Protein AF-A0A9E7R6H4-F1 (afdb_monomer_lite)

Organism: NCBI:txid1364945

Radius of gyration: 55.26 Å; chains: 1; bounding box: 114×68×180 Å

Secondary structure (DSSP, 8-state):
-----------------PPPPPPPP-EEEEEEE--SEEETT-EEEEEEEEEE-SSSEEEEEEEEE-SSSSS---GGGEEEEEEEEE-TT-EEEEEEEEE-TTPPSEEEEEEEE-SS-EEEEEEEEEPP-PPP-EEEEEEE--SEEETT-EEEEEEEEEE-SSS-EEEEEEEEE--SSSS---GGGEEEEEEEEE-TTEEEEEEEEEEPPS--SEEEEEEEE-SS-EEEEEEEEEPPPP-EEEEEEEE--EETT-EEEEEEEEEE-SSS-EEEEEEEEE-SSSSS---GGGEEEEEEEEE-TT-EEEEEEEEEPPTT--SEEEEEEEE-SS-EEEEEEEEE----------------PPP---HHHHHHHHTSS-GGGS-HHHHHHHHHHHHH--TTS-GGGPPPHHHHHHHHHSS-SS--S---TT----SS-HHHHHHHHHHHHGGGSPPPSS-SS-HHHHHHHHHSS-GGG--HHHHHHHHHHHTTPSBPTT--TTTT--S---TTSHHHHHHHHHHHHH--SS--SS-TTHHHHT---HHHHHHHHHHHHTTB---

Structure (mmCIF, N/CA/C/O backbone):
data_AF-A0A9E7R6H4-F1
#
_entry.id   AF-A0A9E7R6H4-F1
#
loop_
_atom_site.group_PDB
_atom_site.id
_atom_site.type_symbol
_atom_site.label_atom_id
_atom_site.label_alt_id
_atom_site.label_comp_id
_atom_site.label_asym_id
_atom_site.label_entity_id
_atom_site.label_seq_id
_atom_site.pdbx_PDB_ins_code
_atom_site.Cartn_x
_atom_site.Cartn_y
_atom_site.Cartn_z
_atom_site.occupancy
_atom_site.B_iso_or_equiv
_atom_site.auth_seq_id
_atom_site.auth_comp_id
_atom_site.auth_asym_id
_atom_site.auth_atom_id
_atom_site.pdbx_PDB_model_num
ATOM 1 N N . MET A 1 1 ? 37.047 -23.884 -113.563 1.00 38.62 1 MET A N 1
ATOM 2 C CA . MET A 1 1 ? 37.424 -23.371 -114.897 1.00 38.62 1 MET A CA 1
ATOM 3 C C . MET A 1 1 ? 38.304 -22.151 -114.680 1.00 38.62 1 MET A C 1
ATOM 5 O O . MET A 1 1 ? 38.124 -21.456 -113.692 1.00 38.62 1 MET A O 1
ATOM 9 N N . VAL A 1 2 ? 39.329 -22.040 -115.510 1.00 32.06 2 VAL A N 1
ATOM 10 C CA . VAL A 1 2 ? 40.604 -21.339 -115.311 1.00 32.06 2 VAL A CA 1
ATOM 11 C C . VAL A 1 2 ? 40.473 -19.812 -115.165 1.00 32.06 2 VAL A C 1
ATOM 13 O O . VAL A 1 2 ? 39.627 -19.198 -115.807 1.00 32.06 2 VAL A O 1
ATOM 16 N N . LEU A 1 3 ? 41.345 -19.247 -114.315 1.00 24.23 3 LEU A N 1
ATOM 17 C CA . LEU A 1 3 ? 41.727 -17.832 -114.182 1.00 24.23 3 LEU A CA 1
ATOM 18 C C . LEU A 1 3 ? 41.915 -17.123 -115.535 1.00 24.23 3 LEU A C 1
ATOM 20 O O . LEU A 1 3 ? 42.465 -17.723 -116.445 1.00 24.23 3 LEU A O 1
ATOM 24 N N . PHE A 1 4 ? 41.712 -15.803 -115.579 1.00 28.97 4 PHE A N 1
ATOM 25 C CA . PHE A 1 4 ? 42.791 -14.909 -116.023 1.00 28.97 4 PHE A CA 1
ATOM 26 C C . PHE A 1 4 ? 42.715 -13.563 -115.298 1.00 28.97 4 PHE A C 1
ATOM 28 O O . PHE A 1 4 ? 41.705 -12.866 -115.323 1.00 28.97 4 PHE A O 1
ATOM 35 N N . ALA A 1 5 ? 43.819 -13.249 -114.626 1.00 25.69 5 ALA A N 1
ATOM 36 C CA . ALA A 1 5 ? 44.117 -11.981 -113.991 1.00 25.69 5 ALA A CA 1
ATOM 37 C C . ALA A 1 5 ? 44.625 -10.969 -115.029 1.00 25.69 5 ALA A C 1
ATOM 39 O O . ALA A 1 5 ? 45.315 -11.348 -115.976 1.00 25.69 5 ALA A O 1
ATOM 40 N N . VAL A 1 6 ? 44.384 -9.681 -114.780 1.00 28.45 6 VAL A N 1
ATOM 41 C CA . VAL A 1 6 ? 45.287 -8.619 -115.231 1.00 28.45 6 VAL A CA 1
ATOM 42 C C . VAL A 1 6 ? 45.784 -7.882 -113.997 1.00 28.45 6 VAL A C 1
ATOM 44 O O . VAL A 1 6 ? 45.016 -7.343 -113.204 1.00 28.45 6 VAL A O 1
ATOM 47 N N . VAL A 1 7 ? 47.101 -7.947 -113.854 1.00 28.06 7 VAL A N 1
ATOM 48 C CA . VAL A 1 7 ? 47.945 -7.324 -112.844 1.00 28.06 7 VAL A CA 1
ATOM 49 C C . VAL A 1 7 ? 48.200 -5.875 -113.252 1.00 28.06 7 VAL A C 1
ATOM 51 O O . VAL A 1 7 ? 48.584 -5.622 -114.392 1.00 28.06 7 VAL A O 1
ATOM 54 N N . VAL A 1 8 ? 48.076 -4.942 -112.309 1.00 28.67 8 VAL A N 1
ATOM 55 C CA . VAL A 1 8 ? 48.803 -3.669 -112.357 1.00 28.67 8 VAL A CA 1
ATOM 56 C C . VAL A 1 8 ? 49.584 -3.548 -111.055 1.00 28.67 8 VAL A C 1
ATOM 58 O O . VAL A 1 8 ? 49.019 -3.445 -109.971 1.00 28.67 8 VAL A O 1
ATOM 61 N N . THR A 1 9 ? 50.903 -3.628 -111.178 1.00 32.38 9 THR A N 1
ATOM 62 C CA . THR A 1 9 ? 51.891 -3.409 -110.121 1.00 32.38 9 THR A CA 1
ATOM 63 C C . THR A 1 9 ? 52.174 -1.924 -109.947 1.00 32.38 9 THR A C 1
ATOM 65 O O . THR A 1 9 ? 52.564 -1.285 -110.922 1.00 32.38 9 THR A O 1
ATOM 68 N N . VAL A 1 10 ? 52.155 -1.428 -108.707 1.00 28.23 10 VAL A N 1
ATOM 69 C CA . VAL A 1 10 ? 53.080 -0.373 -108.264 1.00 28.23 10 VAL A CA 1
ATOM 70 C C . VAL A 1 10 ? 53.575 -0.685 -106.844 1.00 28.23 10 VAL A C 1
ATOM 72 O O . VAL A 1 10 ? 52.804 -0.706 -105.896 1.00 28.23 10 VAL A O 1
ATOM 75 N N . ALA A 1 11 ? 54.881 -0.962 -106.786 1.00 30.95 11 ALA A N 1
ATOM 76 C CA . ALA A 1 11 ? 55.864 -0.757 -105.718 1.00 30.95 11 ALA A CA 1
ATOM 77 C C . ALA A 1 11 ? 55.540 -1.093 -104.241 1.00 30.95 11 ALA A C 1
ATOM 79 O O . ALA A 1 11 ? 54.853 -0.355 -103.549 1.00 30.95 11 ALA A O 1
ATOM 80 N N . GLY A 1 12 ? 56.266 -2.100 -103.731 1.00 28.48 12 GLY A N 1
ATOM 81 C CA . GLY A 1 12 ? 57.141 -1.926 -102.560 1.00 28.48 12 GLY A CA 1
ATOM 82 C C . GLY A 1 12 ? 56.504 -1.986 -101.172 1.00 28.48 12 GLY A C 1
ATOM 83 O O . GLY A 1 12 ? 56.185 -0.962 -100.583 1.00 28.48 12 GLY A O 1
ATOM 84 N N . VAL A 1 13 ? 56.438 -3.197 -100.618 1.00 36.25 13 VAL A N 1
ATOM 85 C CA . VAL A 1 13 ? 56.103 -3.499 -99.219 1.00 36.25 13 VAL A CA 1
ATOM 86 C C . VAL A 1 13 ? 57.297 -3.205 -98.299 1.00 36.25 13 VAL A C 1
ATOM 88 O O . VAL A 1 13 ? 58.409 -3.654 -98.571 1.00 36.25 13 VAL A O 1
ATOM 91 N N . ALA A 1 14 ? 57.037 -2.548 -97.167 1.00 32.34 14 ALA A N 1
ATOM 92 C CA . ALA A 1 14 ? 57.778 -2.718 -95.915 1.00 32.34 14 ALA A CA 1
ATOM 93 C C . ALA A 1 14 ? 56.750 -3.001 -94.795 1.00 32.34 14 ALA A C 1
ATOM 95 O O . ALA A 1 14 ? 55.589 -2.614 -94.932 1.00 32.34 14 ALA A O 1
ATOM 96 N N . PRO A 1 15 ? 57.125 -3.780 -93.769 1.00 38.44 15 PRO A N 1
ATOM 97 C CA . PRO A 1 15 ? 56.242 -4.724 -93.094 1.00 38.44 15 PRO A CA 1
ATOM 98 C C . PRO A 1 15 ? 55.251 -4.047 -92.148 1.00 38.44 15 PRO A C 1
ATOM 100 O O . PRO A 1 15 ? 55.490 -2.949 -91.652 1.00 38.44 15 PRO A O 1
ATOM 103 N N . ALA A 1 16 ? 54.159 -4.759 -91.865 1.00 39.75 16 ALA A N 1
ATOM 104 C CA . ALA A 1 16 ? 53.272 -4.473 -90.752 1.00 39.75 16 ALA A CA 1
ATOM 105 C C . ALA A 1 16 ? 54.100 -4.261 -89.474 1.00 39.75 16 ALA A C 1
ATOM 107 O O . ALA A 1 16 ? 54.697 -5.198 -88.943 1.00 39.75 16 ALA A O 1
ATOM 108 N N . VAL A 1 17 ? 54.145 -3.018 -88.998 1.00 38.34 17 VAL A N 1
ATOM 109 C CA . VAL A 1 17 ? 54.510 -2.730 -87.616 1.00 38.34 17 VAL A CA 1
ATOM 110 C C . VAL A 1 17 ? 53.355 -3.280 -86.794 1.00 38.34 17 VAL A C 1
ATOM 112 O O . VAL A 1 17 ? 52.225 -2.807 -86.915 1.00 38.34 17 VAL A O 1
ATOM 115 N N . ALA A 1 18 ? 53.626 -4.339 -86.032 1.00 38.47 18 ALA A N 1
ATOM 116 C CA . ALA A 1 18 ? 52.769 -4.747 -84.934 1.00 38.47 18 ALA A CA 1
ATOM 117 C C . ALA A 1 18 ? 52.439 -3.482 -84.138 1.00 38.47 18 ALA A C 1
ATOM 119 O O . ALA A 1 18 ? 53.359 -2.806 -83.678 1.00 38.47 18 ALA A O 1
ATOM 120 N N . GLY A 1 19 ? 51.157 -3.116 -84.060 1.00 32.88 19 GLY A N 1
ATOM 121 C CA . GLY A 1 19 ? 50.739 -2.024 -83.195 1.00 32.88 19 GLY A CA 1
ATOM 122 C C . GLY A 1 19 ? 51.321 -2.289 -81.815 1.00 32.88 19 GLY A C 1
ATOM 123 O O . GLY A 1 19 ? 51.082 -3.357 -81.248 1.00 32.88 19 GLY A O 1
ATOM 124 N N . SER A 1 20 ? 52.148 -1.365 -81.324 1.00 38.50 20 SER A N 1
ATOM 125 C CA . SER A 1 20 ? 52.546 -1.344 -79.922 1.00 38.50 20 SER A CA 1
ATOM 126 C C . SER A 1 20 ? 51.284 -1.527 -79.076 1.00 38.50 20 SER A C 1
ATOM 128 O O . SER A 1 20 ? 50.258 -0.941 -79.445 1.00 38.50 20 SER A O 1
ATOM 130 N N . PRO A 1 21 ? 51.309 -2.320 -77.987 1.00 41.41 21 PRO A N 1
ATOM 131 C CA . PRO A 1 21 ? 50.183 -2.332 -77.063 1.00 41.41 21 PRO A CA 1
ATOM 132 C C . PRO A 1 21 ? 49.880 -0.872 -76.720 1.00 41.41 21 PRO A C 1
ATOM 134 O O . PRO A 1 21 ? 50.806 -0.121 -76.401 1.00 41.41 21 PRO A O 1
ATOM 137 N N . SER A 1 22 ? 48.626 -0.440 -76.881 1.00 50.34 22 SER A N 1
ATOM 138 C CA . SER A 1 22 ? 48.208 0.844 -76.325 1.00 50.34 22 SER A CA 1
ATOM 139 C C . SER A 1 22 ? 48.645 0.824 -74.867 1.00 50.34 22 SER A C 1
ATOM 141 O O . SER A 1 22 ? 48.271 -0.101 -74.145 1.00 50.34 22 SER A O 1
ATOM 143 N N . ALA A 1 23 ? 49.513 1.753 -74.464 1.00 59.75 23 ALA A N 1
ATOM 144 C CA . ALA A 1 23 ? 49.873 1.878 -73.061 1.00 59.75 23 ALA A CA 1
ATOM 145 C C . ALA A 1 23 ? 48.555 2.037 -72.291 1.00 59.75 23 ALA A C 1
ATOM 147 O O . ALA A 1 23 ? 47.794 2.950 -72.602 1.00 59.75 23 ALA A O 1
ATOM 148 N N . GLY A 1 24 ? 48.233 1.092 -71.403 1.00 68.94 24 GLY A N 1
ATOM 149 C CA . GLY A 1 24 ? 47.005 1.148 -70.608 1.00 68.94 24 GLY A CA 1
ATOM 150 C C . GLY A 1 24 ? 46.975 2.397 -69.725 1.00 68.94 24 GLY A C 1
ATOM 151 O O . GLY A 1 24 ? 47.985 3.099 -69.594 1.00 68.94 24 GLY A O 1
ATOM 152 N N . SER A 1 25 ? 45.830 2.695 -69.115 1.00 80.44 25 SER A N 1
ATOM 153 C CA . SER A 1 25 ? 45.789 3.710 -68.061 1.00 80.44 25 SER A CA 1
ATOM 154 C C . SER A 1 25 ? 46.668 3.312 -66.878 1.00 80.44 25 SER A C 1
ATOM 156 O O . SER A 1 25 ? 46.769 2.132 -66.548 1.00 80.44 25 SER A O 1
ATOM 158 N N . VAL A 1 26 ? 47.259 4.300 -66.208 1.00 87.19 26 VAL A N 1
ATOM 159 C CA . VAL A 1 26 ? 48.112 4.093 -65.031 1.00 87.19 26 VAL A CA 1
ATOM 160 C C . VAL A 1 26 ? 47.608 5.015 -63.927 1.00 87.19 26 VAL A C 1
ATOM 162 O O . VAL A 1 26 ? 48.070 6.151 -63.825 1.00 87.19 26 VAL A O 1
ATOM 165 N N . TYR A 1 27 ? 46.633 4.567 -63.124 1.00 89.38 27 TYR A N 1
ATOM 166 C CA . TYR A 1 27 ? 46.117 5.395 -62.031 1.00 89.38 27 TYR A CA 1
ATOM 167 C C . TYR A 1 27 ? 46.977 5.225 -60.783 1.00 89.38 27 TYR A C 1
ATOM 169 O O . TYR A 1 27 ? 47.099 4.121 -60.247 1.00 89.38 27 TYR A O 1
ATOM 177 N N . GLN A 1 28 ? 47.523 6.336 -60.302 1.00 92.25 28 GLN A N 1
ATOM 178 C CA . GLN A 1 28 ? 48.265 6.434 -59.053 1.00 92.25 28 GLN A CA 1
ATOM 179 C C . GLN A 1 28 ? 47.377 6.999 -57.945 1.00 92.25 28 GLN A C 1
ATOM 181 O O . GLN A 1 28 ? 46.664 7.982 -58.157 1.00 92.25 28 GLN A O 1
ATOM 186 N N . ILE A 1 29 ? 47.440 6.386 -56.762 1.00 93.75 29 ILE A N 1
ATOM 187 C CA . ILE A 1 29 ? 46.813 6.897 -55.541 1.00 93.75 29 ILE A CA 1
ATOM 188 C C . ILE A 1 29 ? 47.877 7.687 -54.776 1.00 93.75 29 ILE A C 1
ATOM 190 O O . ILE A 1 29 ? 48.862 7.114 -54.312 1.00 93.75 29 ILE A O 1
ATOM 194 N N . SER A 1 30 ? 47.700 9.002 -54.634 1.00 91.25 30 SER A N 1
ATOM 195 C CA . SER A 1 30 ? 48.668 9.861 -53.928 1.00 91.25 30 SER A CA 1
ATOM 196 C C . SER A 1 30 ? 48.209 10.300 -52.537 1.00 91.25 30 SER A C 1
ATOM 198 O O . SER A 1 30 ? 48.985 10.897 -51.793 1.00 91.25 30 SER A O 1
ATOM 200 N N . GLY A 1 31 ? 46.954 10.032 -52.184 1.00 89.81 31 GLY A N 1
ATOM 201 C CA . GLY A 1 31 ? 46.393 10.321 -50.872 1.00 89.81 31 GLY A CA 1
ATOM 202 C C . GLY A 1 31 ? 45.009 9.711 -50.724 1.00 89.81 31 GLY A C 1
ATOM 203 O O . GLY A 1 31 ? 44.299 9.534 -51.717 1.00 89.81 31 GLY A O 1
ATOM 204 N N . MET A 1 32 ? 44.640 9.410 -49.486 1.00 93.50 32 MET A N 1
ATOM 205 C CA . MET A 1 32 ? 43.331 8.884 -49.141 1.00 93.50 32 MET A CA 1
ATOM 206 C C . MET A 1 32 ? 42.840 9.458 -47.819 1.00 93.50 32 MET A C 1
ATOM 208 O O . MET A 1 32 ? 43.640 9.787 -46.944 1.00 93.50 32 MET A O 1
ATOM 212 N N . ASP A 1 33 ? 41.525 9.561 -47.703 1.00 94.88 33 ASP A N 1
ATOM 213 C CA . ASP A 1 33 ? 40.820 9.952 -46.492 1.00 94.88 33 ASP A CA 1
ATOM 214 C C . ASP A 1 33 ? 39.717 8.924 -46.245 1.00 94.88 33 ASP A C 1
ATOM 216 O O . ASP A 1 33 ? 38.797 8.760 -47.056 1.00 94.88 33 ASP A O 1
ATOM 220 N N . VAL A 1 34 ? 39.884 8.184 -45.155 1.00 95.12 34 VAL A N 1
ATOM 221 C CA . VAL A 1 34 ? 38.987 7.133 -44.683 1.00 95.12 34 VAL A CA 1
ATOM 222 C C . VAL A 1 34 ? 38.809 7.366 -43.187 1.00 95.12 34 VAL A C 1
ATOM 224 O O . VAL A 1 34 ? 39.813 7.599 -42.505 1.00 95.12 34 VAL A O 1
ATOM 227 N N . PRO A 1 35 ? 37.573 7.325 -42.660 1.00 94.56 35 PRO A N 1
ATOM 228 C CA . PRO A 1 35 ? 37.342 7.418 -41.226 1.00 94.56 35 PRO A CA 1
ATOM 229 C C . PRO A 1 35 ? 38.179 6.390 -40.463 1.00 94.56 35 PRO A C 1
ATOM 231 O O . PRO A 1 35 ? 38.312 5.246 -40.890 1.00 94.56 35 PRO A O 1
ATOM 234 N N . SER A 1 36 ? 38.730 6.792 -39.320 1.00 92.94 36 SER A N 1
ATOM 235 C CA . SER A 1 36 ? 39.485 5.880 -38.455 1.00 92.94 36 SER A CA 1
ATOM 236 C C . SER A 1 36 ? 38.597 4.822 -37.796 1.00 92.94 36 SER A C 1
ATOM 238 O O . SER A 1 36 ? 39.091 3.754 -37.455 1.00 92.94 36 SER A O 1
ATOM 240 N N . SER A 1 37 ? 37.303 5.113 -37.627 1.00 94.25 37 SER A N 1
ATOM 241 C CA . SER A 1 37 ? 36.306 4.154 -37.161 1.00 94.25 37 SER A CA 1
ATOM 242 C C . SER A 1 37 ? 34.966 4.327 -37.873 1.00 94.25 37 SER A C 1
ATOM 244 O O . SER A 1 37 ? 34.637 5.417 -38.354 1.00 94.25 37 SER A O 1
ATOM 246 N N . VAL A 1 38 ? 34.214 3.230 -37.958 1.00 95.12 38 VAL A N 1
ATOM 247 C CA . VAL A 1 38 ? 32.856 3.152 -38.515 1.00 95.12 38 VAL A CA 1
ATOM 248 C C . VAL A 1 38 ? 32.028 2.174 -37.692 1.00 95.12 38 VAL A C 1
ATOM 250 O O . VAL A 1 38 ? 32.570 1.215 -37.153 1.00 95.12 38 VAL A O 1
ATOM 253 N N . THR A 1 39 ? 30.717 2.368 -37.606 1.00 93.44 39 THR A N 1
ATOM 254 C CA . THR A 1 39 ? 29.831 1.387 -36.973 1.00 93.44 39 THR A CA 1
ATOM 255 C C . THR A 1 39 ? 29.424 0.316 -37.989 1.00 93.44 39 THR A C 1
ATOM 257 O O . THR A 1 39 ? 29.164 0.616 -39.157 1.00 93.44 39 THR A O 1
ATOM 260 N N . THR A 1 40 ? 29.378 -0.950 -37.570 1.00 92.62 40 THR A N 1
ATOM 261 C CA . THR A 1 40 ? 28.887 -2.039 -38.432 1.00 92.62 40 THR A CA 1
ATOM 262 C C . THR A 1 40 ? 27.461 -1.757 -38.920 1.00 92.62 40 THR A C 1
ATOM 264 O O . THR A 1 40 ? 26.660 -1.129 -38.224 1.00 92.62 40 THR A O 1
ATOM 267 N N . ASN A 1 41 ? 27.132 -2.223 -40.126 1.00 87.81 41 ASN A N 1
ATOM 268 C CA . ASN A 1 41 ? 25.869 -1.952 -40.830 1.00 87.81 41 ASN A CA 1
ATOM 269 C C . ASN A 1 41 ? 25.626 -0.491 -41.240 1.00 87.81 41 ASN A C 1
ATOM 271 O O . ASN A 1 41 ? 24.550 -0.179 -41.753 1.00 87.81 41 ASN A O 1
ATOM 275 N N . GLU A 1 42 ? 26.612 0.394 -41.096 1.00 90.88 42 GLU A N 1
ATOM 276 C CA . GLU A 1 42 ? 26.559 1.742 -41.660 1.00 90.88 42 GLU A CA 1
ATOM 277 C C . GLU A 1 42 ? 27.338 1.849 -42.980 1.00 90.88 42 GLU A C 1
ATOM 279 O O . GLU A 1 42 ? 28.163 1.001 -43.340 1.00 90.88 42 GLU A O 1
ATOM 284 N N . SER A 1 43 ? 27.060 2.910 -43.738 1.00 93.00 43 SER A N 1
ATOM 285 C CA . SER A 1 43 ? 27.863 3.303 -44.896 1.00 93.00 43 SER A CA 1
ATOM 286 C C . SER A 1 43 ? 28.759 4.480 -44.539 1.00 93.00 43 SER A C 1
ATOM 288 O O . SER A 1 43 ? 28.326 5.421 -43.878 1.00 93.00 43 SER A O 1
ATOM 290 N N . PHE A 1 44 ? 29.990 4.462 -45.035 1.00 94.69 44 PHE A N 1
ATOM 291 C CA . PHE A 1 44 ? 30.967 5.522 -44.837 1.00 94.69 44 PHE A CA 1
ATOM 292 C C . PHE A 1 44 ? 31.535 5.994 -46.170 1.00 94.69 44 PHE A C 1
ATOM 294 O O . PHE A 1 44 ? 31.542 5.272 -47.166 1.00 94.69 44 PHE A O 1
ATOM 301 N N . ARG A 1 45 ? 32.018 7.236 -46.193 1.00 94.94 45 ARG A N 1
ATOM 302 C CA . ARG A 1 45 ? 32.582 7.838 -47.398 1.00 94.94 45 ARG A CA 1
ATOM 303 C C . ARG A 1 45 ? 34.089 7.651 -47.435 1.00 94.94 45 ARG A C 1
ATOM 305 O O . ARG A 1 45 ? 34.781 8.031 -46.496 1.00 94.94 45 ARG A O 1
ATOM 312 N N . VAL A 1 46 ? 34.581 7.157 -48.562 1.00 95.19 46 VAL A N 1
ATOM 313 C CA . VAL A 1 46 ? 36.006 7.092 -48.885 1.00 95.19 46 VAL A CA 1
ATOM 314 C C . VAL A 1 46 ? 36.321 8.188 -49.890 1.00 95.19 46 VAL A C 1
ATOM 316 O O . VAL A 1 46 ? 35.576 8.377 -50.856 1.00 95.19 46 VAL A O 1
ATOM 319 N N . SER A 1 47 ? 37.423 8.913 -49.692 1.00 93.56 47 SER A N 1
ATOM 320 C CA . SER A 1 47 ? 37.949 9.825 -50.709 1.00 93.56 47 SER A CA 1
ATOM 321 C C . SER A 1 47 ? 39.408 9.543 -51.036 1.00 93.56 47 SER A C 1
ATOM 323 O O . SER A 1 47 ? 40.180 9.113 -50.181 1.00 93.56 47 SER A O 1
ATOM 325 N N . ALA A 1 48 ? 39.785 9.754 -52.296 1.00 94.31 48 ALA A N 1
ATOM 326 C CA . ALA A 1 48 ? 41.142 9.513 -52.763 1.00 94.31 48 ALA A CA 1
ATOM 327 C C . ALA A 1 48 ? 41.559 10.506 -53.846 1.00 94.31 48 ALA A C 1
ATOM 329 O O . ALA A 1 48 ? 40.766 10.863 -54.722 1.00 94.31 48 ALA A O 1
ATOM 330 N N . GLN A 1 49 ? 42.827 10.912 -53.812 1.00 95.06 49 GLN A N 1
ATOM 331 C CA . GLN A 1 49 ? 43.451 11.696 -54.871 1.00 95.06 49 GLN A CA 1
ATOM 332 C C . GLN A 1 49 ? 44.043 10.737 -55.902 1.00 95.06 49 GLN A C 1
ATOM 334 O O . GLN A 1 49 ? 45.022 10.040 -55.626 1.00 95.06 49 GLN A O 1
ATOM 339 N N . LEU A 1 50 ? 43.444 10.722 -57.091 1.00 93.12 50 LEU A N 1
ATOM 340 C CA . LEU A 1 50 ? 43.893 9.907 -58.216 1.00 93.12 50 LEU A CA 1
ATOM 341 C C . LEU A 1 50 ? 44.587 10.775 -59.261 1.00 93.12 50 LEU A C 1
ATOM 343 O O . LEU A 1 50 ? 44.150 11.900 -59.517 1.00 93.12 50 LEU A O 1
ATOM 347 N N . SER A 1 51 ? 45.631 10.253 -59.897 1.00 92.38 51 SER A N 1
ATOM 348 C CA . SER A 1 51 ? 46.207 10.793 -61.135 1.00 92.38 51 SER A CA 1
ATOM 349 C C . SER A 1 51 ? 46.363 9.690 -62.173 1.00 92.38 51 SER A C 1
ATOM 351 O O . SER A 1 51 ? 46.738 8.581 -61.814 1.00 92.38 51 SER A O 1
ATOM 353 N N . ASN A 1 52 ? 46.076 9.974 -63.446 1.00 90.88 52 ASN A N 1
ATOM 354 C CA . ASN A 1 52 ? 46.310 9.029 -64.539 1.00 90.88 52 ASN A CA 1
ATOM 355 C C . ASN A 1 52 ? 47.554 9.437 -65.336 1.00 90.88 52 ASN A C 1
ATOM 357 O O . ASN A 1 52 ? 47.509 10.404 -66.093 1.00 90.88 52 ASN A O 1
ATOM 361 N N . ASP A 1 53 ? 48.638 8.679 -65.199 1.00 89.38 53 ASP A N 1
ATOM 362 C CA . ASP A 1 53 ? 49.898 8.907 -65.923 1.00 89.38 53 ASP A CA 1
ATOM 363 C C . ASP A 1 53 ? 49.983 8.096 -67.235 1.00 89.38 53 ASP A C 1
ATOM 365 O O . ASP A 1 53 ? 51.009 8.105 -67.916 1.00 89.38 53 ASP A O 1
ATOM 369 N N . GLY A 1 54 ? 48.915 7.367 -67.580 1.00 86.06 54 GLY A N 1
ATOM 370 C CA . GLY A 1 54 ? 48.789 6.558 -68.794 1.00 86.06 54 GLY A CA 1
ATOM 371 C C . GLY A 1 54 ? 47.747 7.103 -69.775 1.00 86.06 54 GLY A C 1
ATOM 372 O O . GLY A 1 54 ? 47.311 8.251 -69.682 1.00 86.06 54 GLY A O 1
ATOM 373 N N . ALA A 1 55 ? 47.322 6.272 -70.731 1.00 85.50 55 ALA A N 1
ATOM 374 C CA . ALA A 1 55 ? 46.286 6.665 -71.686 1.00 85.50 55 ALA A CA 1
ATOM 375 C C . ALA A 1 55 ? 44.928 6.888 -70.997 1.00 85.50 55 ALA A C 1
ATOM 377 O O . ALA A 1 55 ? 44.671 6.386 -69.901 1.00 85.50 55 ALA A O 1
ATOM 378 N N . ILE A 1 56 ? 44.035 7.631 -71.657 1.00 81.75 56 ILE A N 1
ATOM 379 C CA . ILE A 1 56 ? 42.641 7.751 -71.217 1.00 81.75 56 ILE A CA 1
ATOM 380 C C . ILE A 1 56 ? 41.975 6.369 -71.201 1.00 81.75 56 ILE A C 1
ATOM 382 O O . ILE A 1 56 ? 41.859 5.725 -72.241 1.00 81.75 56 ILE A O 1
ATOM 386 N N . ASP A 1 57 ? 41.511 5.945 -70.029 1.00 80.38 57 ASP A N 1
ATOM 387 C CA . ASP A 1 57 ? 40.737 4.714 -69.865 1.00 80.38 57 ASP A CA 1
ATOM 388 C C . ASP A 1 57 ? 39.857 4.786 -68.610 1.00 80.38 57 ASP A C 1
ATOM 390 O O . ASP A 1 57 ? 40.048 5.651 -67.745 1.00 80.38 57 ASP A O 1
ATOM 394 N N . MET A 1 58 ? 38.884 3.885 -68.529 1.00 85.50 58 MET A N 1
ATOM 395 C CA . MET A 1 58 ? 38.082 3.650 -67.336 1.00 85.50 58 MET A CA 1
ATOM 396 C C . MET A 1 58 ? 38.826 2.700 -66.400 1.00 85.50 58 MET A C 1
ATOM 398 O O . MET A 1 58 ? 39.163 1.591 -66.801 1.00 85.50 58 MET A O 1
ATOM 402 N N . GLN A 1 59 ? 39.016 3.094 -65.142 1.00 86.25 59 GLN A N 1
ATOM 403 C CA . GLN A 1 59 ? 39.609 2.220 -64.135 1.00 86.25 59 GLN A CA 1
ATOM 404 C C . GLN A 1 59 ? 38.703 2.077 -62.917 1.00 86.25 59 GLN A C 1
ATOM 406 O O . GLN A 1 59 ? 38.144 3.054 -62.416 1.00 86.25 59 GLN A O 1
ATOM 411 N N . VAL A 1 60 ? 38.572 0.836 -62.447 1.00 90.44 60 VAL A N 1
ATOM 412 C CA . VAL A 1 60 ? 37.883 0.510 -61.200 1.00 90.44 60 VAL A CA 1
ATOM 413 C C . VAL A 1 60 ? 38.819 0.776 -60.030 1.00 90.44 60 VAL A C 1
ATOM 415 O O . VAL A 1 60 ? 39.951 0.293 -60.000 1.00 90.44 60 VAL A O 1
ATOM 418 N N . VAL A 1 61 ? 38.319 1.529 -59.062 1.00 92.62 61 VAL A N 1
ATOM 419 C CA . VAL A 1 61 ? 38.941 1.754 -57.762 1.00 92.62 61 VAL A CA 1
ATOM 420 C C . VAL A 1 61 ? 38.134 0.953 -56.756 1.00 92.62 61 VAL A C 1
ATOM 422 O O . VAL A 1 61 ? 36.936 1.186 -56.608 1.00 92.62 61 VAL A O 1
ATOM 425 N N . ALA A 1 62 ? 38.773 -0.012 -56.103 1.00 94.31 62 ALA A N 1
ATOM 426 C CA . ALA A 1 62 ? 38.122 -0.904 -55.152 1.00 94.31 62 ALA A CA 1
ATOM 427 C C . ALA A 1 62 ? 38.633 -0.647 -53.734 1.00 94.31 62 ALA A C 1
ATOM 429 O O . ALA A 1 62 ? 39.839 -0.553 -53.516 1.00 94.31 62 ALA A O 1
ATOM 430 N N . PHE A 1 63 ? 37.717 -0.574 -52.775 1.00 95.69 63 PHE A N 1
ATOM 431 C CA . PHE A 1 63 ? 38.016 -0.630 -51.352 1.00 95.69 63 PHE A CA 1
ATOM 432 C C . PHE A 1 63 ? 37.879 -2.079 -50.878 1.00 95.69 63 PHE A C 1
ATOM 434 O O . PHE A 1 63 ? 36.835 -2.708 -51.090 1.00 95.69 63 PHE A O 1
ATOM 441 N N . ARG A 1 64 ? 38.943 -2.615 -50.281 1.00 95.38 64 ARG A N 1
ATOM 442 C CA . ARG A 1 64 ? 39.026 -3.987 -49.766 1.00 95.38 64 ARG A CA 1
ATOM 443 C C . ARG A 1 64 ? 39.434 -3.985 -48.300 1.00 95.38 64 ARG A C 1
ATOM 445 O O . ARG A 1 64 ? 40.196 -3.109 -47.903 1.00 95.38 64 ARG A O 1
ATOM 452 N N . ILE A 1 65 ? 38.963 -4.958 -47.529 1.00 95.12 65 ILE A N 1
ATOM 453 C CA . ILE A 1 65 ? 39.247 -5.095 -46.095 1.00 95.12 65 ILE A CA 1
ATOM 454 C C . ILE A 1 65 ? 39.705 -6.526 -45.778 1.00 95.12 65 ILE A C 1
ATOM 456 O O . ILE A 1 65 ? 39.074 -7.477 -46.225 1.00 95.12 65 ILE A O 1
ATOM 460 N N . ASP A 1 66 ? 40.793 -6.693 -45.032 1.00 95.38 66 ASP A N 1
ATOM 461 C CA . ASP A 1 66 ? 41.322 -8.015 -44.661 1.00 95.38 66 ASP A CA 1
ATOM 462 C C . ASP A 1 66 ? 40.488 -8.606 -43.514 1.00 95.38 66 ASP A C 1
ATOM 464 O O . ASP A 1 66 ? 40.786 -8.422 -42.335 1.00 95.38 66 ASP A O 1
ATOM 468 N N . THR A 1 67 ? 39.378 -9.262 -43.859 1.00 91.62 67 THR A N 1
ATOM 469 C CA . THR A 1 67 ? 38.441 -9.808 -42.859 1.00 91.62 67 THR A CA 1
ATOM 470 C C . THR A 1 67 ? 38.947 -11.066 -42.163 1.00 91.62 67 THR A C 1
ATOM 472 O O . THR A 1 67 ? 38.461 -11.396 -41.080 1.00 91.62 67 THR A O 1
ATOM 475 N N . ASN A 1 68 ? 39.874 -11.799 -42.784 1.00 91.38 68 ASN A N 1
ATOM 476 C CA . ASN A 1 68 ? 40.343 -13.089 -42.287 1.00 91.38 68 ASN A CA 1
ATOM 477 C C . ASN A 1 68 ? 41.695 -12.986 -41.543 1.00 91.38 68 ASN A C 1
ATOM 479 O O . ASN A 1 68 ? 42.096 -13.949 -40.880 1.00 91.38 68 ASN A O 1
ATOM 483 N N . GLY A 1 69 ? 42.353 -11.823 -41.608 1.00 90.56 69 GLY A N 1
ATOM 484 C CA . GLY A 1 69 ? 43.609 -11.506 -40.937 1.00 90.56 69 GLY A CA 1
ATOM 485 C C . GLY A 1 69 ? 44.824 -12.217 -41.533 1.00 90.56 69 GLY A C 1
ATOM 486 O O . GLY A 1 69 ? 45.794 -12.461 -40.807 1.00 90.56 69 GLY A O 1
ATOM 487 N N . ASP A 1 70 ? 44.767 -12.626 -42.803 1.00 92.19 70 ASP A N 1
ATOM 488 C CA . ASP A 1 70 ? 45.862 -13.325 -43.481 1.00 92.19 70 ASP A CA 1
ATOM 489 C C . ASP A 1 70 ? 46.862 -12.380 -44.176 1.00 92.19 70 ASP A C 1
ATOM 491 O O . ASP A 1 70 ? 47.943 -12.825 -44.585 1.00 92.19 70 ASP A O 1
ATOM 495 N N . GLY A 1 71 ? 46.562 -11.077 -44.222 1.00 89.12 71 GLY A N 1
ATOM 496 C CA . GLY A 1 71 ? 47.376 -10.037 -44.848 1.00 89.12 71 GLY A CA 1
ATOM 497 C C . GLY A 1 71 ? 47.261 -9.981 -46.375 1.00 89.12 71 GLY A C 1
ATOM 498 O O . GLY A 1 71 ? 48.008 -9.230 -47.016 1.00 89.12 71 GLY A O 1
ATOM 499 N N . GLU A 1 72 ? 46.373 -10.768 -46.986 1.00 92.44 72 GLU A N 1
ATOM 500 C CA . GLU A 1 72 ? 46.047 -10.713 -48.407 1.00 92.44 72 GLU A CA 1
ATOM 501 C C . GLU A 1 72 ? 44.744 -9.928 -48.645 1.00 92.44 72 GLU A C 1
ATOM 503 O O . GLU A 1 72 ? 43.812 -9.947 -47.858 1.00 92.44 72 GLU A O 1
ATOM 508 N N . PHE A 1 73 ? 44.668 -9.206 -49.771 1.00 92.81 73 PHE A N 1
ATOM 509 C CA . PHE A 1 73 ? 43.484 -8.417 -50.141 1.00 92.81 73 PHE A CA 1
ATOM 510 C C . PHE A 1 73 ? 42.859 -8.966 -51.420 1.00 92.81 73 PHE A C 1
ATOM 512 O O . PHE A 1 73 ? 43.172 -8.536 -52.543 1.00 92.81 73 PHE A O 1
ATOM 519 N N . THR A 1 74 ? 41.956 -9.928 -51.275 1.00 90.44 74 THR A N 1
ATOM 520 C CA . THR A 1 74 ? 41.328 -10.626 -52.400 1.00 90.44 74 THR A CA 1
ATOM 521 C C . THR A 1 74 ? 40.091 -9.883 -52.933 1.00 90.44 74 THR A C 1
ATOM 523 O O . THR A 1 74 ? 39.522 -9.022 -52.265 1.00 90.44 74 THR A O 1
ATOM 526 N N . PRO A 1 75 ? 39.613 -10.169 -54.160 1.00 88.69 75 PRO A N 1
ATOM 527 C CA . PRO A 1 75 ? 38.370 -9.573 -54.662 1.00 88.69 75 PRO A CA 1
ATOM 528 C C . PRO A 1 75 ? 37.117 -9.900 -53.832 1.00 88.69 75 PRO A C 1
ATOM 530 O O . PRO A 1 75 ? 36.148 -9.151 -53.907 1.00 88.69 75 PRO A O 1
ATOM 533 N N . ASN A 1 76 ? 37.128 -10.989 -53.053 1.00 88.00 76 ASN A N 1
ATOM 534 C CA . ASN A 1 76 ? 36.008 -11.376 -52.183 1.00 88.00 76 ASN A CA 1
ATOM 535 C C . ASN A 1 76 ? 35.899 -10.498 -50.929 1.00 88.00 76 ASN A C 1
ATOM 537 O O . ASN A 1 76 ? 34.870 -10.500 -50.268 1.00 88.00 76 ASN A O 1
ATOM 541 N N . GLU A 1 77 ? 36.944 -9.732 -50.640 1.00 91.31 77 GLU A N 1
ATOM 542 C CA . GLU A 1 77 ? 37.055 -8.804 -49.515 1.00 91.31 77 GLU A CA 1
ATOM 543 C C . GLU A 1 77 ? 36.733 -7.361 -49.917 1.00 91.31 77 GLU A C 1
ATOM 545 O O . GLU A 1 77 ? 37.007 -6.411 -49.186 1.00 91.31 77 GLU A O 1
ATOM 550 N N . SER A 1 78 ? 36.174 -7.166 -51.115 1.00 93.06 78 SER A N 1
ATOM 551 C CA . SER A 1 78 ? 35.793 -5.848 -51.607 1.00 93.06 78 SER A CA 1
ATOM 552 C C . SER A 1 78 ? 34.458 -5.404 -51.011 1.00 93.06 78 SER A C 1
ATOM 554 O O . SER A 1 78 ? 33.423 -6.000 -51.294 1.00 93.06 78 SER A O 1
ATOM 556 N N . LEU A 1 79 ? 34.480 -4.309 -50.247 1.00 92.62 79 LEU A N 1
ATOM 557 C CA . LEU A 1 79 ? 33.277 -3.696 -49.663 1.00 92.62 79 LEU A CA 1
ATOM 558 C C . LEU A 1 79 ? 32.634 -2.639 -50.567 1.00 92.62 79 LEU A C 1
ATOM 560 O O . LEU A 1 79 ? 31.486 -2.242 -50.374 1.00 92.62 79 LEU A O 1
ATOM 564 N N . GLY A 1 80 ? 33.379 -2.150 -51.556 1.00 91.12 80 GLY A N 1
ATOM 565 C CA . GLY A 1 80 ? 32.889 -1.182 -52.525 1.00 91.12 80 GLY A CA 1
ATOM 566 C C . GLY A 1 80 ? 33.864 -1.015 -53.678 1.00 91.12 80 GLY A C 1
ATOM 567 O O . GLY A 1 80 ? 35.076 -1.146 -53.505 1.00 91.12 80 GLY A O 1
ATOM 568 N N . ALA A 1 81 ? 33.340 -0.727 -54.865 1.00 92.19 81 ALA A N 1
ATOM 569 C CA . ALA A 1 81 ? 34.147 -0.425 -56.034 1.00 92.19 81 ALA A CA 1
ATOM 570 C C . ALA A 1 81 ? 33.416 0.560 -56.945 1.00 92.19 81 ALA A C 1
ATOM 572 O O . ALA A 1 81 ? 32.229 0.389 -57.223 1.00 92.19 81 ALA A O 1
ATOM 573 N N . GLU A 1 82 ? 34.133 1.561 -57.445 1.00 94.44 82 GLU A N 1
ATOM 574 C CA . GLU A 1 82 ? 33.590 2.533 -58.391 1.00 94.44 82 GLU A CA 1
ATOM 575 C C . GLU A 1 82 ? 34.552 2.743 -59.561 1.00 94.44 82 GLU A C 1
ATOM 577 O O . GLU A 1 82 ? 35.774 2.690 -59.413 1.00 94.44 82 GLU A O 1
ATOM 582 N N . ALA A 1 83 ? 33.994 2.939 -60.754 1.00 92.00 83 ALA A N 1
ATOM 583 C CA . ALA A 1 83 ? 34.763 3.146 -61.970 1.00 92.00 83 ALA A CA 1
ATOM 584 C C . ALA A 1 83 ? 34.872 4.637 -62.291 1.00 92.00 83 ALA A C 1
ATOM 586 O O . ALA A 1 83 ? 33.866 5.338 -62.416 1.00 92.00 83 ALA A O 1
ATOM 587 N N . PHE A 1 84 ? 36.096 5.109 -62.503 1.00 88.81 84 PHE A N 1
ATOM 588 C CA . PHE A 1 84 ? 36.376 6.491 -62.871 1.00 88.81 84 PHE A CA 1
ATOM 589 C C . PHE A 1 84 ? 37.032 6.556 -64.247 1.00 88.81 84 PHE A C 1
ATOM 591 O O . PHE A 1 84 ? 37.732 5.637 -64.659 1.00 88.81 84 PHE A O 1
ATOM 598 N N . VAL A 1 85 ? 36.804 7.661 -64.961 1.00 90.38 85 VAL A N 1
ATOM 599 C CA . VAL A 1 85 ? 37.487 7.977 -66.221 1.00 90.38 85 VAL A CA 1
ATOM 600 C C . VAL A 1 85 ? 38.269 9.270 -66.030 1.00 90.38 85 VAL A C 1
ATOM 602 O O . VAL A 1 85 ? 37.688 10.318 -65.735 1.00 90.38 85 VAL A O 1
ATOM 605 N N . LEU A 1 86 ? 39.584 9.196 -66.214 1.00 88.44 86 LEU A N 1
ATOM 606 C CA . LEU A 1 86 ? 40.520 10.310 -66.162 1.00 88.44 86 LEU A CA 1
ATOM 607 C C . LEU A 1 86 ? 41.306 10.377 -67.469 1.00 88.44 86 LEU A C 1
ATOM 609 O O . LEU A 1 86 ? 41.820 9.375 -67.967 1.00 88.44 86 LEU A O 1
ATOM 613 N N . HIS A 1 87 ? 41.410 11.584 -68.019 1.00 88.25 87 HIS A N 1
ATOM 614 C CA . HIS A 1 87 ? 42.288 11.853 -69.153 1.00 88.25 87 HIS A CA 1
ATOM 615 C C . HIS A 1 87 ? 43.761 11.669 -68.762 1.00 88.25 87 HIS A C 1
ATOM 617 O O . HIS A 1 87 ? 44.112 11.762 -67.588 1.00 88.25 87 HIS A O 1
ATOM 623 N N . GLU A 1 88 ? 44.615 11.450 -69.759 1.00 88.38 88 GLU A N 1
ATOM 624 C CA . GLU A 1 88 ? 46.071 11.435 -69.587 1.00 88.38 88 GLU A CA 1
ATOM 625 C C . GLU A 1 88 ? 46.553 12.717 -68.883 1.00 88.38 88 GLU A C 1
ATOM 627 O O . GLU A 1 88 ? 46.172 13.831 -69.257 1.00 88.38 88 GLU A O 1
ATOM 632 N N . GLY A 1 89 ? 47.357 12.555 -67.833 1.00 87.00 89 GLY A N 1
ATOM 633 C CA . GLY A 1 89 ? 47.893 13.629 -66.996 1.00 87.00 89 GLY A CA 1
ATOM 634 C C . GLY A 1 89 ? 46.874 14.305 -66.071 1.00 87.00 89 GLY A C 1
ATOM 635 O O . GLY A 1 89 ? 47.230 15.253 -65.368 1.00 87.00 89 GLY A O 1
ATOM 636 N N . ALA A 1 90 ? 45.609 13.871 -66.060 1.00 91.00 90 ALA A N 1
ATOM 637 C CA . ALA A 1 90 ? 44.592 14.449 -65.189 1.00 91.00 90 ALA A CA 1
ATOM 638 C C . ALA A 1 90 ? 44.727 13.927 -63.755 1.00 91.00 90 ALA A C 1
ATOM 640 O O . ALA A 1 90 ? 44.992 12.747 -63.527 1.00 91.00 90 ALA A O 1
ATOM 641 N N . SER A 1 91 ? 44.459 14.806 -62.789 1.00 91.62 91 SER A N 1
ATOM 642 C CA . SER A 1 91 ? 44.356 14.460 -61.375 1.00 91.62 91 SER A CA 1
ATOM 643 C C . SER A 1 91 ? 43.011 14.913 -60.815 1.00 91.62 91 SER A C 1
ATOM 645 O O . SER A 1 91 ? 42.537 16.008 -61.130 1.00 91.62 91 SER A O 1
ATOM 647 N N . ARG A 1 92 ? 42.365 14.058 -60.021 1.00 92.31 92 ARG A N 1
ATOM 648 C CA . ARG A 1 92 ? 41.029 14.298 -59.471 1.00 92.31 92 ARG A CA 1
ATOM 649 C C . ARG A 1 92 ? 40.868 13.651 -58.098 1.00 92.31 92 ARG A C 1
ATOM 651 O O . ARG A 1 92 ? 41.239 12.496 -57.913 1.00 92.31 92 ARG A O 1
ATOM 658 N N . ASN A 1 93 ? 40.235 14.385 -57.185 1.00 92.88 93 ASN A N 1
ATOM 659 C CA . ASN A 1 93 ? 39.678 13.801 -55.971 1.00 92.88 93 ASN A CA 1
ATOM 660 C C . ASN A 1 93 ? 38.384 13.069 -56.315 1.00 92.88 93 ASN A C 1
ATOM 662 O O . ASN A 1 93 ? 37.444 13.668 -56.852 1.00 92.88 93 ASN A O 1
ATOM 666 N N . VAL A 1 94 ? 38.360 11.775 -56.030 1.00 92.25 94 VAL A N 1
ATOM 667 C CA . VAL A 1 94 ? 37.179 10.929 -56.165 1.00 92.25 94 VAL A CA 1
ATOM 668 C C . VAL A 1 94 ? 36.624 10.600 -54.791 1.00 92.25 94 VAL A C 1
ATOM 670 O O . VAL A 1 94 ? 37.359 10.578 -53.806 1.00 92.25 94 VAL A O 1
ATOM 673 N N . THR A 1 95 ? 35.321 10.367 -54.736 1.00 93.31 95 THR A N 1
ATOM 674 C CA . THR A 1 95 ? 34.601 10.016 -53.515 1.00 93.31 95 THR A CA 1
ATOM 675 C C . THR A 1 95 ? 33.571 8.964 -53.853 1.00 93.31 95 THR A C 1
ATOM 677 O O . THR A 1 95 ? 32.841 9.159 -54.824 1.00 93.31 95 THR A O 1
ATOM 680 N N . PHE A 1 96 ? 33.480 7.922 -53.040 1.00 94.12 96 PHE A N 1
ATOM 681 C CA . PHE A 1 96 ? 32.450 6.900 -53.159 1.00 94.12 96 PHE A CA 1
ATOM 682 C C . PHE A 1 96 ? 32.074 6.376 -51.776 1.00 94.12 96 PHE A C 1
ATOM 684 O O . PHE A 1 96 ? 32.849 6.502 -50.823 1.00 94.12 96 PHE A O 1
ATOM 691 N N . ASP A 1 97 ? 30.861 5.848 -51.662 1.00 94.69 97 ASP A N 1
ATOM 692 C CA . ASP A 1 97 ? 30.347 5.318 -50.405 1.00 94.69 97 ASP A CA 1
ATOM 693 C C . ASP A 1 97 ? 30.623 3.805 -50.339 1.00 94.69 97 ASP A C 1
ATOM 695 O O . ASP A 1 97 ? 30.452 3.074 -51.318 1.00 94.69 97 ASP A O 1
ATOM 699 N N . VAL A 1 98 ? 31.078 3.346 -49.179 1.00 94.88 98 VAL A N 1
ATOM 700 C CA . VAL A 1 98 ? 31.399 1.951 -48.865 1.00 94.88 98 VAL A CA 1
ATOM 701 C C . VAL A 1 98 ? 30.485 1.504 -47.732 1.00 94.88 98 VAL A C 1
ATOM 703 O O . VAL A 1 98 ? 30.184 2.288 -46.835 1.00 94.88 98 VAL A O 1
ATOM 706 N N . SER A 1 99 ? 30.009 0.261 -47.767 1.00 93.38 99 SER A N 1
ATOM 707 C CA . SER A 1 99 ? 29.187 -0.297 -46.693 1.00 93.38 99 SER A CA 1
ATOM 708 C C . SER A 1 99 ? 30.032 -1.181 -45.784 1.00 93.38 99 SER A C 1
ATOM 710 O O . SER A 1 99 ? 30.717 -2.075 -46.268 1.00 93.38 99 SER A O 1
ATOM 712 N N . ALA A 1 100 ? 29.952 -0.946 -44.476 1.00 92.06 100 ALA A N 1
ATOM 713 C CA . ALA A 1 100 ? 30.453 -1.854 -43.446 1.00 92.06 100 ALA A CA 1
ATOM 714 C C . ALA A 1 100 ? 29.369 -2.861 -43.007 1.00 92.06 100 ALA A C 1
ATOM 716 O O . ALA A 1 100 ? 29.391 -3.354 -41.879 1.00 92.06 100 ALA A O 1
ATOM 717 N N . ALA A 1 101 ? 28.376 -3.127 -43.864 1.00 87.88 101 ALA A N 1
ATOM 718 C CA . ALA A 1 101 ? 27.402 -4.182 -43.623 1.00 87.88 101 ALA A CA 1
ATOM 719 C C . ALA A 1 101 ? 28.100 -5.542 -43.569 1.00 87.88 101 ALA A C 1
ATOM 721 O O . ALA A 1 101 ? 29.036 -5.794 -44.326 1.00 87.88 101 ALA A O 1
ATOM 722 N N . ASP A 1 102 ? 27.637 -6.393 -42.655 1.00 86.12 102 ASP A N 1
ATOM 723 C CA . ASP A 1 102 ? 28.125 -7.764 -42.464 1.00 86.12 102 ASP A CA 1
ATOM 724 C C . ASP A 1 102 ? 29.596 -7.889 -42.015 1.00 86.12 102 ASP A C 1
ATOM 726 O O . ASP A 1 102 ? 30.138 -8.994 -41.984 1.00 86.12 102 ASP A O 1
ATOM 730 N N . ILE A 1 103 ? 30.237 -6.783 -41.614 1.00 92.25 103 ILE A N 1
ATOM 731 C CA . ILE A 1 103 ? 31.561 -6.807 -40.984 1.00 92.25 103 ILE A CA 1
ATOM 732 C C . ILE A 1 103 ? 31.390 -6.886 -39.473 1.00 92.25 103 ILE A C 1
ATOM 734 O O . ILE A 1 103 ? 30.711 -6.050 -38.867 1.00 92.25 103 ILE A O 1
ATOM 738 N N . GLU A 1 104 ? 31.981 -7.913 -38.866 1.00 92.62 104 GLU A N 1
ATOM 739 C CA . GLU A 1 104 ? 31.989 -8.059 -37.413 1.00 92.62 104 GLU A CA 1
ATOM 740 C C . GLU A 1 104 ? 32.763 -6.897 -36.759 1.00 92.62 104 GLU A C 1
ATOM 742 O O . GLU A 1 104 ? 33.674 -6.333 -37.362 1.00 92.62 104 GLU A O 1
ATOM 747 N N . PRO A 1 105 ? 32.410 -6.491 -35.530 1.00 94.38 105 PRO A N 1
ATOM 748 C CA . PRO A 1 105 ? 33.183 -5.490 -34.806 1.00 94.38 105 PRO A CA 1
ATOM 749 C C . PRO A 1 105 ? 34.630 -5.947 -34.573 1.00 94.38 105 PRO A C 1
ATOM 751 O O . PRO A 1 105 ? 34.866 -7.056 -34.088 1.00 94.38 105 PRO A O 1
ATOM 754 N N . GLY A 1 106 ? 35.604 -5.088 -34.874 1.00 94.38 106 GLY A N 1
ATOM 755 C CA . GLY A 1 106 ? 37.022 -5.433 -34.807 1.00 94.38 106 GLY A CA 1
ATOM 756 C C . GLY A 1 106 ? 37.954 -4.386 -35.415 1.00 94.38 106 GLY A C 1
ATOM 757 O O . GLY A 1 106 ? 37.523 -3.354 -35.920 1.00 94.38 106 GLY A O 1
ATOM 758 N N . GLU A 1 107 ? 39.253 -4.667 -35.356 1.00 95.62 107 GLU A N 1
ATOM 759 C CA . GLU A 1 107 ? 40.302 -3.885 -36.018 1.00 95.62 107 GLU A CA 1
ATOM 760 C C . GLU A 1 107 ? 40.690 -4.577 -37.323 1.00 95.62 107 GLU A C 1
ATOM 762 O O . GLU A 1 107 ? 40.987 -5.773 -37.312 1.00 95.62 107 GLU A O 1
ATOM 767 N N . TYR A 1 108 ? 40.724 -3.829 -38.423 1.00 95.75 108 TYR A N 1
ATOM 768 C CA . TYR A 1 108 ? 40.993 -4.371 -39.751 1.00 95.75 108 TYR A CA 1
ATOM 769 C C . TYR A 1 108 ? 42.020 -3.529 -40.507 1.00 95.75 108 TYR A C 1
ATOM 771 O O . TYR A 1 108 ? 41.995 -2.295 -40.456 1.00 95.75 108 TYR A O 1
ATOM 779 N N . GLU A 1 109 ? 42.878 -4.192 -41.284 1.00 96.38 109 GLU A N 1
ATOM 780 C CA . GLU A 1 109 ? 43.620 -3.524 -42.349 1.00 96.38 109 GLU A CA 1
ATOM 781 C C . GLU A 1 109 ? 42.725 -3.398 -43.588 1.00 96.38 109 GLU A C 1
ATOM 783 O O . GLU A 1 109 ? 41.966 -4.304 -43.937 1.00 96.38 109 GLU A O 1
ATOM 788 N N . TYR A 1 110 ? 42.812 -2.268 -44.280 1.00 95.81 110 TYR A N 1
ATOM 789 C CA . TYR A 1 110 ? 42.156 -2.067 -45.567 1.00 95.81 110 TYR A CA 1
ATOM 790 C C . TYR A 1 110 ? 43.174 -1.757 -46.661 1.00 95.81 110 TYR A C 1
ATOM 792 O O . TYR A 1 110 ? 44.282 -1.273 -46.409 1.00 95.81 110 TYR A O 1
ATOM 800 N N . MET A 1 111 ? 42.745 -1.938 -47.907 1.00 95.44 111 MET A N 1
ATOM 801 C CA . MET A 1 111 ? 43.458 -1.517 -49.102 1.00 95.44 111 MET A CA 1
ATOM 802 C C . MET A 1 111 ? 42.515 -0.797 -50.064 1.00 95.44 111 MET A C 1
ATOM 804 O O . MET A 1 111 ? 41.505 -1.345 -50.509 1.00 95.44 111 MET A O 1
ATOM 808 N N . LEU A 1 112 ? 42.899 0.412 -50.460 1.00 96.00 112 LEU A N 1
ATOM 809 C CA . LEU A 1 112 ? 42.383 1.047 -51.660 1.00 96.00 112 LEU A CA 1
ATOM 810 C C . LEU A 1 112 ? 43.231 0.594 -52.851 1.00 96.00 112 LEU A C 1
ATOM 812 O O . LEU A 1 112 ? 44.442 0.812 -52.874 1.00 96.00 112 LEU A O 1
ATOM 816 N N . TRP A 1 113 ? 42.601 -0.048 -53.827 1.00 94.31 113 TRP A N 1
ATOM 817 C CA . TRP A 1 113 ? 43.274 -0.752 -54.914 1.00 94.31 113 TRP A CA 1
ATOM 818 C C . TRP A 1 113 ? 42.850 -0.228 -56.291 1.00 94.31 113 TRP A C 1
ATOM 820 O O . TRP A 1 113 ? 41.661 -0.052 -56.566 1.00 94.31 113 TRP A O 1
ATOM 830 N N . THR A 1 114 ? 43.832 -0.044 -57.174 1.00 91.62 114 THR A N 1
ATOM 831 C CA . THR A 1 114 ? 43.689 0.019 -58.637 1.00 91.62 114 THR A CA 1
ATOM 832 C C . THR A 1 114 ? 44.600 -1.039 -59.266 1.00 91.62 114 THR A C 1
ATOM 834 O O . THR A 1 114 ? 45.450 -1.623 -58.596 1.00 91.62 114 THR A O 1
ATOM 837 N N . GLU A 1 115 ? 44.503 -1.276 -60.576 1.00 89.38 115 GLU A N 1
ATOM 838 C CA . GLU A 1 115 ? 45.405 -2.234 -61.243 1.00 89.38 115 GLU A CA 1
ATOM 839 C C . GLU A 1 115 ? 46.880 -1.792 -61.225 1.00 89.38 115 GLU A C 1
ATOM 841 O O . GLU A 1 115 ? 47.769 -2.612 -61.447 1.00 89.38 115 GLU A O 1
ATOM 846 N N . SER A 1 116 ? 47.154 -0.499 -61.008 1.00 90.12 116 SER A N 1
ATOM 847 C CA . SER A 1 116 ? 48.499 0.095 -61.102 1.00 90.12 116 SER A CA 1
ATOM 848 C C . SER A 1 116 ? 49.047 0.642 -59.783 1.00 90.12 116 SER A C 1
ATOM 850 O O . SER A 1 116 ? 50.227 0.989 -59.721 1.00 90.12 116 SER A O 1
ATOM 852 N N . SER A 1 117 ? 48.216 0.766 -58.748 1.00 93.31 117 SER A N 1
ATOM 853 C CA . SER A 1 117 ? 48.572 1.407 -57.483 1.00 93.31 117 SER A CA 1
ATOM 854 C C . SER A 1 117 ? 47.696 0.885 -56.345 1.00 93.31 117 SER A C 1
ATOM 856 O O . SER A 1 117 ? 46.550 0.493 -56.555 1.00 93.31 117 SER A O 1
ATOM 858 N N . SER A 1 118 ? 48.223 0.895 -55.126 1.00 93.38 118 SER A N 1
ATOM 859 C CA . SER A 1 118 ? 47.480 0.523 -53.923 1.00 93.38 118 SER A CA 1
ATOM 860 C C . SER A 1 118 ? 47.940 1.351 -52.732 1.00 93.38 118 SER A C 1
ATOM 862 O O . SER A 1 118 ? 49.129 1.651 -52.615 1.00 93.38 118 SER A O 1
ATOM 864 N N . MET A 1 119 ? 47.024 1.667 -51.822 1.00 94.81 119 MET A N 1
ATOM 865 C CA . MET A 1 119 ? 47.318 2.335 -50.553 1.00 94.81 119 MET A CA 1
ATOM 866 C C . MET A 1 119 ? 46.580 1.619 -49.422 1.00 94.81 119 MET A C 1
ATOM 868 O O . MET A 1 119 ? 45.416 1.265 -49.588 1.00 94.81 119 MET A O 1
ATOM 872 N N . THR A 1 120 ? 47.255 1.379 -48.299 1.00 95.19 120 THR A N 1
ATOM 873 C CA . THR A 1 120 ? 46.702 0.648 -47.150 1.00 95.19 120 THR A CA 1
ATOM 874 C C . THR A 1 120 ? 46.560 1.537 -45.920 1.00 95.19 120 THR A C 1
ATOM 876 O O . THR A 1 120 ? 47.188 2.595 -45.825 1.00 95.19 120 THR A O 1
ATOM 879 N N . GLY A 1 121 ? 45.741 1.098 -44.969 1.00 94.62 121 GLY A N 1
ATOM 880 C CA . GLY A 1 121 ? 45.560 1.735 -43.668 1.00 94.62 121 GLY A CA 1
ATOM 881 C C . GLY A 1 121 ? 44.781 0.837 -42.710 1.00 94.62 121 GLY A C 1
ATOM 882 O O . GLY A 1 121 ? 44.490 -0.307 -43.042 1.00 94.62 121 GLY A O 1
ATOM 883 N N . ASN A 1 122 ? 44.458 1.362 -41.527 1.00 95.44 122 ASN A N 1
ATOM 884 C CA . ASN A 1 122 ? 43.702 0.650 -40.493 1.00 95.44 122 ASN A CA 1
ATOM 885 C C . ASN A 1 122 ? 42.339 1.307 -40.282 1.00 95.44 122 ASN A C 1
ATOM 887 O O . ASN A 1 122 ? 42.233 2.535 -40.369 1.00 95.44 122 ASN A O 1
ATOM 891 N N . ILE A 1 123 ? 41.330 0.499 -39.971 1.00 95.69 123 ILE A N 1
ATOM 892 C CA . ILE A 1 123 ? 39.988 0.946 -39.605 1.00 95.69 123 ILE A CA 1
ATOM 893 C C . ILE A 1 123 ? 39.444 0.096 -38.457 1.00 95.69 123 ILE A C 1
ATOM 895 O O . ILE A 1 123 ? 39.548 -1.131 -38.475 1.00 95.69 123 ILE A O 1
ATOM 899 N N . THR A 1 124 ? 38.824 0.756 -37.485 1.00 96.94 124 THR A N 1
ATOM 900 C CA . THR A 1 124 ? 38.053 0.094 -36.433 1.00 96.94 124 THR A CA 1
ATOM 901 C C . THR A 1 124 ? 36.591 -0.009 -36.864 1.00 96.94 124 THR A C 1
ATOM 903 O O . THR A 1 124 ? 35.957 1.002 -37.173 1.00 96.94 124 THR A O 1
ATOM 906 N N . VAL A 1 125 ? 36.027 -1.212 -36.856 1.00 95.75 125 VAL A N 1
ATOM 907 C CA . VAL A 1 125 ? 34.584 -1.435 -36.985 1.00 95.75 125 VAL A CA 1
ATOM 908 C C . VAL A 1 125 ? 33.999 -1.598 -35.585 1.00 95.75 125 VAL A C 1
ATOM 910 O O . VAL A 1 125 ? 34.340 -2.525 -34.855 1.00 95.75 125 VAL A O 1
ATOM 913 N N . GLU A 1 126 ? 33.132 -0.675 -35.188 1.00 94.12 126 GLU A N 1
ATOM 914 C CA . GLU A 1 126 ? 32.509 -0.626 -33.868 1.00 94.12 126 GLU A CA 1
ATOM 915 C C . GLU A 1 126 ? 31.130 -1.305 -33.884 1.00 94.12 126 GLU A C 1
ATOM 917 O O . GLU A 1 126 ? 30.395 -1.249 -34.875 1.00 94.12 126 GLU A O 1
ATOM 922 N N . SER A 1 127 ? 30.747 -1.926 -32.766 1.00 89.94 127 SER 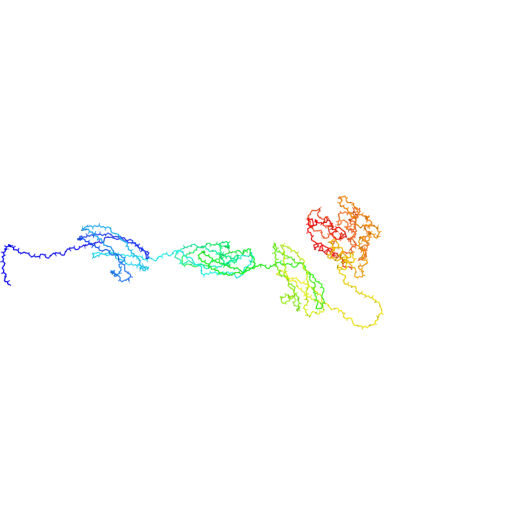A N 1
ATOM 923 C CA . SER A 1 127 ? 29.367 -2.378 -32.547 1.00 89.94 127 SER A CA 1
ATOM 924 C C . SER A 1 127 ? 28.409 -1.182 -32.500 1.00 89.94 127 SER A C 1
ATOM 926 O O . SER A 1 127 ? 28.787 -0.129 -31.980 1.00 89.94 127 SER A O 1
ATOM 928 N N . PRO A 1 128 ? 27.152 -1.320 -32.962 1.00 87.25 128 PRO A N 1
ATOM 929 C CA . PRO A 1 128 ? 26.163 -0.272 -32.779 1.00 87.25 128 PRO A CA 1
ATOM 930 C C . PRO A 1 128 ? 25.850 -0.126 -31.292 1.00 87.25 128 PRO A C 1
ATOM 932 O O . PRO A 1 128 ? 25.679 -1.119 -30.588 1.00 87.25 128 PRO A O 1
ATOM 935 N N . VAL A 1 129 ? 25.752 1.116 -30.826 1.00 89.38 129 VAL A N 1
ATOM 936 C CA . VAL A 1 129 ? 25.397 1.411 -29.437 1.00 89.38 129 VAL A CA 1
ATOM 937 C C . VAL A 1 129 ? 23.877 1.344 -29.293 1.00 89.38 129 VAL A C 1
ATOM 939 O O . VAL A 1 129 ? 23.153 2.169 -29.856 1.00 89.38 129 VAL A O 1
ATOM 942 N N . ALA A 1 130 ? 23.376 0.368 -28.540 1.00 91.31 130 ALA A N 1
ATOM 943 C CA . ALA A 1 130 ? 21.951 0.203 -28.302 1.00 91.31 130 ALA A CA 1
ATOM 944 C C . ALA A 1 130 ? 21.413 1.307 -27.364 1.00 91.31 130 ALA A C 1
ATOM 946 O O . ALA A 1 130 ? 21.994 1.559 -26.299 1.00 91.31 130 ALA A O 1
ATOM 947 N N . PRO A 1 131 ? 20.287 1.965 -27.703 1.00 93.12 131 PRO A N 1
ATOM 948 C CA . PRO A 1 131 ? 19.654 2.928 -26.807 1.00 93.12 131 PRO A CA 1
ATOM 949 C C . PRO A 1 131 ? 19.136 2.243 -25.535 1.00 93.12 131 PRO A C 1
ATOM 951 O O . PRO A 1 131 ? 18.840 1.046 -25.538 1.00 93.12 131 PRO A O 1
ATOM 954 N N . ALA A 1 132 ? 18.995 3.012 -24.450 1.00 95.31 132 ALA A N 1
ATOM 955 C CA . ALA A 1 132 ? 18.462 2.503 -23.189 1.00 95.31 132 ALA A CA 1
ATOM 956 C C . ALA A 1 132 ? 17.077 1.869 -23.401 1.00 95.31 132 ALA A C 1
ATOM 958 O O . ALA A 1 132 ? 16.197 2.475 -24.011 1.00 95.31 132 ALA A O 1
ATOM 959 N N . THR A 1 133 ? 16.904 0.644 -22.908 1.00 95.12 133 THR A N 1
ATOM 960 C CA . THR A 1 133 ? 15.657 -0.121 -23.025 1.00 95.12 133 THR A CA 1
ATOM 961 C C . THR A 1 133 ? 15.415 -0.835 -21.707 1.00 95.12 133 THR A C 1
ATOM 963 O O . THR A 1 133 ? 16.221 -1.675 -21.305 1.00 95.12 133 THR A O 1
ATOM 966 N N . PHE A 1 134 ? 14.325 -0.498 -21.024 1.00 95.19 134 PHE A N 1
ATOM 967 C CA . PHE A 1 134 ? 14.056 -0.970 -19.671 1.00 95.19 134 PHE A CA 1
ATOM 968 C C . PHE A 1 134 ? 13.127 -2.178 -19.644 1.00 95.19 134 PHE A C 1
ATOM 970 O O . PHE A 1 134 ? 12.217 -2.295 -20.463 1.00 95.19 134 PHE A O 1
ATOM 977 N N . ARG A 1 135 ? 13.368 -3.072 -18.683 1.00 95.62 135 ARG A N 1
ATOM 978 C CA . ARG A 1 135 ? 12.539 -4.250 -18.423 1.00 95.62 135 ARG A CA 1
ATOM 979 C C . ARG A 1 135 ? 12.401 -4.497 -16.926 1.00 95.62 135 ARG A C 1
ATOM 981 O O . ARG A 1 135 ? 13.394 -4.426 -16.194 1.00 95.62 135 ARG A O 1
ATOM 988 N N . LEU A 1 136 ? 11.200 -4.855 -16.491 1.00 96.00 136 LEU A N 1
ATOM 989 C CA . LEU A 1 136 ? 10.941 -5.383 -15.158 1.00 96.00 136 LEU A CA 1
ATOM 990 C C . LEU A 1 136 ? 11.240 -6.884 -15.135 1.00 96.00 136 LEU A C 1
ATOM 992 O O . LEU A 1 136 ? 10.657 -7.680 -15.859 1.00 96.00 136 LEU A O 1
ATOM 996 N N . VAL A 1 137 ? 12.180 -7.291 -14.286 1.00 93.44 137 VAL A N 1
ATOM 997 C CA . VAL A 1 137 ? 12.559 -8.706 -14.124 1.00 93.44 137 VAL A CA 1
ATOM 998 C C . VAL A 1 137 ? 11.649 -9.403 -13.110 1.00 93.44 137 VAL A C 1
ATOM 1000 O O . VAL A 1 137 ? 11.446 -10.614 -13.172 1.00 93.44 137 VAL A O 1
ATOM 1003 N N . GLY A 1 138 ? 11.097 -8.641 -12.169 1.00 91.81 138 GLY A N 1
ATOM 1004 C CA . GLY A 1 138 ? 10.146 -9.124 -11.179 1.00 91.81 138 GLY A CA 1
ATOM 1005 C C . GLY A 1 138 ? 9.884 -8.090 -10.091 1.00 91.81 138 GLY A C 1
ATOM 1006 O O . GLY A 1 138 ? 10.618 -7.108 -9.963 1.00 91.81 138 GLY A O 1
ATOM 1007 N N . ALA A 1 139 ? 8.856 -8.340 -9.291 1.00 95.81 139 ALA A N 1
ATOM 1008 C CA . ALA A 1 139 ? 8.508 -7.539 -8.129 1.00 95.81 139 ALA A CA 1
ATOM 1009 C C . ALA A 1 139 ? 8.149 -8.452 -6.951 1.00 95.81 139 ALA A C 1
ATOM 1011 O O . ALA A 1 139 ? 7.719 -9.589 -7.139 1.00 95.81 139 ALA A O 1
ATOM 1012 N N . SER A 1 140 ? 8.366 -7.960 -5.738 1.00 95.44 140 SER A N 1
ATOM 1013 C CA . SER A 1 140 ? 8.032 -8.646 -4.493 1.00 95.44 140 SER A CA 1
ATOM 1014 C C . SER A 1 140 ? 7.626 -7.624 -3.440 1.00 95.44 140 SER A C 1
ATOM 1016 O O . SER A 1 140 ? 8.353 -6.651 -3.214 1.00 95.44 140 SER A O 1
ATOM 1018 N N . GLY A 1 141 ? 6.507 -7.870 -2.775 1.00 94.69 141 GLY A N 1
ATOM 1019 C CA . GLY A 1 141 ? 5.982 -7.044 -1.695 1.00 94.69 141 GLY A CA 1
ATOM 1020 C C . GLY A 1 141 ? 5.465 -7.907 -0.545 1.00 94.69 141 GLY A C 1
ATOM 1021 O O . GLY A 1 141 ? 5.653 -9.124 -0.568 1.00 94.69 141 GLY A O 1
ATOM 1022 N N . PRO A 1 142 ? 4.862 -7.285 0.474 1.00 95.38 142 PRO A N 1
ATOM 1023 C CA . PRO A 1 142 ? 4.157 -8.009 1.524 1.00 95.38 142 PRO A CA 1
ATOM 1024 C C . PRO A 1 142 ? 2.883 -8.676 0.984 1.00 95.38 142 PRO A C 1
ATOM 1026 O O . PRO A 1 142 ? 2.187 -8.097 0.154 1.00 95.38 142 PRO A O 1
ATOM 1029 N N . ASP A 1 143 ? 2.551 -9.856 1.512 1.00 95.06 143 ASP A N 1
ATOM 1030 C CA . ASP A 1 143 ? 1.303 -10.567 1.181 1.00 95.06 143 ASP A CA 1
ATOM 1031 C C . ASP A 1 143 ? 0.075 -9.928 1.855 1.00 95.06 143 ASP A C 1
ATOM 1033 O O . ASP A 1 143 ? -1.061 -10.099 1.409 1.00 95.06 143 ASP A O 1
ATOM 1037 N N . GLN A 1 144 ? 0.301 -9.185 2.943 1.00 95.12 144 GLN A N 1
ATOM 1038 C CA . GLN A 1 144 ? -0.732 -8.498 3.707 1.00 95.12 144 GLN A CA 1
ATOM 1039 C C . GLN A 1 144 ? -0.266 -7.101 4.123 1.00 95.12 144 GLN A C 1
ATOM 1041 O O . GLN A 1 144 ? 0.868 -6.936 4.578 1.00 95.12 144 GLN A O 1
ATOM 1046 N N . ILE A 1 145 ? -1.155 -6.115 4.008 1.00 95.06 145 ILE A N 1
ATOM 1047 C CA . ILE A 1 145 ? -0.942 -4.739 4.474 1.00 95.06 145 ILE A CA 1
ATOM 1048 C C . ILE A 1 145 ? -2.122 -4.278 5.325 1.00 95.06 145 ILE A C 1
ATOM 1050 O O . ILE A 1 145 ? -3.264 -4.682 5.097 1.00 95.06 145 ILE A O 1
ATOM 1054 N N . THR A 1 146 ? -1.858 -3.426 6.310 1.00 92.88 146 THR A N 1
ATOM 1055 C CA . THR A 1 146 ? -2.914 -2.823 7.126 1.00 92.88 146 THR A CA 1
ATOM 1056 C C . THR A 1 146 ? -3.307 -1.464 6.552 1.00 92.88 146 THR A C 1
ATOM 1058 O O . THR A 1 146 ? -2.453 -0.697 6.096 1.00 92.88 146 THR A O 1
ATOM 1061 N N . ILE A 1 147 ? -4.602 -1.151 6.570 1.00 90.62 147 ILE A N 1
ATOM 1062 C CA . ILE A 1 147 ? -5.127 0.174 6.217 1.00 90.62 147 ILE A CA 1
ATOM 1063 C C . ILE A 1 147 ? -4.452 1.239 7.091 1.00 90.62 147 ILE A C 1
ATOM 1065 O O . ILE A 1 147 ? -4.271 1.036 8.292 1.00 90.62 147 ILE A O 1
ATOM 1069 N N . GLY A 1 148 ? -4.054 2.357 6.478 1.00 85.25 148 GLY A N 1
ATOM 1070 C CA . GLY A 1 148 ? -3.374 3.468 7.151 1.00 85.25 148 GLY A CA 1
ATOM 1071 C C . GLY A 1 148 ? -1.878 3.255 7.416 1.00 85.25 148 GLY A C 1
ATOM 1072 O O . GLY A 1 148 ? -1.178 4.212 7.746 1.00 85.25 148 GLY A O 1
ATOM 1073 N N . GLU A 1 149 ? -1.350 2.041 7.231 1.00 90.62 149 GLU A N 1
ATOM 1074 C CA . GLU A 1 149 ? 0.086 1.778 7.343 1.00 90.62 149 GLU A CA 1
ATOM 1075 C C . GLU A 1 149 ? 0.829 2.048 6.027 1.00 90.62 149 GLU A C 1
ATOM 1077 O O . GLU A 1 149 ? 0.264 2.050 4.931 1.00 90.62 149 GLU A O 1
ATOM 1082 N N . SER A 1 150 ? 2.137 2.280 6.138 1.00 94.00 150 SER A N 1
ATOM 1083 C CA . SER A 1 150 ? 3.032 2.379 4.985 1.00 94.00 150 SER A CA 1
ATOM 1084 C C . SER A 1 150 ? 3.686 1.036 4.691 1.00 94.00 150 SER A C 1
ATOM 1086 O O . SER A 1 150 ? 4.052 0.310 5.616 1.00 94.00 150 SER A O 1
ATOM 1088 N N . PHE A 1 151 ? 3.919 0.748 3.418 1.00 95.56 151 PHE A N 1
ATOM 1089 C CA . PHE A 1 151 ? 4.549 -0.484 2.967 1.00 95.56 151 PHE A CA 1
ATOM 1090 C C . PHE A 1 151 ? 5.527 -0.227 1.815 1.00 95.56 151 PHE A C 1
ATOM 1092 O O . PHE A 1 151 ? 5.550 0.848 1.208 1.00 95.56 151 PHE A O 1
ATOM 1099 N N . THR A 1 152 ? 6.350 -1.234 1.519 1.00 96.44 152 THR A N 1
ATOM 1100 C CA . THR A 1 152 ? 7.357 -1.177 0.455 1.00 96.44 152 THR A CA 1
ATOM 1101 C C . THR A 1 152 ? 7.198 -2.354 -0.494 1.00 96.44 152 THR A C 1
ATOM 1103 O O . THR A 1 152 ? 7.205 -3.508 -0.064 1.00 96.44 152 THR A O 1
ATOM 1106 N N . VAL A 1 153 ? 7.146 -2.068 -1.795 1.00 97.25 153 VAL A N 1
ATOM 1107 C CA . VAL A 1 153 ? 7.281 -3.070 -2.859 1.00 97.25 153 VAL A CA 1
ATOM 1108 C C . VAL A 1 153 ? 8.652 -2.921 -3.500 1.00 97.25 153 VAL A C 1
ATOM 1110 O O . VAL A 1 153 ? 9.055 -1.827 -3.886 1.00 97.25 153 VAL A O 1
ATOM 1113 N N . ASN A 1 154 ? 9.384 -4.026 -3.615 1.00 96.69 154 ASN A N 1
ATOM 1114 C CA . ASN A 1 154 ? 10.677 -4.053 -4.287 1.00 96.69 154 ASN A CA 1
ATOM 1115 C C . ASN A 1 154 ? 10.505 -4.562 -5.716 1.00 96.69 154 ASN A C 1
ATOM 1117 O O . ASN A 1 154 ? 9.893 -5.607 -5.922 1.00 96.69 154 ASN A O 1
ATOM 1121 N N . ALA A 1 155 ? 11.092 -3.873 -6.688 1.00 96.88 155 ALA A N 1
ATOM 1122 C CA . ALA A 1 155 ? 11.093 -4.281 -8.087 1.00 96.88 155 ALA A CA 1
ATOM 1123 C C . ALA A 1 155 ? 12.519 -4.378 -8.629 1.00 96.88 155 ALA A C 1
ATOM 1125 O O . ALA A 1 155 ? 13.389 -3.590 -8.267 1.00 96.88 155 ALA A O 1
ATOM 1126 N N . ARG A 1 156 ? 12.774 -5.355 -9.498 1.00 96.69 156 ARG A N 1
ATOM 1127 C CA . ARG A 1 156 ? 14.044 -5.500 -10.215 1.00 96.69 156 ARG A CA 1
ATOM 1128 C C . ARG A 1 156 ? 13.914 -4.884 -11.597 1.00 96.69 156 ARG A C 1
ATOM 1130 O O . ARG A 1 156 ? 13.140 -5.375 -12.417 1.00 96.69 156 ARG A O 1
ATOM 1137 N N . LEU A 1 157 ? 14.678 -3.826 -11.834 1.00 96.75 157 LEU A N 1
ATOM 1138 C CA . LEU A 1 157 ? 14.701 -3.070 -13.078 1.00 96.75 157 LEU A CA 1
ATOM 1139 C C . LEU A 1 157 ? 16.036 -3.301 -13.791 1.00 96.75 157 LEU A C 1
ATOM 1141 O O . LEU A 1 157 ? 17.096 -3.111 -13.192 1.00 96.75 157 LEU A O 1
ATOM 1145 N N . ALA A 1 158 ? 15.987 -3.678 -15.067 1.00 96.75 158 ALA A N 1
ATOM 1146 C CA . ALA A 1 158 ? 17.162 -3.880 -15.910 1.00 96.75 158 ALA A CA 1
ATOM 1147 C C . ALA A 1 158 ? 17.144 -2.936 -17.117 1.00 96.75 158 ALA A C 1
ATOM 1149 O O . ALA A 1 158 ? 16.120 -2.814 -17.786 1.00 96.75 158 ALA A O 1
ATOM 1150 N N . ASN A 1 159 ? 18.286 -2.316 -17.422 1.00 96.25 159 ASN A N 1
ATOM 1151 C CA . ASN A 1 159 ? 18.521 -1.620 -18.685 1.00 96.25 159 ASN A CA 1
ATOM 1152 C C . ASN A 1 159 ? 19.286 -2.556 -19.630 1.00 96.25 159 ASN A C 1
ATOM 1154 O O . ASN A 1 159 ? 20.449 -2.877 -19.389 1.00 96.25 159 ASN A O 1
ATOM 1158 N N . LEU A 1 160 ? 18.615 -3.005 -20.687 1.00 95.50 160 LEU A N 1
ATOM 1159 C CA . LEU A 1 160 ? 19.140 -3.939 -21.685 1.00 95.50 160 LEU A CA 1
ATOM 1160 C C . LEU A 1 160 ? 19.928 -3.244 -22.808 1.00 95.50 160 LEU A C 1
ATOM 1162 O O . LEU A 1 160 ? 20.505 -3.933 -23.643 1.00 95.50 160 LEU A O 1
ATOM 1166 N N . GLY A 1 161 ? 19.918 -1.908 -22.853 1.00 95.06 161 GLY A N 1
ATOM 1167 C CA . GLY A 1 161 ? 20.691 -1.115 -23.809 1.00 95.06 161 GLY A CA 1
ATOM 1168 C C . GLY A 1 161 ? 22.107 -0.803 -23.325 1.00 95.06 161 GLY A C 1
ATOM 1169 O O . GLY A 1 161 ? 22.467 -1.096 -22.186 1.00 95.06 161 GLY A O 1
ATOM 1170 N N . ASP A 1 162 ? 22.895 -0.142 -24.169 1.00 94.31 162 ASP A N 1
ATOM 1171 C CA . ASP A 1 162 ? 24.280 0.248 -23.867 1.00 94.31 162 ASP A CA 1
ATOM 1172 C C . ASP A 1 162 ? 24.370 1.650 -23.253 1.00 94.31 162 ASP A C 1
ATOM 1174 O O . ASP A 1 162 ? 25.282 1.958 -22.481 1.00 94.31 162 ASP A O 1
ATOM 1178 N N . LEU A 1 163 ? 23.406 2.517 -23.568 1.00 95.00 163 LEU A N 1
ATOM 1179 C CA . LEU A 1 163 ? 23.359 3.877 -23.042 1.00 95.00 163 LEU A CA 1
ATOM 1180 C C . LEU A 1 163 ? 22.709 3.941 -21.659 1.00 95.00 163 LEU A C 1
ATOM 1182 O O . LEU A 1 163 ? 21.764 3.214 -21.349 1.00 95.00 163 LEU A O 1
ATOM 1186 N N . LYS A 1 164 ? 23.180 4.890 -20.841 1.00 96.31 164 LYS A N 1
ATOM 1187 C CA . LYS A 1 164 ? 22.469 5.304 -19.628 1.00 96.31 164 LYS A CA 1
ATOM 1188 C C . LYS A 1 164 ? 21.106 5.880 -20.020 1.00 96.31 164 LYS A C 1
ATOM 1190 O O . LYS A 1 164 ? 21.023 6.691 -20.941 1.00 96.31 164 LYS A O 1
ATOM 1195 N N . GLY A 1 165 ? 20.070 5.501 -19.284 1.00 96.06 165 GLY A N 1
ATOM 1196 C CA . GLY A 1 165 ? 18.732 6.059 -19.429 1.00 96.06 165 GLY A CA 1
ATOM 1197 C C . GLY A 1 165 ? 18.081 6.340 -18.084 1.00 96.06 165 GLY A C 1
ATOM 1198 O O . GLY A 1 165 ? 18.635 6.023 -17.027 1.00 96.06 165 GLY A O 1
ATOM 1199 N N . THR A 1 166 ? 16.880 6.892 -18.168 1.00 96.19 166 THR A N 1
ATOM 1200 C CA . THR A 1 166 ? 16.010 7.183 -17.034 1.00 96.19 166 THR A CA 1
ATOM 1201 C C . THR A 1 166 ? 14.659 6.533 -17.301 1.00 96.19 166 THR A C 1
ATOM 1203 O O . THR A 1 166 ? 14.129 6.689 -18.400 1.00 96.19 166 THR A O 1
ATOM 1206 N N . GLU A 1 167 ? 14.108 5.839 -16.310 1.00 95.88 167 GLU A N 1
ATOM 1207 C CA . GLU A 1 167 ? 12.811 5.160 -16.398 1.00 95.88 167 GLU A CA 1
ATOM 1208 C C . GLU A 1 167 ? 11.931 5.532 -15.208 1.00 95.88 167 GLU A C 1
ATOM 1210 O O . GLU A 1 167 ? 12.443 5.737 -14.104 1.00 95.88 167 GLU A O 1
ATOM 1215 N N . ASN A 1 168 ? 10.617 5.607 -15.416 1.00 95.12 168 ASN A N 1
ATOM 1216 C CA . ASN A 1 168 ? 9.667 5.802 -14.326 1.00 95.12 168 ASN A CA 1
ATOM 1217 C C . ASN A 1 168 ? 9.080 4.455 -13.930 1.00 95.12 168 ASN A C 1
ATOM 1219 O O . ASN A 1 168 ? 8.523 3.744 -14.759 1.00 95.12 168 ASN A O 1
ATOM 1223 N N . VAL A 1 169 ? 9.181 4.123 -12.648 1.00 95.81 169 VAL A N 1
ATOM 1224 C CA . VAL A 1 169 ? 8.579 2.919 -12.087 1.00 95.81 169 VAL A CA 1
ATOM 1225 C C . VAL A 1 169 ? 7.441 3.346 -11.175 1.00 95.81 169 VAL A C 1
ATOM 1227 O O . VAL A 1 169 ? 7.644 4.103 -10.221 1.00 95.81 169 VAL A O 1
ATOM 1230 N N . SER A 1 170 ? 6.247 2.853 -11.474 1.00 94.88 170 SER A N 1
ATOM 1231 C CA . SER A 1 170 ? 5.020 3.181 -10.759 1.00 94.88 170 SER A CA 1
ATOM 1232 C C . SER A 1 170 ? 4.440 1.945 -10.081 1.00 94.88 170 SER A C 1
ATOM 1234 O O . SER A 1 170 ? 4.536 0.836 -10.609 1.00 94.88 170 SER A O 1
ATOM 1236 N N . LEU A 1 171 ? 3.837 2.145 -8.911 1.00 95.19 171 LEU A N 1
ATOM 1237 C CA . LEU A 1 171 ? 3.104 1.135 -8.154 1.00 95.19 171 LEU A CA 1
ATOM 1238 C C . LEU A 1 171 ? 1.613 1.474 -8.172 1.00 95.19 171 LEU A C 1
ATOM 1240 O O . LEU A 1 171 ? 1.239 2.600 -7.842 1.00 95.19 171 LEU A O 1
ATOM 1244 N N . TYR A 1 172 ? 0.788 0.485 -8.493 1.00 93.38 172 TYR A N 1
ATOM 1245 C CA . TYR A 1 172 ? -0.663 0.601 -8.612 1.00 93.38 172 TYR A CA 1
ATOM 1246 C C . TYR A 1 172 ? -1.376 -0.417 -7.739 1.00 93.38 172 TYR A C 1
ATOM 1248 O O . TYR A 1 172 ? -0.860 -1.517 -7.529 1.00 93.38 172 TYR A O 1
ATOM 1256 N N . LEU A 1 173 ? -2.577 -0.056 -7.301 1.00 92.38 173 LEU A N 1
ATOM 1257 C CA . LEU A 1 173 ? -3.526 -0.934 -6.627 1.00 92.38 173 LEU A CA 1
ATOM 1258 C C . LEU A 1 173 ? -4.853 -0.885 -7.389 1.00 92.38 173 LEU A C 1
ATOM 1260 O O . LEU A 1 173 ? -5.308 0.194 -7.722 1.00 92.38 173 LEU A O 1
ATOM 1264 N N . ASP A 1 174 ? -5.477 -2.017 -7.668 1.00 91.19 174 ASP A N 1
ATOM 1265 C CA . ASP A 1 174 ? -6.790 -2.081 -8.320 1.00 91.19 174 ASP A CA 1
ATOM 1266 C C . ASP A 1 174 ? -7.895 -1.964 -7.265 1.00 91.19 174 ASP A C 1
ATOM 1268 O O . ASP A 1 174 ? -8.290 -2.968 -6.680 1.00 91.19 174 ASP A O 1
ATOM 1272 N N . THR A 1 175 ? -8.351 -0.747 -6.957 1.00 87.88 175 THR A N 1
ATOM 1273 C CA . THR A 1 175 ? -9.325 -0.526 -5.871 1.00 87.88 175 THR A CA 1
ATOM 1274 C C . THR A 1 175 ? -10.787 -0.659 -6.282 1.00 87.88 175 THR A C 1
ATOM 1276 O O . THR A 1 175 ? -11.643 -0.717 -5.400 1.00 87.88 175 THR A O 1
ATOM 1279 N N . ASP A 1 176 ? -11.101 -0.662 -7.578 1.00 83.88 176 ASP A N 1
ATOM 1280 C CA . ASP A 1 176 ? -12.476 -0.821 -8.070 1.00 83.88 176 ASP A CA 1
ATOM 1281 C C . ASP A 1 176 ? -12.806 -2.272 -8.466 1.00 83.88 176 ASP A C 1
ATOM 1283 O O . ASP A 1 176 ? -13.982 -2.611 -8.645 1.00 83.88 176 ASP A O 1
ATOM 1287 N N . GLY A 1 177 ? -11.794 -3.144 -8.499 1.00 82.62 177 GLY A N 1
ATOM 1288 C CA . GLY A 1 177 ? -11.938 -4.571 -8.746 1.00 82.62 177 GLY A CA 1
ATOM 1289 C C . GLY A 1 177 ? -12.245 -4.890 -10.206 1.00 82.62 177 GLY A C 1
ATOM 1290 O O . GLY A 1 177 ? -12.819 -5.948 -10.489 1.00 82.62 177 GLY A O 1
ATOM 1291 N N . ASP A 1 178 ? -11.913 -3.989 -11.133 1.00 83.25 178 ASP A N 1
ATOM 1292 C CA . ASP A 1 178 ? -12.095 -4.209 -12.566 1.00 83.25 178 ASP A CA 1
ATOM 1293 C C . ASP A 1 178 ? -10.991 -5.096 -13.183 1.00 83.25 178 ASP A C 1
ATOM 1295 O O . ASP A 1 178 ? -11.120 -5.564 -14.324 1.00 83.25 178 ASP A O 1
ATOM 1299 N N . GLY A 1 179 ? -9.946 -5.406 -12.406 1.00 80.31 179 GLY A N 1
ATOM 1300 C CA . GLY A 1 179 ? -8.796 -6.210 -12.804 1.00 80.31 179 GLY A CA 1
ATOM 1301 C C . GLY A 1 179 ? -7.726 -5.423 -13.563 1.00 80.31 179 GLY A C 1
ATOM 1302 O O . GLY A 1 179 ? -6.787 -6.034 -14.088 1.00 80.31 179 GLY A O 1
ATOM 1303 N N . LEU A 1 180 ? -7.859 -4.100 -13.679 1.00 81.94 180 LEU A N 1
ATOM 1304 C CA . LEU A 1 180 ? -6.968 -3.219 -14.420 1.00 81.94 180 LEU A CA 1
ATOM 1305 C C . LEU A 1 180 ? -6.152 -2.339 -13.468 1.00 81.94 180 LEU A C 1
ATOM 1307 O O . LEU A 1 180 ? -6.648 -1.531 -12.694 1.00 81.94 180 LEU A O 1
ATOM 1311 N N . LEU A 1 181 ? -4.831 -2.424 -13.610 1.00 83.44 181 LEU A N 1
ATOM 1312 C CA . LEU A 1 181 ? -3.904 -1.510 -12.948 1.00 83.44 181 LEU A CA 1
ATOM 1313 C C . LEU A 1 181 ? -3.788 -0.238 -13.801 1.00 83.44 181 LEU A C 1
ATOM 1315 O O . LEU A 1 181 ? -3.011 -0.205 -14.758 1.00 83.44 181 LEU A O 1
ATOM 1319 N N . SER A 1 182 ? -4.613 0.768 -13.501 1.00 68.88 182 SER A N 1
ATOM 1320 C CA . SER A 1 182 ? -4.743 2.000 -14.294 1.00 68.88 182 SER A CA 1
ATOM 1321 C C . SER A 1 182 ? -4.222 3.252 -13.576 1.00 68.88 182 SER A C 1
ATOM 1323 O O . SER A 1 182 ? -4.102 3.293 -12.352 1.00 68.88 182 SER A O 1
ATOM 1325 N N . ASP A 1 183 ? -3.938 4.303 -14.356 1.00 63.25 183 ASP A N 1
ATOM 1326 C CA . ASP A 1 183 ? -3.358 5.568 -13.883 1.00 63.25 183 ASP A CA 1
ATOM 1327 C C . ASP A 1 183 ? -4.157 6.272 -12.772 1.00 63.25 183 ASP A C 1
ATOM 1329 O O . ASP A 1 183 ? -3.571 7.008 -11.977 1.00 63.25 183 ASP A O 1
ATOM 1333 N N . GLU A 1 184 ? -5.469 6.037 -12.678 1.00 60.66 184 GLU A N 1
ATOM 1334 C CA . GLU A 1 184 ? -6.328 6.663 -11.662 1.00 60.66 184 GLU A CA 1
ATOM 1335 C C . GLU A 1 184 ? -6.043 6.161 -10.237 1.00 60.66 184 GLU A C 1
ATOM 1337 O O . GLU A 1 184 ? -6.408 6.837 -9.276 1.00 60.66 184 GLU A O 1
ATOM 1342 N N . VAL A 1 185 ? -5.326 5.039 -10.088 1.00 70.75 185 VAL A N 1
ATOM 1343 C CA . VAL A 1 185 ? -5.060 4.397 -8.790 1.00 70.75 185 VAL A CA 1
ATOM 1344 C C . VAL A 1 185 ? -3.558 4.215 -8.516 1.00 70.75 185 VAL A C 1
ATOM 1346 O O . VAL A 1 185 ? -3.108 3.271 -7.857 1.00 70.75 185 VAL A O 1
ATOM 1349 N N . ALA A 1 186 ? -2.740 5.134 -9.038 1.00 82.94 186 ALA A N 1
ATOM 1350 C CA . ALA A 1 186 ? -1.309 5.179 -8.746 1.00 82.94 186 ALA A CA 1
ATOM 1351 C C . ALA A 1 186 ? -1.067 5.446 -7.252 1.00 82.94 186 ALA A C 1
ATOM 1353 O O . ALA A 1 186 ? -1.429 6.502 -6.733 1.00 82.94 186 ALA A O 1
ATOM 1354 N N . LEU A 1 187 ? -0.377 4.530 -6.572 1.00 91.06 187 LEU A N 1
ATOM 1355 C CA . LEU A 1 187 ? 0.054 4.729 -5.188 1.00 91.06 187 LEU A CA 1
ATOM 1356 C C . LEU A 1 187 ? 1.320 5.583 -5.106 1.00 91.06 187 LEU A C 1
ATOM 1358 O O . LEU A 1 187 ? 1.464 6.429 -4.226 1.00 91.06 187 LEU A O 1
ATOM 1362 N N . THR A 1 188 ? 2.272 5.337 -6.008 1.00 94.56 188 THR A N 1
ATOM 1363 C CA . THR A 1 188 ? 3.522 6.097 -6.097 1.00 94.56 188 THR A CA 1
ATOM 1364 C C . THR A 1 188 ? 4.161 5.929 -7.472 1.00 94.56 188 THR A C 1
ATOM 1366 O O . THR A 1 188 ? 3.952 4.921 -8.147 1.00 94.56 188 THR A O 1
ATOM 1369 N N . SER A 1 189 ? 4.966 6.907 -7.883 1.00 94.19 189 SER A N 1
ATOM 1370 C CA . SER A 1 189 ? 5.772 6.858 -9.103 1.00 94.19 189 SER A CA 1
ATOM 1371 C C . SER A 1 189 ? 7.132 7.484 -8.833 1.00 94.19 189 SER A C 1
ATOM 1373 O O . SER A 1 189 ? 7.218 8.582 -8.280 1.00 94.19 189 SER A O 1
ATOM 1375 N N . THR A 1 190 ? 8.205 6.772 -9.170 1.00 95.31 190 THR A N 1
ATOM 1376 C CA . THR A 1 190 ? 9.581 7.220 -8.924 1.00 95.31 190 THR A CA 1
ATOM 1377 C C . THR A 1 190 ? 10.449 6.997 -10.154 1.00 95.31 190 THR A C 1
ATOM 1379 O O . THR A 1 190 ? 10.394 5.947 -10.790 1.00 95.31 190 THR A O 1
ATOM 1382 N N . SER A 1 191 ? 11.279 7.991 -10.470 1.00 95.44 191 SER A N 1
ATOM 1383 C CA . SER A 1 191 ? 12.232 7.927 -11.575 1.00 95.44 191 SER A CA 1
ATOM 1384 C C . SER A 1 191 ? 13.575 7.349 -11.125 1.00 95.44 191 SER A C 1
ATOM 1386 O O . SER A 1 191 ? 14.105 7.738 -10.080 1.00 95.44 191 SER A O 1
ATOM 1388 N N . TYR A 1 192 ? 14.137 6.445 -11.928 1.00 95.38 192 TYR A N 1
ATOM 1389 C CA . TYR A 1 192 ? 15.424 5.802 -11.681 1.00 95.38 192 TYR A CA 1
ATOM 1390 C C . TYR A 1 192 ? 16.356 5.942 -12.882 1.00 95.38 192 TYR A C 1
ATOM 1392 O O . TYR A 1 192 ? 15.989 5.674 -14.024 1.00 95.38 192 TYR A O 1
ATOM 1400 N N . ASP A 1 193 ? 17.598 6.316 -12.590 1.00 95.75 193 ASP A N 1
ATOM 1401 C CA . ASP A 1 193 ? 18.692 6.407 -13.549 1.00 95.75 193 ASP A CA 1
ATOM 1402 C C . ASP A 1 193 ? 19.511 5.118 -13.533 1.00 95.75 193 ASP A C 1
ATOM 1404 O O . ASP A 1 193 ? 20.102 4.782 -12.505 1.00 95.75 193 ASP A O 1
ATOM 1408 N N . LEU A 1 194 ? 19.638 4.452 -14.681 1.00 96.69 194 LEU A N 1
ATOM 1409 C CA . LEU A 1 194 ? 20.402 3.210 -14.800 1.00 96.69 194 LEU A CA 1
ATOM 1410 C C . LEU A 1 194 ? 21.387 3.269 -15.963 1.00 96.69 194 LEU A C 1
ATOM 1412 O O . LEU A 1 194 ? 21.034 3.620 -17.091 1.00 96.69 194 LEU A O 1
ATOM 1416 N N . ASN A 1 195 ? 22.637 2.897 -15.685 1.00 96.88 195 ASN A N 1
ATOM 1417 C CA . ASN A 1 195 ? 23.649 2.713 -16.722 1.00 96.88 195 ASN A CA 1
ATOM 1418 C C . ASN A 1 195 ? 23.240 1.578 -17.672 1.00 96.88 195 ASN A C 1
ATOM 1420 O O . ASN A 1 195 ? 22.430 0.722 -17.311 1.00 96.88 195 ASN A O 1
ATOM 1424 N N . GLY A 1 196 ? 23.805 1.572 -18.879 1.00 94.56 196 GLY A N 1
ATOM 1425 C CA . GLY A 1 196 ? 23.604 0.476 -19.822 1.00 94.56 196 GLY A CA 1
ATOM 1426 C C . GLY A 1 196 ? 24.034 -0.871 -19.243 1.00 94.56 196 GLY A C 1
ATOM 1427 O O . GLY A 1 196 ? 24.913 -0.937 -18.375 1.00 94.56 196 GLY A O 1
ATOM 1428 N N . SER A 1 197 ? 23.390 -1.940 -19.706 1.00 93.62 197 SER A N 1
ATOM 1429 C CA . SER A 1 197 ? 23.672 -3.329 -19.325 1.00 93.62 197 SER A CA 1
ATOM 1430 C C . SER A 1 197 ? 23.712 -3.568 -17.808 1.00 93.62 197 SER A C 1
ATOM 1432 O O . SER A 1 197 ? 24.460 -4.414 -17.318 1.00 93.62 197 SER A O 1
ATOM 1434 N N . SER A 1 198 ? 22.937 -2.795 -17.044 1.00 95.94 198 SER A N 1
ATOM 1435 C CA . SER A 1 198 ? 22.920 -2.831 -15.579 1.00 95.94 198 SER A CA 1
ATOM 1436 C C . SER A 1 198 ? 21.535 -3.199 -15.051 1.00 95.94 198 SER A C 1
ATOM 1438 O O . SER A 1 198 ? 20.516 -2.898 -15.670 1.00 95.94 198 SER A O 1
ATOM 1440 N N . GLU A 1 199 ? 21.502 -3.816 -13.871 1.00 96.31 199 GLU A N 1
ATOM 1441 C CA . GLU A 1 199 ? 20.281 -4.156 -13.136 1.00 96.31 199 GLU A CA 1
ATOM 1442 C C . GLU A 1 199 ? 20.339 -3.558 -11.726 1.00 96.31 199 GLU A C 1
ATOM 1444 O O . GLU A 1 199 ? 21.406 -3.478 -11.112 1.00 96.31 199 GLU A O 1
ATOM 1449 N N . MET A 1 200 ? 19.189 -3.138 -11.203 1.00 95.19 200 MET A N 1
ATOM 1450 C CA . MET A 1 200 ? 19.045 -2.604 -9.852 1.00 95.19 200 MET A CA 1
ATOM 1451 C C . MET A 1 200 ? 17.729 -3.062 -9.229 1.00 95.19 200 MET A C 1
ATOM 1453 O O . MET A 1 200 ? 16.713 -3.194 -9.905 1.00 95.19 200 MET A O 1
ATOM 1457 N N . THR A 1 201 ? 17.740 -3.275 -7.913 1.00 96.44 201 THR A N 1
ATOM 1458 C CA . THR A 1 201 ? 16.504 -3.401 -7.133 1.00 96.44 201 THR A CA 1
ATOM 1459 C C . THR A 1 201 ? 16.093 -2.026 -6.622 1.00 96.44 201 THR A C 1
ATOM 1461 O O . THR A 1 201 ? 16.887 -1.349 -5.969 1.00 96.44 201 THR A O 1
ATOM 1464 N N . VAL A 1 202 ? 14.865 -1.624 -6.924 1.00 95.25 202 VAL A N 1
ATOM 1465 C CA . VAL A 1 202 ? 14.269 -0.351 -6.522 1.00 95.25 202 VAL A CA 1
ATOM 1466 C C . VAL A 1 202 ? 13.166 -0.590 -5.496 1.00 95.25 202 VAL A C 1
ATOM 1468 O O . VAL A 1 202 ? 12.426 -1.565 -5.606 1.00 95.25 202 VAL A O 1
ATOM 1471 N N . GLY A 1 203 ? 13.075 0.279 -4.488 1.00 95.31 203 GLY A N 1
ATOM 1472 C CA . GLY A 1 203 ? 12.041 0.227 -3.454 1.00 95.31 203 GLY A CA 1
ATOM 1473 C C . GLY A 1 203 ? 10.998 1.318 -3.671 1.00 95.31 203 GLY A C 1
ATOM 1474 O O . GLY A 1 203 ? 11.345 2.499 -3.705 1.00 95.31 203 GLY A O 1
ATOM 1475 N N . LEU A 1 204 ? 9.739 0.912 -3.802 1.00 96.56 204 LEU A N 1
ATOM 1476 C CA . LEU A 1 204 ? 8.574 1.774 -3.974 1.00 96.56 204 LEU A CA 1
ATOM 1477 C C . LEU A 1 204 ? 7.832 1.825 -2.640 1.00 96.56 204 LEU A C 1
ATOM 1479 O O . LEU A 1 204 ? 7.215 0.841 -2.234 1.00 96.56 204 LEU A O 1
ATOM 1483 N N . ASN A 1 205 ? 7.935 2.955 -1.946 1.00 96.25 205 ASN A N 1
ATOM 1484 C CA . ASN A 1 205 ? 7.238 3.174 -0.682 1.00 96.25 205 ASN A CA 1
ATOM 1485 C C . ASN A 1 205 ? 5.882 3.824 -0.954 1.00 96.25 205 ASN A C 1
ATOM 1487 O O . ASN A 1 205 ? 5.818 4.840 -1.650 1.00 96.25 205 ASN A O 1
ATOM 1491 N N . ALA A 1 206 ? 4.829 3.255 -0.380 1.00 94.62 206 ALA A N 1
ATOM 1492 C CA . ALA A 1 206 ? 3.461 3.735 -0.509 1.00 94.62 206 ALA A CA 1
ATOM 1493 C C . ALA A 1 206 ? 2.727 3.644 0.832 1.00 94.62 206 ALA A C 1
ATOM 1495 O O . ALA A 1 206 ? 3.116 2.880 1.716 1.00 94.62 206 ALA A O 1
ATOM 1496 N N . SER A 1 207 ? 1.659 4.423 0.965 1.00 92.44 207 SER A N 1
ATOM 1497 C CA . SER A 1 207 ? 0.683 4.264 2.042 1.00 92.44 207 SER A CA 1
ATOM 1498 C C . SER A 1 207 ? -0.508 3.471 1.527 1.00 92.44 207 SER A C 1
ATOM 1500 O O . SER A 1 207 ? -0.917 3.651 0.379 1.00 92.44 207 SER A O 1
ATOM 1502 N N . THR A 1 208 ? -1.063 2.602 2.367 1.00 90.25 208 THR A N 1
ATOM 1503 C CA . THR A 1 208 ? -2.297 1.886 2.042 1.00 90.25 208 THR A CA 1
ATOM 1504 C C . THR A 1 208 ? -3.445 2.896 1.915 1.00 90.25 208 THR A C 1
ATOM 1506 O O . THR A 1 208 ? -3.648 3.674 2.852 1.00 90.25 208 THR A O 1
ATOM 1509 N N . PRO A 1 209 ? -4.187 2.923 0.794 1.00 85.94 209 PRO A N 1
ATOM 1510 C CA . PRO A 1 209 ? -5.330 3.818 0.643 1.00 85.94 209 PRO A CA 1
ATOM 1511 C C . PRO A 1 209 ? -6.482 3.420 1.576 1.00 85.94 209 PRO A C 1
ATOM 1513 O O . PRO A 1 209 ? -6.549 2.290 2.063 1.00 85.94 209 PRO A O 1
ATOM 1516 N N . GLU A 1 210 ? -7.411 4.348 1.804 1.00 85.00 210 GLU A N 1
ATOM 1517 C CA . GLU A 1 210 ? -8.655 4.078 2.530 1.00 85.00 210 GLU A CA 1
ATOM 1518 C C . GLU A 1 210 ? -9.605 3.257 1.654 1.00 85.00 210 GLU A C 1
ATOM 1520 O O . GLU A 1 210 ? -10.396 3.786 0.875 1.00 85.00 210 GLU A O 1
ATOM 1525 N N . VAL A 1 211 ? -9.494 1.937 1.766 1.00 87.88 211 VAL A N 1
ATOM 1526 C CA . VAL A 1 211 ? -10.352 0.967 1.082 1.00 87.88 211 VAL A CA 1
ATOM 1527 C C . VAL A 1 211 ? -10.888 -0.046 2.080 1.00 87.88 211 VAL A C 1
ATOM 1529 O O . VAL A 1 211 ? -10.319 -0.242 3.154 1.00 87.88 211 VAL A O 1
ATOM 1532 N N . SER A 1 212 ? -11.993 -0.709 1.744 1.00 88.75 212 SER A N 1
ATOM 1533 C CA . SER A 1 212 ? -12.518 -1.781 2.590 1.00 88.75 212 SER A CA 1
ATOM 1534 C C . SER A 1 212 ? -11.526 -2.952 2.675 1.00 88.75 212 SER A C 1
ATOM 1536 O O . SER A 1 212 ? -10.819 -3.220 1.702 1.00 88.75 212 SER A O 1
ATOM 1538 N N . PRO A 1 213 ? -11.469 -3.694 3.792 1.00 90.88 213 PRO A N 1
ATOM 1539 C CA . PRO A 1 213 ? -10.650 -4.900 3.868 1.00 90.88 213 PRO A CA 1
ATOM 1540 C C . PRO A 1 213 ? -11.004 -5.902 2.762 1.00 90.88 213 PRO A C 1
ATOM 1542 O O . PRO A 1 213 ? -12.179 -6.098 2.450 1.00 90.88 213 PRO A O 1
ATOM 1545 N N . GLY A 1 214 ? -9.998 -6.548 2.178 1.00 92.50 214 GLY A N 1
ATOM 1546 C CA . GLY A 1 214 ? -10.193 -7.464 1.057 1.00 92.50 214 GLY A CA 1
ATOM 1547 C C . GLY A 1 214 ? -8.908 -7.785 0.306 1.00 92.50 214 GLY A C 1
ATOM 1548 O O . GLY A 1 214 ? -7.835 -7.291 0.638 1.00 92.50 214 GLY A O 1
ATOM 1549 N N . THR A 1 215 ? -9.019 -8.624 -0.719 1.00 94.12 215 THR A N 1
ATOM 1550 C CA . THR A 1 215 ? -7.908 -8.949 -1.622 1.00 94.12 215 THR A CA 1
ATOM 1551 C C . THR A 1 215 ? -7.950 -8.035 -2.839 1.00 94.12 215 THR A C 1
ATOM 1553 O O . THR A 1 215 ? -8.990 -7.923 -3.482 1.00 94.12 215 THR A O 1
ATOM 1556 N N . TYR A 1 216 ? -6.818 -7.410 -3.146 1.00 92.94 216 TYR A N 1
ATOM 1557 C CA . TYR A 1 216 ? -6.671 -6.430 -4.216 1.00 92.94 216 TYR A CA 1
ATOM 1558 C C . TYR A 1 216 ? -5.543 -6.845 -5.158 1.00 92.94 216 TYR A C 1
ATOM 1560 O O . TYR A 1 216 ? -4.512 -7.359 -4.707 1.00 92.94 216 TYR A O 1
ATOM 1568 N N . ALA A 1 217 ? -5.706 -6.595 -6.458 1.00 92.94 217 ALA A N 1
ATOM 1569 C CA . ALA A 1 217 ? -4.592 -6.718 -7.386 1.00 92.94 217 ALA A CA 1
ATOM 1570 C C . ALA A 1 217 ? -3.635 -5.537 -7.181 1.00 92.94 217 ALA A C 1
ATOM 1572 O O . ALA A 1 217 ? -4.045 -4.387 -7.041 1.00 92.94 217 ALA A O 1
ATOM 1573 N N . ILE A 1 218 ? -2.342 -5.826 -7.155 1.00 94.06 218 ILE A N 1
ATOM 1574 C CA . ILE A 1 218 ? -1.278 -4.837 -7.002 1.00 94.06 218 ILE A CA 1
ATOM 1575 C C . ILE A 1 218 ? -0.256 -5.065 -8.103 1.00 94.06 218 ILE A C 1
ATOM 1577 O O . ILE A 1 218 ? 0.020 -6.207 -8.473 1.00 94.06 218 ILE A O 1
ATOM 1581 N N . GLY A 1 219 ? 0.349 -4.011 -8.638 1.00 93.19 219 GLY A N 1
ATOM 1582 C CA . GLY A 1 219 ? 1.405 -4.219 -9.618 1.00 93.19 219 GLY A CA 1
ATOM 1583 C C . GLY A 1 219 ? 2.339 -3.053 -9.827 1.00 93.19 219 GLY A C 1
ATOM 1584 O O . GLY A 1 219 ? 2.021 -1.893 -9.569 1.00 93.19 219 GLY A O 1
ATOM 1585 N N . VAL A 1 220 ? 3.528 -3.409 -10.301 1.00 95.69 220 VAL A N 1
ATOM 1586 C CA . VAL A 1 220 ? 4.597 -2.483 -10.654 1.00 95.69 220 VAL A CA 1
ATOM 1587 C C . VAL A 1 220 ? 4.673 -2.380 -12.169 1.00 95.69 220 VAL A C 1
ATOM 1589 O O . VAL A 1 220 ? 4.645 -3.401 -12.855 1.00 95.69 220 VAL A O 1
ATOM 1592 N N . THR A 1 221 ? 4.795 -1.165 -12.696 1.00 92.62 221 THR A N 1
ATOM 1593 C CA . THR A 1 221 ? 4.838 -0.917 -14.141 1.00 92.62 221 THR A CA 1
ATOM 1594 C C . THR A 1 221 ? 5.842 0.161 -14.525 1.00 92.62 221 THR A C 1
ATOM 1596 O O . THR A 1 221 ? 6.121 1.075 -13.749 1.00 92.62 221 THR A O 1
ATOM 1599 N N . THR A 1 222 ? 6.361 0.048 -15.745 1.00 91.44 222 THR A N 1
ATOM 1600 C CA . THR A 1 222 ? 7.130 1.087 -16.456 1.00 91.44 222 THR A CA 1
ATOM 1601 C C . THR A 1 222 ? 6.318 1.706 -17.603 1.00 91.44 222 THR A C 1
ATOM 1603 O O . THR A 1 222 ? 6.857 2.234 -18.571 1.00 91.44 222 THR A O 1
ATOM 1606 N N . GLY A 1 223 ? 4.990 1.562 -17.571 1.00 83.19 223 GLY A N 1
ATOM 1607 C CA . GLY A 1 223 ? 4.066 1.948 -18.642 1.00 83.19 223 GLY A CA 1
ATOM 1608 C C . GLY A 1 223 ? 4.023 0.949 -19.804 1.00 83.19 223 GLY A C 1
ATOM 1609 O O . GLY A 1 223 ? 2.946 0.639 -20.305 1.00 83.19 223 GLY A O 1
ATOM 1610 N N . ALA A 1 224 ? 5.172 0.403 -20.215 1.00 81.12 224 ALA A N 1
ATOM 1611 C CA . ALA A 1 224 ? 5.254 -0.611 -21.272 1.00 81.12 224 ALA A CA 1
ATOM 1612 C C . ALA A 1 224 ? 5.067 -2.050 -20.760 1.00 81.12 224 ALA A C 1
ATOM 1614 O O . ALA A 1 224 ? 4.597 -2.915 -21.499 1.00 81.12 224 ALA A O 1
ATOM 1615 N N . GLU A 1 225 ? 5.452 -2.314 -19.512 1.00 88.44 225 GLU A N 1
ATOM 1616 C CA . GLU A 1 225 ? 5.446 -3.643 -18.904 1.00 88.44 225 GLU A CA 1
ATOM 1617 C C . GLU A 1 225 ? 4.838 -3.580 -17.508 1.00 88.44 225 GLU A C 1
ATOM 1619 O O . GLU A 1 225 ? 5.062 -2.613 -16.786 1.00 88.44 225 GLU A O 1
ATOM 1624 N N . VAL A 1 226 ? 4.101 -4.624 -17.128 1.00 90.56 226 VAL A N 1
ATOM 1625 C CA . VAL A 1 226 ? 3.433 -4.736 -15.830 1.00 90.56 226 VAL A CA 1
ATOM 1626 C C . VAL A 1 226 ? 3.812 -6.063 -15.182 1.00 90.56 226 VAL A C 1
ATOM 1628 O O . VAL A 1 226 ? 3.687 -7.121 -15.798 1.00 90.56 226 VAL A O 1
ATOM 1631 N N . VAL A 1 227 ? 4.223 -6.010 -13.916 1.00 93.75 227 VAL A N 1
ATOM 1632 C CA . VAL A 1 227 ? 4.358 -7.177 -13.040 1.00 93.75 227 VAL A CA 1
ATOM 1633 C C . VAL A 1 227 ? 3.299 -7.067 -11.952 1.00 93.75 227 VAL A C 1
ATOM 1635 O O . VAL A 1 227 ? 3.407 -6.217 -11.068 1.00 93.75 227 VAL A O 1
ATOM 1638 N N . ALA A 1 228 ? 2.275 -7.913 -12.040 1.00 91.50 228 ALA A N 1
ATOM 1639 C CA . ALA A 1 228 ? 1.140 -7.928 -11.124 1.00 91.50 228 ALA A CA 1
ATOM 1640 C C . ALA A 1 228 ? 1.224 -9.079 -10.108 1.00 91.50 228 ALA A C 1
ATOM 1642 O O . ALA A 1 228 ? 1.855 -10.110 -10.354 1.00 91.50 228 ALA A O 1
ATOM 1643 N N . GLY A 1 229 ? 0.546 -8.891 -8.983 1.00 92.06 229 GLY A N 1
ATOM 1644 C CA . GLY A 1 229 ? 0.310 -9.864 -7.928 1.00 92.06 229 GLY A CA 1
ATOM 1645 C C . GLY A 1 229 ? -0.960 -9.505 -7.159 1.00 92.06 229 GLY A C 1
ATOM 1646 O O . GLY A 1 229 ? -1.724 -8.633 -7.572 1.00 92.06 229 GLY A O 1
ATOM 1647 N N . GLU A 1 230 ? -1.170 -10.166 -6.030 1.00 93.69 230 GLU A N 1
ATOM 1648 C CA . GLU A 1 230 ? -2.289 -9.895 -5.129 1.00 93.69 230 GLU A CA 1
ATOM 1649 C C . GLU A 1 230 ? -1.756 -9.491 -3.758 1.00 93.69 230 GLU A C 1
ATOM 1651 O O . GLU A 1 230 ? -0.684 -9.933 -3.340 1.00 93.69 230 GLU A O 1
ATOM 1656 N N . VAL A 1 231 ? -2.515 -8.654 -3.059 1.00 95.31 231 VAL A N 1
ATOM 1657 C CA . VAL A 1 231 ? -2.251 -8.275 -1.674 1.00 95.31 231 VAL A CA 1
ATOM 1658 C C . VAL A 1 231 ? -3.546 -8.321 -0.879 1.00 95.31 231 VAL A C 1
ATOM 1660 O O . VAL A 1 231 ? -4.603 -7.905 -1.357 1.00 95.31 231 VAL A O 1
ATOM 1663 N N . ASN A 1 232 ? -3.475 -8.826 0.349 1.00 95.81 232 ASN A N 1
ATOM 1664 C CA . ASN A 1 232 ? -4.596 -8.780 1.273 1.00 95.81 232 ASN A CA 1
ATOM 1665 C C . ASN A 1 232 ? -4.527 -7.500 2.117 1.00 95.81 232 ASN A C 1
ATOM 1667 O O . ASN A 1 232 ? -3.582 -7.291 2.875 1.00 95.81 232 ASN A O 1
ATOM 1671 N N . ILE A 1 233 ? -5.530 -6.642 2.002 1.00 94.56 233 ILE A N 1
ATOM 1672 C CA . ILE A 1 233 ? -5.665 -5.432 2.808 1.00 94.56 233 ILE A CA 1
ATOM 1673 C C . ILE A 1 233 ? -6.536 -5.749 4.018 1.00 94.56 233 ILE A C 1
ATOM 1675 O O . ILE A 1 233 ? -7.681 -6.180 3.886 1.00 94.56 233 ILE A O 1
ATOM 1679 N N . THR A 1 234 ? -5.994 -5.527 5.212 1.00 93.31 234 THR A N 1
ATOM 1680 C CA . THR A 1 234 ? -6.684 -5.755 6.487 1.00 93.31 234 THR A CA 1
ATOM 1681 C C . THR A 1 234 ? -6.867 -4.463 7.265 1.00 93.31 234 THR A C 1
ATOM 1683 O O . THR A 1 234 ? -6.087 -3.528 7.123 1.00 93.31 234 THR A O 1
ATOM 1686 N N . GLN A 1 235 ? -7.871 -4.412 8.134 1.00 88.31 235 GLN A N 1
ATOM 1687 C CA . GLN A 1 235 ? -8.000 -3.332 9.109 1.00 88.31 235 GLN A CA 1
ATOM 1688 C C . GLN A 1 235 ? -7.296 -3.723 10.410 1.00 88.31 235 GLN A C 1
ATOM 1690 O O . GLN A 1 235 ? -7.300 -4.896 10.792 1.00 88.31 235 GLN A O 1
ATOM 1695 N N . ALA A 1 236 ? -6.709 -2.747 11.105 1.00 86.62 236 ALA A N 1
ATOM 1696 C CA . ALA A 1 236 ? -6.180 -2.981 12.441 1.00 86.62 236 ALA A CA 1
ATOM 1697 C C . ALA A 1 236 ? -7.305 -3.481 13.377 1.00 86.62 236 ALA A C 1
ATOM 1699 O O . ALA A 1 236 ? -8.451 -3.026 13.256 1.00 86.62 236 ALA A O 1
ATOM 1700 N N . PRO A 1 237 ? -7.021 -4.379 14.339 1.00 86.31 237 PRO A N 1
ATOM 1701 C CA . PRO A 1 237 ? -8.017 -4.806 15.319 1.00 86.31 237 PRO A CA 1
ATOM 1702 C C . PRO A 1 237 ? -8.613 -3.603 16.053 1.00 86.31 237 PRO A C 1
ATOM 1704 O O . PRO A 1 237 ? -7.876 -2.690 16.420 1.00 86.31 237 PRO A O 1
ATOM 1707 N N . ALA A 1 238 ? -9.933 -3.576 16.252 1.00 89.00 238 ALA A N 1
ATOM 1708 C CA . ALA A 1 238 ? -10.585 -2.492 16.984 1.00 89.00 238 ALA A CA 1
ATOM 1709 C C . ALA A 1 238 ? -10.010 -2.383 18.412 1.00 89.00 238 ALA A C 1
ATOM 1711 O O . ALA A 1 238 ? -9.988 -3.398 19.125 1.00 89.00 238 ALA A O 1
ATOM 1712 N N . PRO A 1 239 ? -9.562 -1.197 18.867 1.00 89.44 239 PRO A N 1
ATOM 1713 C CA . PRO A 1 239 ? -9.005 -1.026 20.204 1.00 89.44 239 PRO A CA 1
ATOM 1714 C C . PRO A 1 239 ? -10.125 -0.834 21.225 1.00 89.44 239 PRO A C 1
ATOM 1716 O O . PRO A 1 239 ? -10.283 0.209 21.857 1.00 89.44 239 PRO A O 1
ATOM 1719 N N . PHE A 1 240 ? -10.952 -1.865 21.353 1.00 91.19 240 PHE A N 1
ATOM 1720 C CA . PHE A 1 240 ? -12.060 -1.894 22.289 1.00 91.19 240 PHE A CA 1
ATOM 1721 C C . PHE A 1 240 ? -11.562 -2.152 23.706 1.00 91.19 240 PHE A C 1
ATOM 1723 O O . PHE A 1 240 ? -11.007 -3.209 24.000 1.00 91.19 240 PHE A O 1
ATOM 1730 N N . GLU A 1 241 ? -11.793 -1.200 24.598 1.00 89.38 241 GLU A N 1
ATOM 1731 C CA . GLU A 1 241 ? -11.425 -1.280 26.004 1.00 89.38 241 GLU A CA 1
ATOM 1732 C C . GLU A 1 241 ? -12.625 -1.677 26.864 1.00 89.38 241 GLU A C 1
ATOM 1734 O O . GLU A 1 241 ? -13.700 -1.079 26.780 1.00 89.38 241 GLU A O 1
ATOM 1739 N N . VAL A 1 242 ? -12.422 -2.643 27.761 1.00 85.69 242 VAL A N 1
ATOM 1740 C CA . VAL A 1 242 ? -13.446 -3.067 28.725 1.00 85.69 242 VAL A CA 1
ATOM 1741 C C . VAL A 1 242 ? -13.414 -2.148 29.949 1.00 85.69 242 VAL A C 1
ATOM 1743 O O . VAL A 1 242 ? -12.528 -2.257 30.800 1.00 85.69 242 VAL A O 1
ATOM 1746 N N . ARG A 1 243 ? -14.389 -1.241 30.069 1.00 76.06 243 ARG A N 1
ATOM 1747 C CA . ARG A 1 243 ? -14.463 -0.234 31.148 1.00 76.06 243 ARG A CA 1
ATOM 1748 C C . ARG A 1 243 ? -15.184 -0.732 32.394 1.00 76.06 243 ARG A C 1
ATOM 1750 O O . ARG A 1 243 ? -14.796 -0.367 33.505 1.00 76.06 243 ARG A O 1
ATOM 1757 N N . SER A 1 244 ? -16.154 -1.626 32.234 1.00 71.75 244 SER A N 1
ATOM 1758 C CA . SER A 1 244 ? -16.838 -2.326 33.329 1.00 71.75 244 SER A CA 1
ATOM 1759 C C . SER A 1 244 ? -17.036 -3.797 32.973 1.00 71.75 244 SER A C 1
ATOM 1761 O O . SER A 1 244 ? -17.141 -4.148 31.800 1.00 71.75 244 SER A O 1
ATOM 1763 N N . LEU A 1 245 ? -17.042 -4.664 33.980 1.00 75.62 245 LEU A N 1
ATOM 1764 C CA . LEU A 1 245 ? -17.443 -6.056 33.832 1.00 75.62 245 LEU A CA 1
ATOM 1765 C C . LEU A 1 245 ? -18.174 -6.452 35.111 1.00 75.62 245 LEU A C 1
ATOM 1767 O O . LEU A 1 245 ? -17.564 -6.480 36.178 1.00 75.62 245 LEU A O 1
ATOM 1771 N N . ARG A 1 246 ? -19.480 -6.680 35.002 1.00 62.75 246 ARG A N 1
ATOM 1772 C CA . ARG A 1 246 ? -20.358 -7.098 36.094 1.00 62.75 246 ARG A CA 1
ATOM 1773 C C . ARG A 1 246 ? -21.071 -8.387 35.696 1.00 62.75 246 ARG A C 1
ATOM 1775 O O . ARG A 1 246 ? -21.328 -8.634 34.516 1.00 62.75 246 ARG A O 1
ATOM 1782 N N . THR A 1 247 ? -21.374 -9.208 36.690 1.00 65.19 247 THR A N 1
ATOM 1783 C CA . THR A 1 247 ? -22.067 -10.481 36.506 1.00 65.19 247 THR A CA 1
ATOM 1784 C C . THR A 1 247 ? -22.899 -10.822 37.735 1.00 65.19 247 THR A C 1
ATOM 1786 O O . THR A 1 247 ? -22.577 -10.384 38.838 1.00 65.19 247 THR A O 1
ATOM 1789 N N . GLY A 1 248 ? -23.953 -11.612 37.536 1.00 66.69 248 GLY A N 1
ATOM 1790 C CA . GLY A 1 248 ? -24.735 -12.212 38.618 1.00 66.69 248 GLY A CA 1
ATOM 1791 C C . GLY A 1 248 ? -24.226 -13.599 39.026 1.00 66.69 248 GLY A C 1
ATOM 1792 O O . GLY A 1 248 ? -23.108 -14.003 38.694 1.00 66.69 248 GLY A O 1
ATOM 1793 N N . ARG A 1 249 ? -25.086 -14.351 39.719 1.00 68.25 249 ARG A N 1
ATOM 1794 C CA . ARG A 1 249 ? -24.907 -15.784 40.007 1.00 68.25 249 ARG A CA 1
ATOM 1795 C C . ARG A 1 249 ? -25.608 -16.611 38.927 1.00 68.25 249 ARG A C 1
ATOM 1797 O O . ARG A 1 249 ? -26.523 -16.123 38.267 1.00 68.25 249 ARG A O 1
ATOM 1804 N N . ALA A 1 250 ? -25.198 -17.860 38.760 1.00 69.75 250 ALA A N 1
ATOM 1805 C CA . ALA A 1 250 ? -25.805 -18.783 37.809 1.00 69.75 250 ALA A CA 1
ATOM 1806 C C . ALA A 1 250 ? -26.234 -20.084 38.493 1.00 69.75 250 ALA A C 1
ATOM 1808 O O . ALA A 1 250 ? -25.612 -20.557 39.443 1.00 69.75 250 ALA A O 1
ATOM 1809 N N . MET A 1 251 ? -27.305 -20.695 37.997 1.00 71.56 251 MET A N 1
ATOM 1810 C CA . MET A 1 251 ? -27.665 -22.051 38.406 1.00 71.56 251 MET A CA 1
ATOM 1811 C C . MET A 1 251 ? -26.760 -23.072 37.708 1.00 71.56 251 MET A C 1
ATOM 1813 O O . MET A 1 251 ? -26.248 -22.815 36.616 1.00 71.56 251 MET A O 1
ATOM 1817 N N . VAL A 1 252 ? -26.594 -24.253 38.310 1.00 72.81 252 VAL A N 1
ATOM 1818 C CA . VAL A 1 252 ? -25.993 -25.404 37.611 1.00 72.81 252 VAL A CA 1
ATOM 1819 C C . VAL A 1 252 ? -26.761 -25.670 36.314 1.00 72.81 252 VAL A C 1
ATOM 1821 O O . VAL A 1 252 ? -27.988 -25.756 36.333 1.00 72.81 252 VAL A O 1
ATOM 1824 N N . ASP A 1 253 ? -26.028 -25.791 35.203 1.00 68.38 253 ASP A N 1
ATOM 1825 C CA . ASP A 1 253 ? -26.560 -25.921 33.836 1.00 68.38 253 ASP A CA 1
ATOM 1826 C C . ASP A 1 253 ? -27.467 -24.747 33.386 1.00 68.38 253 ASP A C 1
ATOM 1828 O O . ASP A 1 253 ? -28.274 -24.895 32.466 1.00 68.38 253 ASP A O 1
ATOM 1832 N N . GLY A 1 254 ? -27.351 -23.585 34.041 1.00 69.75 254 GLY A N 1
ATOM 1833 C CA . GLY A 1 254 ? -28.093 -22.361 33.736 1.00 69.75 254 GLY A CA 1
ATOM 1834 C C . GLY A 1 254 ? -27.298 -21.331 32.926 1.00 69.75 254 GLY A C 1
ATOM 1835 O O . GLY A 1 254 ? -26.226 -21.605 32.384 1.00 69.75 254 GLY A O 1
ATOM 1836 N N . THR A 1 255 ? -27.837 -20.113 32.861 1.00 73.06 255 THR A N 1
ATOM 1837 C CA . THR A 1 255 ? -27.233 -18.984 32.142 1.00 73.06 255 THR A CA 1
ATOM 1838 C C . THR A 1 255 ? -26.646 -17.954 33.097 1.00 73.06 255 THR A C 1
ATOM 1840 O O . THR A 1 255 ? -27.280 -17.597 34.087 1.00 73.06 255 THR A O 1
ATOM 1843 N N . LEU A 1 256 ? -25.478 -17.418 32.760 1.00 76.12 256 LEU A N 1
ATOM 1844 C CA . LEU A 1 256 ? -24.829 -16.318 33.461 1.00 76.12 256 LEU A CA 1
ATOM 1845 C C . LEU A 1 256 ? -25.144 -14.984 32.772 1.00 76.12 256 LEU A C 1
ATOM 1847 O O . LEU A 1 256 ? -24.803 -14.792 31.606 1.00 76.12 256 LEU A O 1
ATOM 1851 N N . GLY A 1 257 ? -25.778 -14.047 33.475 1.00 71.06 257 GLY A N 1
ATOM 1852 C CA . GLY A 1 257 ? -25.970 -12.686 32.968 1.00 71.06 257 GLY A CA 1
ATOM 1853 C C . GLY A 1 257 ? -24.681 -11.872 33.074 1.00 71.06 257 GLY A C 1
ATOM 1854 O O . GLY A 1 257 ? -24.181 -11.675 34.178 1.00 71.06 257 GLY A O 1
ATOM 1855 N N . VAL A 1 258 ? -24.167 -11.383 31.944 1.00 72.25 258 VAL A N 1
ATOM 1856 C CA . VAL A 1 258 ? -22.966 -10.539 31.873 1.00 72.25 258 VAL A CA 1
ATOM 1857 C C . VAL A 1 258 ? -23.345 -9.145 31.382 1.00 72.25 258 VAL A C 1
ATOM 1859 O O . VAL A 1 258 ? -24.038 -8.998 30.371 1.00 72.25 258 VAL A O 1
ATOM 1862 N N . SER A 1 259 ? -22.855 -8.130 32.092 1.00 66.94 259 SER A N 1
ATOM 1863 C CA . SER A 1 259 ? -23.027 -6.714 31.772 1.00 66.94 259 SER A CA 1
ATOM 1864 C C . SER A 1 259 ? -21.666 -6.025 31.684 1.00 66.94 259 SER A C 1
ATOM 1866 O O . SER A 1 259 ? -20.814 -6.179 32.563 1.00 66.94 259 SER A O 1
ATOM 1868 N N . THR A 1 260 ? -21.418 -5.292 30.602 1.00 68.69 260 THR A N 1
ATOM 1869 C CA . THR A 1 260 ? -20.110 -4.679 30.344 1.00 68.69 260 THR A CA 1
ATOM 1870 C C . THR A 1 260 ? -20.222 -3.400 29.530 1.00 68.69 260 THR A C 1
ATOM 1872 O O . THR A 1 260 ? -21.001 -3.330 28.587 1.00 68.69 260 THR A O 1
ATOM 1875 N N . ILE A 1 261 ? -19.413 -2.397 29.868 1.00 72.25 261 ILE A N 1
ATOM 1876 C CA . ILE A 1 261 ? -19.231 -1.192 29.056 1.00 72.25 261 ILE A CA 1
ATOM 1877 C C . ILE A 1 261 ? -17.977 -1.368 28.208 1.00 72.25 261 ILE A C 1
ATOM 1879 O O . ILE A 1 261 ? -16.874 -1.518 28.749 1.00 72.25 261 ILE A O 1
ATOM 1883 N N . ILE A 1 262 ? -18.146 -1.292 26.890 1.00 72.62 262 ILE A N 1
ATOM 1884 C CA . ILE A 1 262 ? -17.049 -1.297 25.921 1.00 72.62 262 ILE A CA 1
ATOM 1885 C C . ILE A 1 262 ? -16.857 0.117 25.392 1.00 72.62 262 ILE A C 1
ATOM 1887 O O . ILE A 1 262 ? -17.817 0.750 24.958 1.00 72.62 262 ILE A O 1
ATOM 1891 N N . LYS A 1 263 ? -15.615 0.605 25.425 1.00 80.94 263 LYS A N 1
ATOM 1892 C CA . LYS A 1 263 ? -15.221 1.879 24.823 1.00 80.94 263 LYS A CA 1
ATOM 1893 C C . LYS A 1 263 ? -14.378 1.639 23.578 1.00 80.94 263 LYS A C 1
ATOM 1895 O O . LYS A 1 263 ? -13.398 0.903 23.646 1.00 80.94 263 LYS A O 1
ATOM 1900 N N . ASN A 1 264 ? -14.694 2.318 22.482 1.00 84.94 264 ASN A N 1
ATOM 1901 C CA . ASN A 1 264 ? -13.770 2.470 21.366 1.00 84.94 264 ASN A CA 1
ATOM 1902 C C . ASN A 1 264 ? -12.718 3.529 21.715 1.00 84.94 264 ASN A C 1
ATOM 1904 O O . ASN A 1 264 ? -13.065 4.682 21.976 1.00 84.94 264 ASN A O 1
ATOM 1908 N N . ALA A 1 265 ? -11.449 3.130 21.796 1.00 84.56 265 ALA A N 1
ATOM 1909 C CA . ALA A 1 265 ? -10.359 4.056 22.090 1.00 84.56 265 ALA A CA 1
ATOM 1910 C C . ALA A 1 265 ? -9.892 4.860 20.863 1.00 84.56 265 ALA A C 1
ATOM 1912 O O . ALA A 1 265 ? -9.140 5.814 21.048 1.00 84.56 265 ALA A O 1
ATOM 1913 N N . ASP A 1 266 ? -10.339 4.497 19.656 1.00 82.12 266 ASP A N 1
ATOM 1914 C CA . ASP A 1 266 ? -10.022 5.219 18.422 1.00 82.12 266 ASP A CA 1
ATOM 1915 C C . ASP A 1 266 ? -11.018 6.343 18.120 1.00 82.12 266 ASP A C 1
ATOM 1917 O O . ASP A 1 266 ? -12.182 6.310 18.528 1.00 82.12 266 ASP A O 1
ATOM 1921 N N . ASP A 1 267 ? -10.556 7.306 17.320 1.00 81.69 267 ASP A N 1
ATOM 1922 C CA . ASP A 1 267 ? -11.326 8.454 16.824 1.00 81.69 267 ASP A CA 1
ATOM 1923 C C . ASP A 1 267 ? -12.104 8.149 15.525 1.00 81.69 267 ASP A C 1
ATOM 1925 O O . ASP A 1 267 ? -12.601 9.054 14.855 1.00 81.69 267 ASP A O 1
ATOM 1929 N N . GLU A 1 268 ? -12.249 6.871 15.176 1.00 81.56 268 GLU A N 1
ATOM 1930 C CA . GLU A 1 268 ? -13.004 6.393 14.014 1.00 81.56 268 GLU A CA 1
ATOM 1931 C C . GLU A 1 268 ? -13.996 5.306 14.422 1.00 81.56 268 GLU A C 1
ATOM 1933 O O . GLU A 1 268 ? -13.808 4.623 15.430 1.00 81.56 268 GLU A O 1
ATOM 1938 N N . GLU A 1 269 ? -15.053 5.115 13.629 1.00 84.88 269 GLU A N 1
ATOM 1939 C CA . GLU A 1 269 ? -15.950 3.976 13.815 1.00 84.88 269 GLU A CA 1
ATOM 1940 C C . GLU A 1 269 ? -15.199 2.665 13.573 1.00 84.88 269 GLU A C 1
ATOM 1942 O O . GLU A 1 269 ? -14.504 2.490 12.569 1.00 84.88 269 GLU A O 1
ATOM 1947 N N . ARG A 1 270 ? -15.337 1.723 14.506 1.00 85.44 270 ARG A N 1
ATOM 1948 C CA . ARG A 1 270 ? -14.694 0.417 14.412 1.00 85.44 270 ARG A CA 1
ATOM 1949 C C . ARG A 1 270 ? -15.686 -0.690 14.670 1.00 85.44 270 ARG A C 1
ATOM 1951 O O . ARG A 1 270 ? -16.567 -0.575 15.517 1.00 85.44 270 ARG A O 1
ATOM 1958 N N . THR A 1 271 ? -15.482 -1.786 13.951 1.00 88.31 271 THR A N 1
ATOM 1959 C CA . THR A 1 271 ? -16.144 -3.062 14.203 1.00 88.31 271 THR A CA 1
ATOM 1960 C C . THR A 1 271 ? -15.111 -4.041 14.736 1.00 88.31 271 THR A C 1
ATOM 1962 O O . THR A 1 271 ? -13.996 -4.130 14.219 1.00 88.31 271 THR A O 1
ATOM 1965 N N . GLY A 1 272 ? -15.458 -4.747 15.802 1.00 86.81 272 GLY A N 1
ATOM 1966 C CA . GLY A 1 272 ? -14.565 -5.678 16.471 1.00 86.81 272 GLY A CA 1
ATOM 1967 C C . GLY A 1 272 ? -15.323 -6.759 17.221 1.00 86.81 272 GLY A C 1
ATOM 1968 O O . GLY A 1 272 ? -16.537 -6.693 17.400 1.00 86.81 272 GLY A O 1
ATOM 1969 N N . ILE A 1 273 ? -14.583 -7.767 17.667 1.00 90.56 273 ILE A N 1
ATOM 1970 C CA . ILE A 1 273 ? -15.131 -8.915 18.381 1.00 90.56 273 ILE A CA 1
ATOM 1971 C C . ILE A 1 273 ? -14.809 -8.784 19.869 1.00 90.56 273 ILE A C 1
ATOM 1973 O O . ILE A 1 273 ? -13.673 -8.483 20.244 1.00 90.56 273 ILE A O 1
ATOM 1977 N N . ILE A 1 274 ? -15.809 -9.049 20.705 1.00 90.56 274 ILE A N 1
ATOM 1978 C CA . ILE A 1 274 ? -15.650 -9.280 22.139 1.00 90.56 274 ILE A CA 1
ATOM 1979 C C . ILE A 1 274 ? -15.966 -10.746 22.452 1.00 90.56 274 ILE A C 1
ATOM 1981 O O . ILE A 1 274 ? -16.890 -11.336 21.881 1.00 90.56 274 ILE A O 1
ATOM 1985 N N . GLU A 1 275 ? -15.203 -11.339 23.362 1.00 93.06 275 GLU A N 1
ATOM 1986 C CA . GLU A 1 275 ? -15.319 -12.751 23.724 1.00 93.06 275 GLU A CA 1
ATOM 1987 C C . GLU A 1 275 ? -15.434 -12.931 25.231 1.00 93.06 275 GLU A C 1
ATOM 1989 O O . GLU A 1 275 ? -14.701 -12.313 25.997 1.00 93.06 275 GLU A O 1
ATOM 1994 N N . VAL A 1 276 ? -16.325 -13.819 25.658 1.00 90.25 276 VAL A N 1
ATOM 1995 C CA . VAL A 1 276 ? -16.388 -14.300 27.037 1.00 90.25 276 VAL A CA 1
ATOM 1996 C C . VAL A 1 276 ? -15.684 -15.640 27.100 1.00 90.25 276 VAL A C 1
ATOM 1998 O O . VAL A 1 276 ? -16.048 -16.561 26.362 1.00 90.25 276 VAL A O 1
ATOM 2001 N N . ARG A 1 277 ? -14.710 -15.756 27.998 1.00 92.44 277 ARG A N 1
ATOM 2002 C CA . ARG A 1 277 ? -13.941 -16.978 28.232 1.00 92.44 277 ARG A CA 1
ATOM 2003 C C . ARG A 1 277 ? -14.086 -17.409 29.686 1.00 92.44 277 ARG A C 1
ATOM 2005 O O . ARG A 1 277 ? -13.920 -16.576 30.574 1.00 92.44 277 ARG A O 1
ATOM 2012 N N . LEU A 1 278 ? -14.410 -18.678 29.929 1.00 90.00 278 LEU A N 1
ATOM 2013 C CA . LEU A 1 278 ? -14.489 -19.238 31.285 1.00 90.00 278 LEU A CA 1
ATOM 2014 C C . LEU A 1 278 ? -13.211 -20.012 31.587 1.00 90.00 278 LEU A C 1
ATOM 2016 O O . LEU A 1 278 ? -12.879 -20.918 30.823 1.00 90.00 278 LEU A O 1
ATOM 2020 N N . ASP A 1 279 ? -12.560 -19.732 32.717 1.00 88.50 279 ASP A N 1
ATOM 2021 C CA . ASP A 1 279 ? -11.415 -20.535 33.163 1.00 88.50 279 ASP A CA 1
ATOM 2022 C C . ASP A 1 279 ? -11.923 -21.885 33.688 1.00 88.50 279 ASP A C 1
ATOM 2024 O O . ASP A 1 279 ? -12.207 -22.088 34.870 1.00 88.50 279 ASP A O 1
ATOM 2028 N N . SER A 1 280 ? -12.127 -22.811 32.757 1.00 78.94 280 SER A N 1
ATOM 2029 C CA . SER A 1 280 ? -12.724 -24.117 33.040 1.00 78.94 280 SER A CA 1
ATOM 2030 C C . SER A 1 280 ? -11.715 -25.070 33.678 1.00 78.94 280 SER A C 1
ATOM 2032 O O . SER A 1 280 ? -12.093 -26.102 34.235 1.00 78.94 280 SER A O 1
ATOM 2034 N N . ASN A 1 281 ? -10.427 -24.760 33.542 1.00 81.06 281 ASN A N 1
ATOM 2035 C CA . ASN A 1 281 ? -9.330 -25.636 33.916 1.00 81.06 281 ASN A CA 1
ATOM 2036 C C . ASN A 1 281 ? -8.620 -25.165 35.211 1.00 81.06 281 ASN A C 1
ATOM 2038 O O . ASN A 1 281 ? -7.928 -25.963 35.851 1.00 81.06 281 ASN A O 1
ATOM 2042 N N . GLY A 1 282 ? -8.864 -23.920 35.635 1.00 80.12 282 GLY A N 1
ATOM 2043 C CA . GLY A 1 282 ? -8.359 -23.310 36.861 1.00 80.12 282 GLY A CA 1
ATOM 2044 C C . GLY A 1 282 ? -6.888 -22.894 36.788 1.00 80.12 282 GLY A C 1
ATOM 2045 O O . GLY A 1 282 ? -6.234 -22.818 37.832 1.00 80.12 282 GLY A O 1
ATOM 2046 N N . ASP A 1 283 ? -6.326 -22.701 35.590 1.00 82.38 283 ASP A N 1
ATOM 2047 C CA . ASP A 1 283 ? -4.930 -22.283 35.407 1.00 82.38 283 ASP A CA 1
ATOM 2048 C C . ASP A 1 283 ? -4.744 -20.761 35.368 1.00 82.38 283 ASP A C 1
ATOM 2050 O O . ASP A 1 283 ? -3.602 -20.289 35.265 1.00 82.38 283 ASP A O 1
ATOM 2054 N N . GLY A 1 284 ? -5.831 -19.992 35.479 1.00 80.69 284 GLY A N 1
ATOM 2055 C CA . GLY A 1 284 ? -5.830 -18.537 35.411 1.00 80.69 284 GLY A CA 1
ATOM 2056 C C . GLY A 1 284 ? -5.484 -18.003 34.020 1.00 80.69 284 GLY A C 1
ATOM 2057 O O . GLY A 1 284 ? -5.075 -16.842 33.891 1.00 80.69 284 GLY A O 1
ATOM 2058 N N . ARG A 1 285 ? -5.574 -18.838 32.977 1.00 85.88 285 ARG A N 1
ATOM 2059 C CA . ARG A 1 285 ? -5.441 -18.430 31.577 1.00 85.88 285 ARG A CA 1
ATOM 2060 C C . ARG A 1 285 ? -6.817 -18.417 30.921 1.00 85.88 285 ARG A C 1
ATOM 2062 O O . ARG A 1 285 ? -7.768 -19.004 31.406 1.00 85.88 285 ARG A O 1
ATOM 2069 N N . TYR A 1 286 ? -6.904 -17.664 29.829 1.00 88.12 286 TYR A N 1
ATOM 2070 C CA . TYR A 1 286 ? -8.137 -17.482 29.070 1.00 88.12 286 TYR A CA 1
ATOM 2071 C C . TYR A 1 286 ? -7.806 -17.668 27.596 1.00 88.12 286 TYR A C 1
ATOM 2073 O O . TYR A 1 286 ? -7.536 -16.689 26.891 1.00 88.12 286 TYR A O 1
ATOM 2081 N N . THR A 1 287 ? -7.724 -18.912 27.132 1.00 87.62 287 THR A N 1
ATOM 2082 C CA . THR A 1 287 ? -7.331 -19.218 25.746 1.00 87.62 287 THR A CA 1
ATOM 2083 C C . THR A 1 287 ? -8.547 -19.241 24.809 1.00 87.62 287 THR A C 1
ATOM 2085 O O . THR A 1 287 ? -9.678 -19.356 25.276 1.00 87.62 287 THR A O 1
ATOM 2088 N N . PRO A 1 288 ? -8.375 -19.100 23.480 1.00 88.56 288 PRO A N 1
ATOM 2089 C CA . PRO A 1 288 ? -9.504 -19.128 22.542 1.00 88.56 288 PRO A CA 1
ATOM 2090 C C . PRO A 1 288 ? -10.361 -20.405 22.611 1.00 88.56 288 PRO A C 1
ATOM 2092 O O . PRO A 1 288 ? -11.528 -20.381 22.233 1.00 88.56 288 PRO A O 1
ATOM 2095 N N . GLU A 1 289 ? -9.809 -21.520 23.097 1.00 87.38 289 GLU A N 1
ATOM 2096 C CA . GLU A 1 289 ? -10.537 -22.779 23.302 1.00 87.38 289 GLU A CA 1
ATOM 2097 C C . GLU A 1 289 ? -11.554 -22.714 24.457 1.00 87.38 289 GLU A C 1
ATOM 2099 O O . GLU A 1 289 ? -12.456 -23.547 24.524 1.00 87.38 289 GLU A O 1
ATOM 2104 N N . GLU A 1 290 ? -11.427 -21.727 25.343 1.00 88.00 290 GLU A N 1
ATOM 2105 C CA . GLU A 1 290 ? -12.297 -21.492 26.502 1.00 88.00 290 GLU A CA 1
ATOM 2106 C C . GLU A 1 290 ? -13.396 -20.459 26.218 1.00 88.00 290 GLU A C 1
ATOM 2108 O O . GLU A 1 290 ? -14.157 -20.076 27.113 1.00 88.00 290 GLU A O 1
ATOM 2113 N N . THR A 1 291 ? -13.494 -19.994 24.969 1.00 91.25 291 THR A N 1
ATOM 2114 C CA . THR A 1 291 ? -14.530 -19.060 24.532 1.00 91.25 291 THR A CA 1
ATOM 2115 C C . THR A 1 291 ? -15.902 -19.726 24.569 1.00 91.25 291 THR A C 1
ATOM 2117 O O . THR A 1 291 ? -16.196 -20.650 23.813 1.00 91.25 291 THR A O 1
ATOM 2120 N N . VAL A 1 292 ? -16.772 -19.203 25.432 1.00 87.75 292 VAL A N 1
ATOM 2121 C CA . VAL A 1 292 ? -18.166 -19.648 25.579 1.00 87.75 292 VAL A CA 1
ATOM 2122 C C . VAL A 1 292 ? -19.147 -18.743 24.847 1.00 87.75 292 VAL A C 1
ATOM 2124 O O . VAL A 1 292 ? -20.250 -19.165 24.508 1.00 87.75 292 VAL A O 1
ATOM 2127 N N . ARG A 1 293 ? -18.756 -17.494 24.573 1.00 85.69 293 ARG A N 1
ATOM 2128 C CA . ARG A 1 293 ? -19.565 -16.565 23.787 1.00 85.69 293 ARG A CA 1
ATOM 2129 C C . ARG A 1 293 ? -18.690 -15.596 23.005 1.00 85.69 293 ARG A C 1
ATOM 2131 O O . ARG A 1 293 ? -17.750 -15.031 23.550 1.00 85.69 293 ARG A O 1
ATOM 2138 N N . THR A 1 294 ? -19.075 -15.346 21.760 1.00 88.81 294 THR A N 1
ATOM 2139 C CA . THR A 1 294 ? -18.457 -14.360 20.868 1.00 88.81 294 THR A CA 1
ATOM 2140 C C . THR A 1 294 ? -19.530 -13.387 20.397 1.00 88.81 294 THR A C 1
ATOM 2142 O O . THR A 1 294 ? -20.658 -13.797 20.110 1.00 88.81 294 THR A O 1
ATOM 2145 N N . ARG A 1 295 ? -19.206 -12.095 20.328 1.00 83.94 295 ARG A N 1
ATOM 2146 C CA . ARG A 1 295 ? -20.113 -11.061 19.821 1.00 83.94 295 ARG A CA 1
ATOM 2147 C C . ARG A 1 295 ? -19.344 -10.039 18.994 1.00 83.94 295 ARG A C 1
ATOM 2149 O O . ARG A 1 295 ? -18.328 -9.525 19.444 1.00 83.94 295 ARG A O 1
ATOM 2156 N N . GLU A 1 296 ? -19.863 -9.730 17.814 1.00 88.06 296 GLU A N 1
ATOM 2157 C CA . GLU A 1 296 ? -19.414 -8.588 17.020 1.00 88.06 296 GLU A CA 1
ATOM 2158 C C . GLU A 1 296 ? -20.102 -7.312 17.518 1.00 88.06 296 GLU A C 1
ATOM 2160 O O . GLU A 1 296 ? -21.294 -7.314 17.848 1.00 88.06 296 GLU A O 1
ATOM 2165 N N . VAL A 1 297 ? -19.325 -6.241 17.625 1.00 84.56 297 VAL A N 1
ATOM 2166 C CA . VAL A 1 297 ? -19.750 -4.936 18.121 1.00 84.56 297 VAL A CA 1
ATOM 2167 C C . VAL A 1 297 ? -19.195 -3.864 17.188 1.00 84.56 297 VAL A C 1
ATOM 2169 O O . VAL A 1 297 ? -18.013 -3.894 16.848 1.00 84.56 297 VAL A O 1
ATOM 2172 N N . THR A 1 298 ? -20.038 -2.901 16.820 1.00 85.19 298 THR A N 1
ATOM 2173 C CA . THR A 1 298 ? -19.648 -1.701 16.073 1.00 85.19 298 THR A CA 1
ATOM 2174 C C . THR A 1 298 ? -19.851 -0.487 16.966 1.00 85.19 298 THR A C 1
ATOM 2176 O O . THR A 1 298 ? -20.949 -0.286 17.481 1.00 85.19 298 THR A O 1
ATOM 2179 N N . LEU A 1 299 ? -18.798 0.305 17.161 1.00 74.75 299 LEU A N 1
ATOM 2180 C CA . LEU A 1 299 ? -18.820 1.522 17.970 1.00 74.75 299 LEU A CA 1
ATOM 2181 C C . LEU A 1 299 ? -18.254 2.683 17.164 1.00 74.75 299 LEU A C 1
ATOM 2183 O O . LEU A 1 299 ? -17.190 2.558 16.560 1.00 74.75 299 LEU A O 1
ATOM 2187 N N . GLY A 1 300 ? -18.933 3.829 17.220 1.00 77.25 300 GLY A N 1
ATOM 2188 C CA . GLY A 1 300 ? -18.424 5.083 16.672 1.00 77.25 300 GLY A CA 1
ATOM 2189 C C . GLY A 1 300 ? -17.133 5.554 17.356 1.00 77.25 300 GLY A C 1
ATOM 2190 O O . GLY A 1 300 ? -16.698 4.999 18.370 1.00 77.25 300 GLY A O 1
ATOM 2191 N N . ALA A 1 301 ? -16.542 6.611 16.806 1.00 77.69 301 ALA A N 1
ATOM 2192 C CA . ALA A 1 301 ? -15.361 7.282 17.347 1.00 77.69 301 ALA A CA 1
ATOM 2193 C C . ALA A 1 301 ? -15.527 7.631 18.838 1.00 77.69 301 ALA A C 1
ATOM 2195 O O . ALA A 1 301 ? -16.484 8.310 19.215 1.00 77.69 301 ALA A O 1
ATOM 2196 N N . GLY A 1 302 ? -14.621 7.154 19.696 1.00 72.75 302 GLY A N 1
ATOM 2197 C CA . GLY A 1 302 ? -14.617 7.430 21.138 1.00 72.75 302 GLY A CA 1
ATOM 2198 C C . GLY A 1 302 ? -15.827 6.906 21.929 1.00 72.75 302 GLY A C 1
ATOM 2199 O O . GLY A 1 302 ? -15.902 7.129 23.145 1.00 72.75 302 GLY A O 1
ATOM 2200 N N . ALA A 1 303 ? -16.781 6.241 21.270 1.00 63.31 303 ALA A N 1
ATOM 2201 C CA . ALA A 1 303 ? -18.063 5.866 21.850 1.00 63.31 303 ALA A CA 1
ATOM 2202 C C . ALA A 1 303 ? -17.893 4.809 22.948 1.00 63.31 303 ALA A C 1
ATOM 2204 O O . ALA A 1 303 ? -17.032 3.932 22.871 1.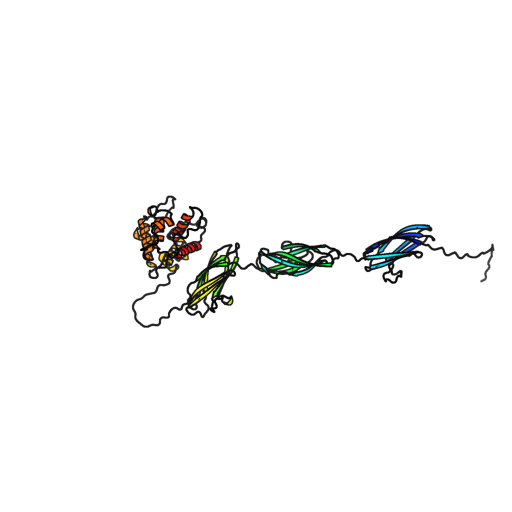00 63.31 303 ALA A O 1
ATOM 2205 N N . SER A 1 304 ? -18.726 4.898 23.983 1.00 67.94 304 SER A N 1
ATOM 2206 C CA . SER A 1 304 ? -18.855 3.880 25.027 1.00 67.94 304 SER A CA 1
ATOM 2207 C C . SER A 1 304 ? -20.282 3.358 25.016 1.00 67.94 304 SER A C 1
ATOM 2209 O O . SER A 1 304 ? -21.206 4.163 24.962 1.00 67.94 304 SER A O 1
ATOM 2211 N N . GLN A 1 305 ? -20.457 2.041 25.054 1.00 61.19 305 GLN A N 1
ATOM 2212 C CA . GLN A 1 305 ? -21.780 1.426 25.014 1.00 61.19 305 GLN A CA 1
ATOM 2213 C C . GLN A 1 305 ? -21.887 0.283 26.021 1.00 61.19 305 GLN A C 1
ATOM 2215 O O . GLN A 1 305 ? -20.940 -0.492 26.203 1.00 61.19 305 GLN A O 1
ATOM 2220 N N . LEU A 1 306 ? -23.053 0.181 26.663 1.00 62.12 306 LEU A N 1
ATOM 2221 C CA . LEU A 1 306 ? -23.409 -0.935 27.522 1.00 62.12 306 LEU A CA 1
ATOM 2222 C C . LEU A 1 306 ? -23.824 -2.146 26.678 1.00 62.12 306 LEU A C 1
ATOM 2224 O O . LEU A 1 306 ? -24.659 -2.074 25.776 1.00 62.12 306 LEU A O 1
ATOM 2228 N N . HIS A 1 307 ? -23.266 -3.301 27.009 1.00 66.25 307 HIS A N 1
ATOM 2229 C CA . HIS A 1 307 ? -23.627 -4.577 26.423 1.00 66.25 307 HIS A CA 1
ATOM 2230 C C . HIS A 1 307 ? -24.062 -5.543 27.515 1.00 66.25 307 HIS A C 1
ATOM 2232 O O . HIS A 1 307 ? -23.275 -5.930 28.376 1.00 66.25 307 HIS A O 1
ATOM 2238 N N . ASN A 1 308 ? -25.315 -5.980 27.408 1.00 65.38 308 ASN A N 1
ATOM 2239 C CA . ASN A 1 308 ? -25.886 -7.039 28.228 1.00 65.38 308 ASN A CA 1
ATOM 2240 C C . ASN A 1 308 ? -26.074 -8.295 27.374 1.00 65.38 308 ASN A C 1
ATOM 2242 O O . ASN A 1 308 ? -26.530 -8.221 26.223 1.00 65.38 308 ASN A O 1
ATOM 2246 N N . PHE A 1 309 ? -25.688 -9.449 27.909 1.00 68.69 309 PHE A N 1
ATOM 2247 C CA . PHE A 1 309 ? -25.887 -10.737 27.252 1.00 68.69 309 PHE A CA 1
ATOM 2248 C C . PHE A 1 309 ? -25.817 -11.910 28.242 1.00 68.69 309 PHE A C 1
ATOM 2250 O O . PHE A 1 309 ? -25.143 -11.841 29.263 1.00 68.69 309 PHE A O 1
ATOM 2257 N N . ALA A 1 310 ? -26.504 -13.007 27.917 1.00 72.94 310 ALA A N 1
ATOM 2258 C CA . ALA A 1 310 ? -26.543 -14.226 28.729 1.00 72.94 310 ALA A CA 1
ATOM 2259 C C . ALA A 1 310 ? -25.560 -15.292 28.217 1.00 72.94 310 ALA A C 1
ATOM 2261 O O . ALA A 1 310 ? -25.510 -15.581 27.027 1.00 72.94 310 ALA A O 1
ATOM 2262 N N . VAL A 1 311 ? -24.766 -15.897 29.080 1.00 78.38 311 VAL A N 1
ATOM 2263 C CA . VAL A 1 311 ? -23.780 -16.912 28.704 1.00 78.38 311 VAL A CA 1
ATOM 2264 C C . VAL A 1 311 ? -24.263 -18.262 29.205 1.00 78.38 311 VAL A C 1
ATOM 2266 O O . VAL A 1 311 ? -24.397 -18.454 30.409 1.00 78.38 311 VAL A O 1
ATOM 2269 N N . ASP A 1 312 ? -24.535 -19.192 28.294 1.00 78.62 312 ASP A N 1
ATOM 2270 C CA . ASP A 1 312 ? -24.876 -20.564 28.668 1.00 78.62 312 ASP A CA 1
ATOM 2271 C C . ASP A 1 312 ? -23.641 -21.235 29.278 1.00 78.62 312 ASP A C 1
ATOM 2273 O O . ASP A 1 312 ? -22.583 -21.296 28.643 1.00 78.62 312 ASP A O 1
ATOM 2277 N N . LEU A 1 313 ? -23.755 -21.731 30.512 1.00 79.06 313 LEU A N 1
ATOM 2278 C CA . LEU A 1 313 ? -22.643 -22.431 31.141 1.00 79.06 313 LEU A CA 1
ATOM 2279 C C . LEU A 1 313 ? -22.467 -23.821 30.507 1.00 79.06 313 LEU A C 1
ATOM 2281 O O . LEU A 1 313 ? -23.447 -24.557 30.345 1.00 79.06 313 LEU A O 1
ATOM 2285 N N . PRO A 1 314 ? -21.229 -24.230 30.167 1.00 76.19 314 PRO A N 1
ATOM 2286 C CA . PRO A 1 314 ? -20.958 -25.607 29.783 1.00 76.19 314 PRO A CA 1
ATOM 2287 C C . PRO A 1 314 ? -21.383 -26.578 30.894 1.00 76.19 314 PRO A C 1
ATOM 2289 O O . PRO A 1 314 ? -21.405 -26.235 32.073 1.00 76.19 314 PRO A O 1
ATOM 2292 N N . ARG A 1 315 ? -21.701 -27.827 30.545 1.00 74.94 315 ARG A N 1
ATOM 2293 C CA . ARG A 1 315 ? -22.044 -28.837 31.560 1.00 74.94 315 ARG A CA 1
ATOM 2294 C C . ARG A 1 315 ? -20.832 -29.166 32.427 1.00 74.94 315 ARG A C 1
ATOM 2296 O O . ARG A 1 315 ? -19.736 -29.343 31.900 1.00 74.94 315 ARG A O 1
ATOM 2303 N N . GLY A 1 316 ? -21.059 -29.371 33.724 1.00 69.62 316 GLY A N 1
ATOM 2304 C CA . GLY A 1 316 ? -20.027 -29.840 34.659 1.00 69.62 316 GLY A CA 1
ATOM 2305 C C . GLY A 1 316 ? -19.514 -28.801 35.656 1.00 69.62 316 GLY A C 1
ATOM 2306 O O . GLY A 1 316 ? -18.550 -29.087 36.360 1.00 69.62 316 GLY A O 1
ATOM 2307 N N . TYR A 1 317 ? -20.160 -27.638 35.753 1.00 76.88 317 TYR A N 1
ATOM 2308 C CA . TYR A 1 317 ? -19.927 -26.694 36.845 1.00 76.88 317 TYR A CA 1
ATOM 2309 C C . TYR A 1 317 ? -20.725 -27.147 38.075 1.00 76.88 317 TYR A C 1
ATOM 2311 O O . TYR A 1 317 ? -21.958 -27.168 38.066 1.00 76.88 317 TYR A O 1
ATOM 2319 N N . ASP A 1 318 ? -20.018 -27.567 39.122 1.00 79.88 318 ASP A N 1
ATOM 2320 C CA . ASP A 1 318 ? -20.593 -27.831 40.440 1.00 79.88 318 ASP A CA 1
ATOM 2321 C C . ASP A 1 318 ? -20.845 -26.507 41.188 1.00 79.88 318 ASP A C 1
ATOM 2323 O O . ASP A 1 318 ? -20.342 -25.462 40.785 1.00 79.88 318 ASP A O 1
ATOM 2327 N N . PRO A 1 319 ? -21.623 -26.498 42.284 1.00 81.62 319 PRO A N 1
ATOM 2328 C CA . PRO A 1 319 ? -21.742 -25.304 43.110 1.00 81.62 319 PRO A CA 1
ATOM 2329 C C . PRO A 1 319 ? -20.382 -24.797 43.607 1.00 81.62 319 PRO A C 1
ATOM 2331 O O . PRO A 1 319 ? -19.618 -25.562 44.199 1.00 81.62 319 PRO A O 1
ATOM 2334 N N . GLY A 1 320 ? -20.091 -23.515 43.390 1.00 73.19 320 GLY A N 1
ATOM 2335 C CA . GLY A 1 320 ? -18.802 -22.910 43.719 1.00 73.19 320 GLY A CA 1
ATOM 2336 C C . GLY A 1 320 ? -18.563 -21.567 43.031 1.00 73.19 320 GLY A C 1
ATOM 2337 O O . GLY A 1 320 ? -19.372 -21.109 42.229 1.00 73.19 320 GLY A O 1
ATOM 2338 N N . THR A 1 321 ? -17.439 -20.930 43.354 1.00 81.94 321 THR A N 1
ATOM 2339 C CA . THR A 1 321 ? -16.989 -19.685 42.715 1.00 81.94 321 THR A CA 1
ATOM 2340 C C . THR A 1 321 ? -16.055 -20.000 41.551 1.00 81.94 321 THR A C 1
ATOM 2342 O O . THR A 1 321 ? -15.117 -20.778 41.709 1.00 81.94 321 THR A O 1
ATOM 2345 N N . TYR A 1 322 ? -16.295 -19.365 40.407 1.00 82.25 322 TYR A N 1
ATOM 2346 C CA . TYR A 1 322 ? -15.549 -19.546 39.164 1.00 82.25 322 TYR A CA 1
ATOM 2347 C C . TYR A 1 322 ? -15.051 -18.206 38.630 1.00 82.25 322 TYR A C 1
ATOM 2349 O O . TYR A 1 322 ? -15.660 -17.165 38.884 1.00 82.25 322 TYR A O 1
ATOM 2357 N N . GLU A 1 323 ? -13.958 -18.237 37.872 1.00 88.50 323 GLU A N 1
ATOM 2358 C CA . GLU A 1 323 ? -13.403 -17.069 37.189 1.00 88.50 323 GLU A CA 1
ATOM 2359 C C . GLU A 1 323 ? -13.780 -17.058 35.705 1.00 88.50 323 GLU A C 1
ATOM 2361 O O . GLU A 1 323 ? -13.908 -18.095 35.045 1.00 88.50 323 GLU A O 1
ATOM 2366 N N . PHE A 1 324 ? -13.957 -15.857 35.168 1.00 89.62 324 PHE A N 1
ATOM 2367 C CA . PHE A 1 324 ? -14.153 -15.634 33.745 1.00 89.62 324 PHE A CA 1
ATOM 2368 C C . PHE A 1 324 ? -13.483 -14.339 33.301 1.00 89.62 324 PHE A C 1
ATOM 2370 O O . PHE A 1 324 ? -13.203 -13.451 34.110 1.00 89.62 324 PHE A O 1
ATOM 2377 N N . ALA A 1 325 ? -13.267 -14.215 31.996 1.00 90.88 325 ALA A N 1
ATOM 2378 C CA . ALA A 1 325 ? -12.756 -13.008 31.379 1.00 90.88 325 ALA A CA 1
ATOM 2379 C C . ALA A 1 325 ? -13.638 -12.538 30.228 1.00 90.88 325 ALA A C 1
ATOM 2381 O O . ALA A 1 325 ? -14.150 -13.338 29.443 1.00 90.88 325 ALA A O 1
ATOM 2382 N N . LEU A 1 326 ? -13.732 -11.219 30.091 1.00 92.06 326 LEU A N 1
ATOM 2383 C CA . LEU A 1 326 ? -14.098 -10.573 28.845 1.00 92.06 326 LEU A CA 1
ATOM 2384 C C . LEU A 1 326 ? -12.820 -10.156 28.112 1.00 92.06 326 LEU A C 1
ATOM 2386 O O . LEU A 1 326 ? -11.992 -9.417 28.654 1.00 92.06 326 LEU A O 1
ATOM 2390 N N . VAL A 1 327 ? -12.662 -10.652 26.891 1.00 92.81 327 VAL A N 1
ATOM 2391 C CA . VAL A 1 327 ? -11.466 -10.502 26.065 1.00 92.81 327 VAL A CA 1
ATOM 2392 C C . VAL A 1 327 ? -11.800 -9.719 24.803 1.00 92.81 327 VAL A C 1
ATOM 2394 O O . VAL A 1 327 ? -12.721 -10.054 24.061 1.00 92.81 327 VAL A O 1
ATOM 2397 N N . THR A 1 328 ? -11.007 -8.689 24.551 1.00 93.56 328 THR A N 1
ATOM 2398 C CA . THR A 1 328 ? -10.912 -7.958 23.287 1.00 93.56 328 THR A CA 1
ATOM 2399 C C . THR A 1 328 ? -9.447 -7.980 22.830 1.00 93.56 328 THR A C 1
ATOM 2401 O O . THR A 1 328 ? -8.564 -8.333 23.620 1.00 93.56 328 THR A O 1
ATOM 2404 N N . PRO A 1 329 ? -9.129 -7.568 21.590 1.00 88.38 329 PRO A N 1
ATOM 2405 C CA . PRO A 1 329 ? -7.735 -7.429 21.163 1.00 88.38 329 PRO A CA 1
ATOM 2406 C C . PRO A 1 329 ? -6.903 -6.484 22.048 1.00 88.38 329 PRO A C 1
ATOM 2408 O O . PRO A 1 329 ? -5.695 -6.671 22.168 1.00 88.38 329 PRO A O 1
ATOM 2411 N N . ALA A 1 330 ? -7.537 -5.481 22.667 1.00 88.00 330 ALA A N 1
ATOM 2412 C CA . ALA A 1 330 ? -6.860 -4.459 23.465 1.00 88.00 330 ALA A CA 1
ATOM 2413 C C . ALA A 1 330 ? -6.915 -4.710 24.979 1.00 88.00 330 ALA A C 1
ATOM 2415 O O . ALA A 1 330 ? -6.085 -4.186 25.720 1.00 88.00 330 ALA A O 1
ATOM 2416 N N . THR A 1 331 ? -7.897 -5.458 25.483 1.00 90.06 331 THR A N 1
ATOM 2417 C CA . THR A 1 331 ? -8.119 -5.619 26.923 1.00 90.06 331 THR A CA 1
ATOM 2418 C C . THR A 1 331 ? -8.575 -7.032 27.260 1.00 90.06 331 THR A C 1
ATOM 2420 O O . THR A 1 331 ? -9.492 -7.571 26.653 1.00 90.06 331 THR A O 1
ATOM 2423 N N . VAL A 1 332 ? -7.977 -7.601 28.306 1.00 91.19 332 VAL A N 1
ATOM 2424 C CA . VAL A 1 332 ? -8.499 -8.773 29.014 1.00 91.19 332 VAL A CA 1
ATOM 2425 C C . VAL A 1 332 ? -8.921 -8.302 30.396 1.00 91.19 332 VAL A C 1
ATOM 2427 O O . VAL A 1 332 ? -8.087 -7.791 31.146 1.00 91.19 332 VAL A O 1
ATOM 2430 N N . ARG A 1 333 ? -10.201 -8.451 30.738 1.00 85.62 333 ARG A N 1
ATOM 2431 C CA . ARG A 1 333 ? -10.712 -8.109 32.067 1.00 85.62 333 ARG A CA 1
ATOM 2432 C C . ARG A 1 333 ? -11.365 -9.315 32.711 1.00 85.62 333 ARG A C 1
ATOM 2434 O O . ARG A 1 333 ? -12.240 -9.916 32.104 1.00 85.62 333 ARG A O 1
ATOM 2441 N N . THR A 1 334 ? -10.946 -9.641 33.927 1.00 87.00 334 THR A N 1
ATOM 2442 C CA . THR A 1 334 ? -11.434 -10.802 34.673 1.00 87.00 334 THR A CA 1
ATOM 2443 C C . THR A 1 334 ? -12.457 -10.402 35.731 1.00 87.00 334 THR A C 1
ATOM 2445 O O . THR A 1 334 ? -12.455 -9.266 36.213 1.00 87.00 334 THR A O 1
ATOM 2448 N N . ALA A 1 335 ? -13.334 -11.336 36.082 1.00 79.25 335 ALA A N 1
ATOM 2449 C CA . ALA A 1 335 ? -14.265 -11.244 37.199 1.00 79.25 335 ALA A CA 1
ATOM 2450 C C . ALA A 1 335 ? -14.619 -12.656 37.700 1.00 79.25 335 ALA A C 1
ATOM 2452 O O . ALA A 1 335 ? -14.269 -13.658 37.074 1.00 79.25 335 ALA A O 1
ATOM 2453 N N . THR A 1 336 ? -15.303 -12.736 38.839 1.00 82.25 336 THR A N 1
ATOM 2454 C CA . THR A 1 336 ? -15.784 -13.993 39.421 1.00 82.25 336 THR A CA 1
ATOM 2455 C C . THR A 1 336 ? -17.304 -14.071 39.371 1.00 82.25 336 THR A C 1
ATOM 2457 O O . THR A 1 336 ? -17.990 -13.051 39.414 1.00 82.25 336 THR A O 1
ATOM 2460 N N . PHE A 1 337 ? -17.836 -15.287 39.305 1.00 80.19 337 PHE A N 1
ATOM 2461 C CA . PHE A 1 337 ? -19.258 -15.569 39.485 1.00 80.19 337 PHE A CA 1
ATOM 2462 C C . PHE A 1 337 ? -19.451 -16.810 40.352 1.00 80.19 337 PHE A C 1
ATOM 2464 O O . PHE A 1 337 ? -18.532 -17.611 40.528 1.00 80.19 337 PHE A O 1
ATOM 2471 N N . GLU A 1 338 ? -20.650 -16.977 40.899 1.00 77.31 338 GLU A N 1
ATOM 2472 C CA . GLU A 1 338 ? -20.990 -18.147 41.704 1.00 77.31 338 GLU A CA 1
ATOM 2473 C C . GLU A 1 338 ? -22.023 -19.021 41.001 1.00 77.31 338 GLU A C 1
ATOM 2475 O O . GLU A 1 338 ? -23.030 -18.525 40.491 1.00 77.31 338 GLU A O 1
ATOM 2480 N N . VAL A 1 339 ? -21.775 -20.328 41.014 1.00 78.25 339 VAL A N 1
ATOM 2481 C CA . VAL A 1 339 ? -22.714 -21.362 40.593 1.00 78.25 339 VAL A CA 1
ATOM 2482 C C . VAL A 1 339 ? -23.359 -21.979 41.827 1.00 78.25 339 VAL A C 1
ATOM 2484 O O . VAL A 1 339 ? -22.662 -22.314 42.784 1.00 78.25 339 VAL A O 1
ATOM 2487 N N . PHE A 1 340 ? -24.677 -22.180 41.816 1.00 77.50 340 PHE A N 1
ATOM 2488 C CA . PHE A 1 340 ? -25.395 -22.812 42.928 1.00 77.50 340 PHE A CA 1
ATOM 2489 C C . PHE A 1 340 ? -26.431 -23.848 42.463 1.00 77.50 340 PHE A C 1
ATOM 2491 O O . PHE A 1 340 ? -26.895 -23.839 41.321 1.00 77.50 340 PHE A O 1
ATOM 2498 N N . ARG A 1 341 ? -26.792 -24.774 43.366 1.00 74.69 341 ARG A N 1
ATOM 2499 C CA . ARG A 1 341 ? -27.939 -25.686 43.206 1.00 74.69 341 ARG A CA 1
ATOM 2500 C C . ARG A 1 341 ? -29.058 -25.245 44.147 1.00 74.69 341 ARG A C 1
ATOM 2502 O O . ARG A 1 341 ? -28.762 -25.006 45.318 1.00 74.69 341 ARG A O 1
ATOM 2509 N N . PRO A 1 342 ? -30.320 -25.207 43.698 1.00 52.91 342 PRO A N 1
ATOM 2510 C CA . PRO A 1 342 ? -31.437 -25.075 44.622 1.00 52.91 342 PRO A CA 1
ATOM 2511 C C . PRO A 1 342 ? -31.481 -26.308 45.540 1.00 52.91 342 PRO A C 1
ATOM 2513 O O . PRO A 1 342 ? -31.282 -27.441 45.089 1.00 52.91 342 PRO A O 1
ATOM 2516 N N . SER A 1 343 ? -31.692 -26.103 46.838 1.00 44.47 343 SER A N 1
ATOM 2517 C CA . SER A 1 343 ? -31.813 -27.192 47.807 1.00 44.47 343 SER A CA 1
ATOM 2518 C C . SER A 1 343 ? -33.098 -27.985 47.548 1.00 44.47 343 SER A C 1
ATOM 2520 O O . SER A 1 343 ? -34.205 -27.460 47.606 1.00 44.47 343 SER A O 1
ATOM 2522 N N . SER A 1 344 ? -32.968 -29.283 47.272 1.00 41.31 344 SER A N 1
ATOM 2523 C CA . SER A 1 344 ? -34.109 -30.199 47.221 1.00 41.31 344 SER A CA 1
ATOM 2524 C C . SER A 1 344 ? -34.490 -30.613 48.647 1.00 41.31 344 SER A C 1
ATOM 2526 O O . SER A 1 344 ? -33.819 -31.462 49.238 1.00 41.31 344 SER A O 1
ATOM 2528 N N . GLY A 1 345 ? -35.530 -30.004 49.218 1.00 33.81 345 GLY A N 1
ATOM 2529 C CA . GLY A 1 345 ? -36.109 -30.429 50.495 1.00 33.81 345 GLY A CA 1
ATOM 2530 C C . GLY A 1 345 ? -36.847 -31.765 50.355 1.00 33.81 345 GLY A C 1
ATOM 2531 O O . GLY A 1 345 ? -37.686 -31.913 49.472 1.00 33.81 345 GLY A O 1
ATOM 2532 N N . SER A 1 346 ? -36.517 -32.740 51.204 1.00 34.34 346 SER A N 1
ATOM 2533 C CA . SER A 1 346 ? -37.250 -34.003 51.361 1.00 34.34 346 SER A CA 1
ATOM 2534 C C . SER A 1 346 ? -37.985 -34.017 52.703 1.00 34.34 346 SER A C 1
ATOM 2536 O O . SER A 1 346 ? -37.388 -33.686 53.727 1.00 34.34 346 SER A O 1
ATOM 2538 N N . ASP A 1 347 ? -39.259 -34.396 52.629 1.00 39.06 347 ASP A N 1
ATOM 2539 C CA . ASP A 1 347 ? -40.342 -34.318 53.615 1.00 39.06 347 ASP A CA 1
ATOM 2540 C C . ASP A 1 347 ? -40.072 -34.950 54.993 1.00 39.06 347 ASP A C 1
ATOM 2542 O O . ASP A 1 347 ? -39.528 -36.048 55.064 1.00 39.06 347 ASP A O 1
ATOM 2546 N N . ASP A 1 348 ? -40.556 -34.294 56.059 1.00 34.22 348 ASP A N 1
ATOM 2547 C CA . ASP A 1 348 ? -41.278 -34.932 57.176 1.00 34.22 348 ASP A CA 1
ATOM 2548 C C . ASP A 1 348 ? -42.037 -33.868 58.016 1.00 34.22 348 ASP A C 1
ATOM 2550 O O . ASP A 1 348 ? -41.475 -33.171 58.856 1.00 34.22 348 ASP A O 1
ATOM 2554 N N . ASP A 1 349 ? -43.328 -33.740 57.688 1.00 37.94 349 ASP A N 1
ATOM 2555 C CA . ASP A 1 349 ? -44.520 -33.538 58.536 1.00 37.94 349 ASP A CA 1
ATOM 2556 C C . ASP A 1 349 ? -44.423 -32.667 59.814 1.00 37.94 349 ASP A C 1
ATOM 2558 O O . ASP A 1 349 ? -44.136 -33.178 60.890 1.00 37.94 349 ASP A O 1
ATOM 2562 N N . GLU A 1 350 ? -44.795 -31.381 59.709 1.00 31.66 350 GLU A N 1
ATOM 2563 C CA . GLU A 1 350 ? -45.844 -30.742 60.534 1.00 31.66 350 GLU A CA 1
ATOM 2564 C C . GLU A 1 350 ? -46.389 -29.496 59.795 1.00 31.66 350 GLU A C 1
ATOM 2566 O O . GLU A 1 350 ? -45.668 -28.539 59.532 1.00 31.66 350 GLU A O 1
ATOM 2571 N N . SER A 1 351 ? -47.679 -29.494 59.439 1.00 39.22 351 SER A N 1
ATOM 2572 C CA . SER A 1 351 ? -48.411 -28.280 59.023 1.00 39.22 351 SER A CA 1
ATOM 2573 C C . SER A 1 351 ? -48.948 -27.569 60.273 1.00 39.22 351 SER A C 1
ATOM 2575 O O . SER A 1 351 ? -49.550 -28.240 61.116 1.00 39.22 351 SER A O 1
ATOM 2577 N N . PRO A 1 352 ? -48.835 -26.232 60.391 1.00 43.69 352 PRO A N 1
ATOM 2578 C CA . PRO A 1 352 ? -49.690 -25.381 59.568 1.00 43.69 352 PRO A CA 1
ATOM 2579 C C . PRO A 1 352 ? -49.047 -24.068 59.085 1.00 43.69 352 PRO A C 1
ATOM 2581 O O . PRO A 1 352 ? -48.034 -23.609 59.589 1.00 43.69 352 PRO A O 1
ATOM 2584 N N . GLU A 1 353 ? -49.778 -23.440 58.167 1.00 28.19 353 GLU A N 1
ATOM 2585 C CA . GLU A 1 353 ? -49.655 -22.063 57.682 1.00 28.19 353 GLU A CA 1
ATOM 2586 C C . GLU A 1 353 ? -48.846 -21.862 56.396 1.00 28.19 353 GLU A C 1
ATOM 2588 O O . GLU A 1 353 ? -47.705 -22.260 56.210 1.00 28.19 353 GLU A O 1
ATOM 2593 N N . ARG A 1 354 ? -49.573 -21.276 55.453 1.00 45.66 354 ARG A N 1
ATOM 2594 C CA . ARG A 1 354 ? -49.197 -20.915 54.101 1.00 45.66 354 ARG A CA 1
ATOM 2595 C C . ARG A 1 354 ? -48.239 -19.727 54.193 1.00 45.66 354 ARG A C 1
ATOM 2597 O O . ARG A 1 354 ? -48.692 -18.641 54.534 1.00 45.66 354 ARG A O 1
ATOM 2604 N N . THR A 1 355 ? -46.979 -19.909 53.831 1.00 29.11 355 THR A N 1
ATOM 2605 C CA . THR A 1 355 ? -46.072 -18.805 53.497 1.00 29.11 355 THR A CA 1
ATOM 2606 C C . THR A 1 355 ? -45.471 -19.094 52.132 1.00 29.11 355 THR A C 1
ATOM 2608 O O . THR A 1 355 ? -44.543 -19.878 51.972 1.00 29.11 355 THR A O 1
ATOM 2611 N N . GLU A 1 356 ? -46.119 -18.515 51.125 1.00 36.78 356 GLU A N 1
ATOM 2612 C CA . GLU A 1 356 ? -45.533 -18.282 49.813 1.00 36.78 356 GLU A CA 1
ATOM 2613 C C . GLU A 1 356 ? -44.298 -17.394 50.039 1.00 36.78 356 GLU A C 1
ATOM 2615 O O . GLU A 1 356 ? -44.450 -16.267 50.503 1.00 36.78 356 GLU A O 1
ATOM 2620 N N . GLU A 1 357 ? -43.087 -17.896 49.780 1.00 34.84 357 GLU A N 1
ATOM 2621 C CA . GLU A 1 357 ? -41.954 -16.997 49.540 1.00 34.84 357 GLU A CA 1
ATOM 2622 C C . GLU A 1 357 ? -42.222 -16.284 48.203 1.00 34.84 357 GLU A C 1
ATOM 2624 O O . GLU A 1 357 ? -42.624 -16.945 47.234 1.00 34.84 357 GLU A O 1
ATOM 2629 N N . PRO A 1 358 ? -42.125 -14.944 48.166 1.00 38.34 358 PRO A N 1
ATOM 2630 C CA . PRO A 1 358 ? -42.654 -14.143 47.074 1.00 38.34 358 PRO A CA 1
ATOM 2631 C C . PRO A 1 358 ? -41.835 -14.355 45.791 1.00 38.34 358 PRO A C 1
ATOM 2633 O O . PRO A 1 358 ? -40.663 -14.730 45.859 1.00 38.34 358 PRO A O 1
ATOM 2636 N N . PRO A 1 359 ? -42.429 -14.131 44.605 1.00 40.41 359 PRO A N 1
ATOM 2637 C CA . PRO A 1 359 ? -41.654 -14.047 43.370 1.00 40.41 359 PRO A CA 1
ATOM 2638 C C . PRO A 1 359 ? -40.550 -12.990 43.523 1.00 40.41 359 PRO A C 1
ATOM 2640 O O . PRO A 1 359 ? -40.763 -11.988 44.205 1.00 40.41 359 PRO A O 1
ATOM 2643 N N . GLU A 1 360 ? -39.391 -13.194 42.885 1.00 56.03 360 GLU A N 1
ATOM 2644 C CA . GLU A 1 360 ? -38.440 -12.099 42.664 1.00 56.03 360 GLU A CA 1
ATOM 2645 C C . GLU A 1 360 ? -39.209 -10.980 41.955 1.00 56.03 360 GLU A C 1
ATOM 2647 O O . GLU A 1 360 ? -39.565 -11.114 40.785 1.00 56.03 360 GLU A O 1
ATOM 2652 N N . THR A 1 361 ? -39.544 -9.926 42.697 1.00 64.50 361 THR A N 1
ATOM 2653 C CA . THR A 1 361 ? -40.245 -8.760 42.173 1.00 64.50 361 THR A CA 1
ATOM 2654 C C . THR A 1 361 ? -39.464 -8.231 40.983 1.00 64.50 361 THR A C 1
ATOM 2656 O O . THR A 1 361 ? -38.299 -7.887 41.136 1.00 64.50 361 THR A O 1
ATOM 2659 N N . THR A 1 362 ? -40.071 -8.170 39.801 1.00 80.25 362 THR A N 1
ATOM 2660 C CA . THR A 1 362 ? -39.456 -7.597 38.598 1.00 80.25 362 THR A CA 1
ATOM 2661 C C . THR A 1 362 ? -39.890 -6.144 38.396 1.00 80.25 362 THR A C 1
ATOM 2663 O O . THR A 1 362 ? -40.897 -5.697 38.944 1.00 80.25 362 THR A O 1
ATOM 2666 N N . ARG A 1 363 ? -39.174 -5.390 37.549 1.00 79.06 363 ARG A N 1
ATOM 2667 C CA . ARG A 1 363 ? -39.612 -4.045 37.116 1.00 79.06 363 ARG A CA 1
ATOM 2668 C C . ARG A 1 363 ? -41.007 -4.066 36.483 1.00 79.06 363 ARG A C 1
ATOM 2670 O O . ARG A 1 363 ? -41.760 -3.112 36.636 1.00 79.06 363 ARG A O 1
ATOM 2677 N N . GLU A 1 364 ? -41.363 -5.164 35.817 1.00 77.94 364 GLU A N 1
ATOM 2678 C CA . GLU A 1 364 ? -42.704 -5.381 35.270 1.00 77.94 364 GLU A CA 1
ATOM 2679 C C . GLU A 1 364 ? -43.750 -5.515 36.389 1.00 77.94 364 GLU A C 1
ATOM 2681 O O . GLU A 1 364 ? -44.812 -4.902 36.310 1.00 77.94 364 GLU A O 1
ATOM 2686 N N . ASP A 1 365 ? -43.435 -6.232 37.472 1.00 73.31 365 ASP A N 1
ATOM 2687 C CA . ASP A 1 365 ? -44.334 -6.369 38.626 1.00 73.31 365 ASP A CA 1
ATOM 2688 C C . ASP A 1 365 ? -44.540 -5.030 39.348 1.00 73.31 365 ASP A C 1
ATOM 2690 O O . ASP A 1 365 ? -45.661 -4.697 39.736 1.00 73.31 365 ASP A O 1
ATOM 2694 N N . VAL A 1 366 ? -43.480 -4.225 39.477 1.00 73.44 366 VAL A N 1
ATOM 2695 C CA . VAL A 1 366 ? -43.545 -2.871 40.053 1.00 73.44 366 VAL A CA 1
ATOM 2696 C C . VAL A 1 366 ? -44.363 -1.932 39.159 1.00 73.44 366 VAL A C 1
ATOM 2698 O O . VAL A 1 366 ? -45.232 -1.216 39.656 1.00 73.44 366 VAL A O 1
ATOM 2701 N N . ALA A 1 367 ? -44.138 -1.954 37.840 1.00 72.69 367 ALA A N 1
ATOM 2702 C CA . ALA A 1 367 ? -44.905 -1.169 36.869 1.00 72.69 367 ALA A CA 1
ATOM 2703 C C . ALA A 1 367 ? -46.402 -1.500 36.931 1.00 72.69 367 ALA A C 1
ATOM 2705 O O . ALA A 1 367 ? -47.248 -0.607 37.058 1.00 72.69 367 ALA A O 1
ATOM 2706 N N . GLN A 1 368 ? -46.723 -2.794 36.942 1.00 69.12 368 GLN A N 1
ATOM 2707 C CA . GLN A 1 368 ? -48.092 -3.280 37.023 1.00 69.12 368 GLN A CA 1
ATOM 2708 C C . GLN A 1 368 ? -48.745 -2.938 38.372 1.00 69.12 368 GLN A C 1
ATOM 2710 O O . GLN A 1 368 ? -49.946 -2.664 38.404 1.00 69.12 368 GLN A O 1
ATOM 2715 N N . ALA A 1 369 ? -47.987 -2.924 39.473 1.00 68.25 369 ALA A N 1
ATOM 2716 C CA . ALA A 1 369 ? -48.491 -2.576 40.801 1.00 68.25 369 ALA A CA 1
ATOM 2717 C C . ALA A 1 369 ? -48.755 -1.071 40.971 1.00 68.25 369 ALA A C 1
ATOM 2719 O O . ALA A 1 369 ? -49.806 -0.693 41.490 1.00 68.25 369 ALA A O 1
ATOM 2720 N N . LEU A 1 370 ? -47.833 -0.214 40.524 1.00 67.44 370 LEU A N 1
ATOM 2721 C CA . LEU A 1 370 ? -47.935 1.239 40.702 1.00 67.44 370 LEU A CA 1
ATOM 2722 C C . LEU A 1 370 ? -48.877 1.897 39.687 1.00 67.44 370 LEU A C 1
ATOM 2724 O O . LEU A 1 370 ? -49.618 2.815 40.043 1.00 67.44 370 LEU A O 1
ATOM 2728 N N . TYR A 1 371 ? -48.848 1.433 38.433 1.00 69.25 371 TYR A N 1
ATOM 2729 C CA . TYR A 1 371 ? -49.510 2.098 37.306 1.00 69.25 371 TYR A CA 1
ATOM 2730 C C . TYR A 1 371 ? -50.551 1.228 36.596 1.00 69.25 371 TYR A C 1
ATOM 2732 O O . TYR A 1 371 ? -51.374 1.753 35.850 1.00 69.25 371 TYR A O 1
ATOM 2740 N N . GLY A 1 372 ? -50.569 -0.087 36.834 1.00 66.12 372 GLY A N 1
ATOM 2741 C CA . GLY A 1 372 ? -51.501 -0.991 36.156 1.00 66.12 372 GLY A CA 1
ATOM 2742 C C . GLY A 1 372 ? -51.152 -1.274 34.689 1.00 66.12 372 GLY A C 1
ATOM 2743 O O . GLY A 1 372 ? -51.971 -1.874 33.989 1.00 66.12 372 GLY A O 1
ATOM 2744 N N . GLU A 1 373 ? -49.964 -0.870 34.238 1.00 71.00 373 GLU A N 1
ATOM 2745 C CA . GLU A 1 373 ? -49.480 -0.967 32.857 1.00 71.00 373 GLU A CA 1
ATOM 2746 C C . GLU A 1 373 ? -48.124 -1.693 32.798 1.00 71.00 373 GLU A C 1
ATOM 2748 O O . GLU A 1 373 ? -47.404 -1.756 33.793 1.00 71.00 373 GLU A O 1
ATOM 2753 N N . SER A 1 374 ? -47.769 -2.229 31.624 1.00 75.25 374 SER A N 1
ATOM 2754 C CA . SER A 1 374 ? -46.471 -2.885 31.401 1.00 75.25 374 SER A CA 1
ATOM 2755 C C . SER A 1 374 ? -45.321 -1.884 31.425 1.00 75.25 374 SER A C 1
ATOM 2757 O O . SER A 1 374 ? -45.478 -0.783 30.889 1.00 75.25 374 SER A O 1
ATOM 2759 N N . TYR A 1 375 ? -44.141 -2.285 31.903 1.00 73.56 375 TYR A N 1
ATOM 2760 C CA . TYR A 1 375 ? -42.981 -1.400 32.030 1.00 73.56 375 TYR A CA 1
ATOM 2761 C C . TYR A 1 375 ? -42.608 -0.729 30.705 1.00 73.56 375 TYR A C 1
ATOM 2763 O O . TYR A 1 375 ? -42.306 0.457 30.681 1.00 73.56 375 TYR A O 1
ATOM 2771 N N . GLU A 1 376 ? -42.684 -1.439 29.577 1.00 76.50 376 GLU A N 1
ATOM 2772 C CA . GLU A 1 376 ? -42.354 -0.866 28.264 1.00 76.50 376 GLU A CA 1
ATOM 2773 C C . GLU A 1 376 ? -43.311 0.252 27.820 1.00 76.50 376 GLU A C 1
ATOM 2775 O O . GLU A 1 376 ? -42.879 1.165 27.109 1.00 76.50 376 GLU A O 1
ATOM 2780 N N . ALA A 1 377 ? -44.575 0.196 28.255 1.00 72.94 377 ALA A N 1
ATOM 2781 C CA . ALA A 1 377 ? -45.629 1.149 27.898 1.00 72.94 377 ALA A CA 1
ATOM 2782 C C . ALA A 1 377 ? -45.572 2.452 28.708 1.00 72.94 377 ALA A C 1
ATOM 2784 O O . ALA A 1 377 ? -46.159 3.449 28.289 1.00 72.94 377 ALA A O 1
ATOM 2785 N N . LEU A 1 378 ? -44.843 2.441 29.825 1.00 64.62 378 LEU A N 1
ATOM 2786 C CA . LEU A 1 378 ? -44.625 3.607 30.669 1.00 64.62 378 LEU A CA 1
ATOM 2787 C C . LEU A 1 378 ? -43.772 4.667 29.960 1.00 64.62 378 LEU A C 1
ATOM 2789 O O . LEU A 1 378 ? -42.864 4.348 29.177 1.00 64.62 378 LEU A O 1
ATOM 2793 N N . ASP A 1 379 ? -44.031 5.935 30.270 1.00 62.19 379 ASP A N 1
ATOM 2794 C CA . ASP A 1 379 ? -43.138 7.025 29.882 1.00 62.19 379 ASP A CA 1
ATOM 2795 C C . ASP A 1 379 ? -41.822 7.002 30.682 1.00 62.19 379 ASP A C 1
ATOM 2797 O O . ASP A 1 379 ? -41.674 6.286 31.674 1.00 62.19 379 ASP A O 1
ATOM 2801 N N . ASP A 1 380 ? -40.831 7.765 30.221 1.00 52.88 380 ASP A N 1
ATOM 2802 C CA . ASP A 1 380 ? -39.486 7.776 30.808 1.00 52.88 380 ASP A CA 1
ATOM 2803 C C . ASP A 1 380 ? -39.485 8.210 32.282 1.00 52.88 380 ASP A C 1
ATOM 2805 O O . ASP A 1 380 ? -38.681 7.710 33.069 1.00 52.88 380 ASP A O 1
ATOM 2809 N N . GLY A 1 381 ? -40.410 9.090 32.677 1.00 53.69 381 GLY A N 1
ATOM 2810 C CA . GLY A 1 381 ? -40.603 9.470 34.072 1.00 53.69 381 GLY A CA 1
ATOM 2811 C C . GLY A 1 381 ? -41.136 8.288 34.871 1.00 53.69 381 GLY A C 1
ATOM 2812 O O . GLY A 1 381 ? -40.502 7.843 35.822 1.00 53.69 381 GLY A O 1
ATOM 2813 N N . GLN A 1 382 ? -42.240 7.692 34.437 1.00 63.12 382 GLN A N 1
ATOM 2814 C CA . GLN A 1 382 ? -42.834 6.532 35.104 1.00 63.12 382 GLN A CA 1
ATOM 2815 C C . GLN A 1 382 ? -41.854 5.347 35.230 1.00 63.12 382 GLN A C 1
ATOM 2817 O O . GLN A 1 382 ? -41.822 4.680 36.266 1.00 63.12 382 GLN A O 1
ATOM 2822 N N . LYS A 1 383 ? -41.000 5.112 34.226 1.00 62.75 383 LYS A N 1
ATOM 2823 C CA . LYS A 1 383 ? -39.939 4.088 34.270 1.00 62.75 383 LYS A CA 1
ATOM 2824 C C . LYS A 1 383 ? -38.896 4.356 35.354 1.00 62.75 383 LYS A C 1
ATOM 2826 O O . LYS A 1 383 ? -38.460 3.412 36.008 1.00 62.75 383 LYS A O 1
ATOM 2831 N N . LEU A 1 384 ? -38.532 5.617 35.579 1.00 58.75 384 LEU A N 1
ATOM 2832 C CA . LEU A 1 384 ? -37.629 6.018 36.663 1.00 58.75 384 LEU A CA 1
ATOM 2833 C C . LEU A 1 384 ? -38.280 5.860 38.049 1.00 58.75 384 LEU A C 1
ATOM 2835 O O . LEU A 1 384 ? -37.599 5.495 39.002 1.00 58.75 384 LEU A O 1
ATOM 2839 N N . ALA A 1 385 ? -39.595 6.071 38.179 1.00 63.69 385 ALA A N 1
ATOM 2840 C CA . ALA A 1 385 ? -40.314 5.800 39.434 1.00 63.69 385 ALA A CA 1
ATOM 2841 C C . ALA A 1 385 ? -40.337 4.306 39.748 1.00 63.69 385 ALA A C 1
ATOM 2843 O O . ALA A 1 385 ? -40.152 3.912 40.900 1.00 63.69 385 ALA A O 1
ATOM 2844 N N . VAL A 1 386 ? -40.563 3.483 38.722 1.00 71.19 386 VAL A N 1
ATOM 2845 C CA . VAL A 1 386 ? -40.466 2.030 38.846 1.00 71.19 386 VAL A CA 1
ATOM 2846 C C . VAL A 1 386 ? -39.065 1.628 39.294 1.00 71.19 386 VAL A C 1
ATOM 2848 O O . VAL A 1 386 ? -38.954 0.802 40.194 1.00 71.19 386 VAL A O 1
ATOM 2851 N N . GLU A 1 387 ? -38.018 2.239 38.736 1.00 70.81 387 GLU A N 1
ATOM 2852 C CA . GLU A 1 387 ? -36.639 1.984 39.159 1.00 70.81 387 GLU A CA 1
ATOM 2853 C C . GLU A 1 387 ? -36.402 2.362 40.628 1.00 70.81 387 GLU A C 1
ATOM 2855 O O . GLU A 1 387 ? -35.825 1.577 41.377 1.00 70.81 387 GLU A O 1
ATOM 2860 N N . ASP A 1 388 ? -36.921 3.512 41.077 1.00 68.69 388 ASP A N 1
ATOM 2861 C CA . ASP A 1 388 ? -36.798 3.955 42.474 1.00 68.69 388 ASP A CA 1
ATOM 2862 C C . ASP A 1 388 ? -37.442 3.005 43.465 1.00 68.69 388 ASP A C 1
ATOM 2864 O O . ASP A 1 388 ? -36.851 2.710 44.503 1.00 68.69 388 ASP A O 1
ATOM 2868 N N . VAL A 1 389 ? -38.628 2.500 43.144 1.00 72.81 389 VAL A N 1
ATOM 2869 C CA . VAL A 1 389 ? -39.295 1.515 43.993 1.00 72.81 389 VAL A CA 1
ATOM 2870 C C . VAL A 1 389 ? -38.585 0.170 43.911 1.00 72.81 389 VAL A C 1
ATOM 2872 O O . VAL A 1 389 ? -38.344 -0.431 44.950 1.00 72.81 389 VAL A O 1
ATOM 2875 N N . PHE A 1 390 ? -38.209 -0.283 42.713 1.00 74.31 390 PHE A N 1
ATOM 2876 C CA . PHE A 1 390 ? -37.544 -1.569 42.492 1.00 74.31 390 PHE A CA 1
ATOM 2877 C C . PHE A 1 390 ? -36.226 -1.687 43.268 1.00 74.31 390 PHE A C 1
ATOM 2879 O O . PHE A 1 390 ? -35.995 -2.705 43.912 1.00 74.31 390 PHE A O 1
ATOM 2886 N N . VAL A 1 391 ? -35.393 -0.641 43.256 1.00 69.50 391 VAL A N 1
ATOM 2887 C CA . VAL A 1 391 ? -34.089 -0.636 43.942 1.00 69.50 391 VAL A CA 1
ATOM 2888 C C . VAL A 1 391 ? -34.234 -0.521 45.462 1.00 69.50 391 VAL A C 1
ATOM 2890 O O . VAL A 1 391 ? -33.412 -1.054 46.200 1.00 69.50 391 VAL A O 1
ATOM 2893 N N . ARG A 1 392 ? -35.270 0.168 45.950 1.00 70.62 392 ARG A N 1
ATOM 2894 C CA . ARG A 1 392 ? -35.449 0.450 47.386 1.00 70.62 392 ARG A CA 1
ATOM 2895 C C . ARG A 1 392 ? -36.358 -0.542 48.104 1.00 70.62 392 ARG A C 1
ATOM 2897 O O . ARG A 1 392 ? -36.550 -0.402 49.310 1.00 70.62 392 ARG A O 1
ATOM 2904 N N . LEU A 1 393 ? -36.986 -1.469 47.382 1.00 70.31 393 LEU A N 1
ATOM 2905 C CA . LEU A 1 393 ? -38.008 -2.344 47.942 1.00 70.31 393 LEU A CA 1
ATOM 2906 C C . LEU A 1 393 ? -37.399 -3.271 49.009 1.00 70.31 393 LEU A C 1
ATOM 2908 O O . LEU A 1 393 ? -36.551 -4.100 48.674 1.00 70.31 393 LEU A O 1
ATOM 2912 N N . PRO A 1 394 ? -37.859 -3.211 50.271 1.00 65.50 394 PRO A N 1
ATOM 2913 C CA . PRO A 1 394 ? -37.459 -4.194 51.265 1.00 65.50 394 PRO A CA 1
ATOM 2914 C C . PRO A 1 394 ? -38.031 -5.562 50.886 1.00 65.50 394 PRO A C 1
ATOM 2916 O O . PRO A 1 394 ? -39.198 -5.659 50.504 1.00 65.50 394 PRO A O 1
ATOM 2919 N N . ALA A 1 395 ? -37.254 -6.632 51.066 1.00 57.12 395 ALA A N 1
ATOM 2920 C CA . ALA A 1 395 ? -37.652 -7.996 50.691 1.00 57.12 395 ALA A CA 1
ATOM 2921 C C . ALA A 1 395 ? -38.974 -8.482 51.333 1.00 57.12 395 ALA A C 1
ATOM 2923 O O . ALA A 1 395 ? -39.601 -9.411 50.827 1.00 57.12 395 ALA A O 1
ATOM 2924 N N . GLU A 1 396 ? -39.403 -7.864 52.439 1.00 55.66 396 GLU A N 1
ATOM 2925 C CA . GLU A 1 396 ? -40.589 -8.250 53.215 1.00 55.66 396 GLU A CA 1
ATOM 2926 C C . GLU A 1 396 ? -41.838 -7.384 52.945 1.00 55.66 396 GLU A C 1
ATOM 2928 O O . GLU A 1 396 ? -42.912 -7.709 53.455 1.00 55.66 396 GLU A O 1
ATOM 2933 N N . VAL A 1 397 ? -41.743 -6.296 52.162 1.00 60.03 397 VAL A N 1
ATOM 2934 C CA . VAL A 1 397 ? -42.881 -5.386 51.915 1.00 60.03 397 VAL A CA 1
ATOM 2935 C C . VAL A 1 397 ? -43.566 -5.732 50.588 1.00 60.03 397 VAL A C 1
ATOM 2937 O O . VAL A 1 397 ? -42.933 -5.655 49.532 1.00 60.03 397 VAL A O 1
ATOM 2940 N N . PRO A 1 398 ? -44.863 -6.100 50.583 1.00 64.56 398 PRO A N 1
ATOM 2941 C CA . PRO A 1 398 ? -45.563 -6.402 49.342 1.00 64.56 398 PRO A CA 1
ATOM 2942 C C . PRO A 1 398 ? -45.775 -5.126 48.519 1.00 64.56 398 PRO A C 1
ATOM 2944 O O . PRO A 1 398 ? -46.186 -4.091 49.039 1.00 64.56 398 PRO A O 1
ATOM 2947 N N . LEU A 1 399 ? -45.587 -5.218 47.199 1.00 66.06 399 LEU A N 1
ATOM 2948 C CA . LEU A 1 399 ? -45.745 -4.081 46.281 1.00 66.06 399 LEU A CA 1
ATOM 2949 C C . LEU A 1 399 ? -47.104 -3.375 46.376 1.00 66.06 399 LEU A C 1
ATOM 2951 O O . LEU A 1 399 ? -47.187 -2.176 46.138 1.00 66.06 399 LEU A O 1
ATOM 2955 N N . SER A 1 400 ? -48.165 -4.100 46.742 1.00 62.84 400 SER A N 1
ATOM 2956 C CA . SER A 1 400 ? -49.506 -3.533 46.928 1.00 62.84 400 SER A CA 1
ATOM 2957 C C . SER A 1 400 ? -49.621 -2.566 48.110 1.00 62.84 400 SER A C 1
ATOM 2959 O O . SER A 1 400 ? -50.620 -1.859 48.209 1.00 62.84 400 SER A O 1
ATOM 2961 N N . GLU A 1 401 ? -48.652 -2.577 49.028 1.00 66.94 401 GLU A N 1
ATOM 2962 C CA . GLU A 1 401 ? -48.598 -1.677 50.184 1.00 66.94 401 GLU A CA 1
ATOM 2963 C C . GLU A 1 401 ? -47.756 -0.421 49.916 1.00 66.94 401 GLU A C 1
ATOM 2965 O O . GLU A 1 401 ? -47.815 0.515 50.710 1.00 66.94 401 GLU A O 1
ATOM 2970 N N . ILE A 1 402 ? -47.025 -0.358 48.794 1.00 73.25 402 ILE A N 1
ATOM 2971 C CA . ILE A 1 402 ? -46.241 0.820 48.414 1.00 73.25 402 ILE A CA 1
ATOM 2972 C C . ILE A 1 402 ? -47.136 1.842 47.714 1.00 73.25 402 ILE A C 1
ATOM 2974 O O . ILE A 1 402 ? -47.683 1.599 46.638 1.00 73.25 402 ILE A O 1
ATOM 2978 N N . GLN A 1 403 ? -47.239 3.025 48.308 1.00 69.00 403 GLN A N 1
ATOM 2979 C CA . GLN A 1 403 ? -47.947 4.172 47.760 1.00 69.00 403 GLN A CA 1
ATOM 2980 C C . GLN A 1 403 ? -46.972 5.169 47.131 1.00 69.00 403 GLN A C 1
ATOM 2982 O O . GLN A 1 403 ? -45.916 5.476 47.690 1.00 69.00 403 GLN A O 1
ATOM 2987 N N . THR A 1 404 ? -47.344 5.736 45.986 1.00 71.38 404 THR A N 1
ATOM 2988 C CA . THR A 1 404 ? -46.591 6.827 45.352 1.00 71.38 404 THR A CA 1
ATOM 2989 C C . THR A 1 404 ? -46.781 8.146 46.106 1.00 71.38 404 THR A C 1
ATOM 2991 O O . THR A 1 404 ? -47.756 8.341 46.832 1.00 71.38 404 THR A O 1
ATOM 2994 N N . ARG A 1 405 ? -45.879 9.114 45.896 1.00 73.19 405 ARG A N 1
ATOM 2995 C CA . ARG A 1 405 ? -46.011 10.473 46.465 1.00 73.19 405 ARG A CA 1
ATOM 2996 C C . ARG A 1 405 ? -47.322 11.156 46.069 1.00 73.19 405 ARG A C 1
ATOM 2998 O O . ARG A 1 405 ? -47.920 11.830 46.898 1.00 73.19 405 ARG A O 1
ATOM 3005 N N . GLN A 1 406 ? -47.781 10.927 44.839 1.00 70.12 406 GLN A N 1
ATOM 3006 C CA . GLN A 1 406 ? -49.067 11.413 44.337 1.00 70.12 406 GLN A CA 1
ATOM 3007 C C . GLN A 1 406 ? -50.258 10.761 45.058 1.00 70.12 406 GLN A C 1
ATOM 3009 O O . GLN A 1 406 ? -51.232 11.429 45.390 1.00 70.12 406 GLN A O 1
ATOM 3014 N N . GLN A 1 407 ? -50.199 9.455 45.333 1.00 68.31 407 GLN A N 1
ATOM 3015 C CA . GLN A 1 407 ? -51.244 8.786 46.115 1.00 68.31 407 GLN A CA 1
ATOM 3016 C C . GLN A 1 407 ? -51.267 9.305 47.560 1.00 68.31 407 GLN A C 1
ATOM 3018 O O . GLN A 1 407 ? -52.336 9.601 48.088 1.00 68.31 407 GLN A O 1
ATOM 3023 N N . LEU A 1 408 ? -50.091 9.488 48.167 1.00 73.00 408 LEU A N 1
ATOM 3024 C CA . LEU A 1 408 ? -49.947 10.012 49.526 1.00 73.00 408 LEU A CA 1
ATOM 3025 C C . LEU A 1 408 ? -50.393 11.473 49.654 1.00 73.00 408 LEU A C 1
ATOM 3027 O O . LEU A 1 408 ? -51.010 11.827 50.657 1.00 73.00 408 LEU A O 1
ATOM 3031 N N . SER A 1 409 ? -50.112 12.331 48.671 1.00 69.62 409 SER A N 1
ATOM 3032 C CA . SER A 1 409 ? -50.592 13.718 48.684 1.00 69.62 409 SER A CA 1
ATOM 3033 C C . SER A 1 409 ? -52.117 13.776 48.625 1.00 69.62 409 SER A C 1
ATOM 3035 O O . SER A 1 409 ? -52.742 14.469 49.435 1.00 69.62 409 SER A O 1
ATOM 3037 N N . GLN A 1 410 ? -52.715 12.973 47.739 1.00 69.50 410 GLN A N 1
ATOM 3038 C CA . GLN A 1 410 ? -54.158 12.903 47.571 1.00 69.50 410 GLN A CA 1
ATOM 3039 C C . GLN A 1 410 ? -54.842 12.311 48.810 1.00 69.50 410 GLN A C 1
ATOM 3041 O O . GLN A 1 410 ? -55.918 12.764 49.196 1.00 69.50 410 GLN A O 1
ATOM 3046 N N . GLU A 1 411 ? -54.227 11.323 49.461 1.00 75.50 411 GLU A N 1
ATOM 3047 C CA . GLU A 1 411 ? -54.757 10.712 50.681 1.00 75.50 411 GLU A CA 1
ATOM 3048 C C . GLU A 1 411 ? -54.646 11.638 51.900 1.00 75.50 411 GLU A C 1
ATOM 3050 O O . GLU A 1 411 ? -55.623 11.821 52.629 1.00 75.50 411 GLU A O 1
ATOM 3055 N N . LEU A 1 412 ? -53.468 12.225 52.134 1.00 76.00 412 LEU A N 1
ATOM 3056 C CA . LEU A 1 412 ? -53.202 13.027 53.330 1.00 76.00 412 LEU A CA 1
ATOM 3057 C C . LEU A 1 412 ? -53.839 14.415 53.259 1.00 76.00 412 LEU A C 1
ATOM 3059 O O . LEU A 1 412 ? -54.250 14.954 54.291 1.00 76.00 412 LEU A O 1
ATOM 3063 N N . TYR A 1 413 ? -53.902 15.001 52.062 1.00 78.62 413 TYR A N 1
ATOM 3064 C CA . TYR A 1 413 ? -54.264 16.405 51.884 1.00 78.62 413 TYR A CA 1
ATOM 3065 C C . TYR A 1 413 ? -55.365 16.644 50.849 1.00 78.62 413 TYR A C 1
ATOM 3067 O O . TYR A 1 413 ? -55.927 17.734 50.845 1.00 78.62 413 TYR A O 1
ATOM 3075 N N . GLY A 1 414 ? -55.743 15.642 50.046 1.00 70.44 414 GLY A N 1
ATOM 3076 C CA . GLY A 1 414 ? -56.764 15.804 49.002 1.00 70.44 414 GLY A CA 1
ATOM 3077 C C . GLY A 1 414 ? -56.298 16.631 47.805 1.00 70.44 414 GLY A C 1
ATOM 3078 O O . GLY A 1 414 ? -57.132 17.009 46.986 1.00 70.44 414 GLY A O 1
ATOM 3079 N N . GLU A 1 415 ? -54.997 16.893 47.733 1.00 70.75 415 GLU A N 1
ATOM 3080 C CA . GLU A 1 415 ? -54.342 17.754 46.761 1.00 70.75 415 GLU A CA 1
ATOM 3081 C C . GLU A 1 415 ? -53.337 16.935 45.945 1.00 70.75 415 GLU A C 1
ATOM 3083 O O . GLU A 1 415 ? -52.698 16.003 46.461 1.00 70.75 415 GLU A O 1
ATOM 3088 N N . ASP A 1 416 ? -53.150 17.319 44.687 1.00 64.69 416 ASP A N 1
ATOM 3089 C CA . ASP A 1 416 ? -52.123 16.719 43.845 1.00 64.69 416 ASP A CA 1
ATOM 3090 C C . ASP A 1 416 ? -50.723 17.053 44.379 1.00 64.69 416 ASP A C 1
ATOM 3092 O O . ASP A 1 416 ? -50.472 18.121 44.948 1.00 64.69 416 ASP A O 1
ATOM 3096 N N . PHE A 1 417 ? -49.780 16.125 44.208 1.00 62.88 417 PHE A N 1
ATOM 3097 C CA . PHE A 1 417 ? -48.397 16.352 44.619 1.00 62.88 417 PHE A CA 1
ATOM 3098 C C . PHE A 1 417 ? -47.748 17.448 43.762 1.00 62.88 417 PHE A C 1
ATOM 3100 O O . PHE A 1 417 ? -46.876 18.159 44.253 1.00 62.88 417 PHE A O 1
ATOM 3107 N N . LEU A 1 418 ? -48.206 17.617 42.515 1.00 57.31 418 LEU A N 1
ATOM 3108 C CA . LEU A 1 418 ? -47.838 18.683 41.579 1.00 57.31 418 LEU A CA 1
ATOM 3109 C C . LEU A 1 418 ? -49.109 19.243 40.923 1.00 57.31 418 LEU A C 1
ATOM 3111 O O . LEU A 1 418 ? -49.997 18.469 40.584 1.00 57.31 418 LEU A O 1
ATOM 3115 N N . VAL A 1 419 ? -49.190 20.562 40.729 1.00 50.94 419 VAL A N 1
ATOM 3116 C CA . VAL A 1 419 ? -50.311 21.195 40.011 1.00 50.94 419 VAL A CA 1
ATOM 3117 C C . VAL A 1 419 ? -50.027 21.098 38.513 1.00 50.94 419 VAL A C 1
ATOM 3119 O O . VAL A 1 419 ? -48.948 21.492 38.069 1.00 50.94 419 VAL A O 1
ATOM 3122 N N . ASP A 1 420 ? -50.958 20.509 37.766 1.00 43.88 420 ASP A N 1
ATOM 3123 C CA . ASP A 1 420 ? -50.972 20.538 36.300 1.00 43.88 420 ASP A CA 1
ATOM 3124 C C . ASP A 1 420 ? -51.206 21.989 35.826 1.00 43.88 420 ASP A C 1
ATOM 3126 O O . ASP A 1 420 ? -51.828 22.777 36.536 1.00 43.88 420 ASP A O 1
ATOM 3130 N N . ASP A 1 421 ? -50.757 22.320 34.616 1.00 39.25 421 ASP A N 1
ATOM 3131 C CA . ASP A 1 421 ? -51.050 23.566 33.880 1.00 39.25 421 ASP A CA 1
ATOM 3132 C C . ASP A 1 421 ? -50.073 24.766 34.076 1.00 39.25 421 ASP A C 1
ATOM 3134 O O . ASP A 1 421 ? -50.097 25.488 35.066 1.00 39.25 421 ASP A O 1
ATOM 3138 N N . GLU A 1 422 ? -49.289 25.051 33.024 1.00 39.50 422 GLU A N 1
ATOM 3139 C CA . GLU A 1 422 ? -48.535 26.294 32.741 1.00 39.50 422 GLU A CA 1
ATOM 3140 C C . GLU A 1 422 ? -47.408 26.704 33.718 1.00 39.50 422 GLU A C 1
ATOM 3142 O O . GLU A 1 422 ? -47.581 27.450 34.678 1.00 39.50 422 GLU A O 1
ATOM 3147 N N . PHE A 1 423 ? -46.170 26.338 33.350 1.00 38.78 423 PHE A N 1
ATOM 3148 C CA . PHE A 1 423 ? -44.940 26.988 33.820 1.00 38.78 423 PHE A CA 1
ATOM 3149 C C . PHE A 1 423 ? -44.886 28.452 33.332 1.00 38.78 423 PHE A C 1
ATOM 3151 O O . PHE A 1 423 ? -44.110 28.812 32.441 1.00 38.78 423 PHE A O 1
ATOM 3158 N N . ASP A 1 424 ? -45.680 29.335 33.933 1.00 38.25 424 ASP A N 1
ATOM 3159 C CA . ASP A 1 424 ? -45.321 30.743 33.950 1.00 38.25 424 ASP A CA 1
ATOM 3160 C C . ASP A 1 424 ? -44.072 30.893 34.830 1.00 38.25 424 ASP A C 1
ATOM 3162 O O . ASP A 1 424 ? -43.965 30.383 35.945 1.00 38.25 424 ASP A O 1
ATOM 3166 N N . ASN A 1 425 ? -43.075 31.579 34.276 1.00 40.59 425 ASN A N 1
ATOM 3167 C CA . ASN A 1 425 ? -41.713 31.781 34.789 1.00 40.59 425 ASN A CA 1
ATOM 3168 C C . ASN A 1 425 ? -41.630 32.519 36.156 1.00 40.59 425 ASN A C 1
ATOM 31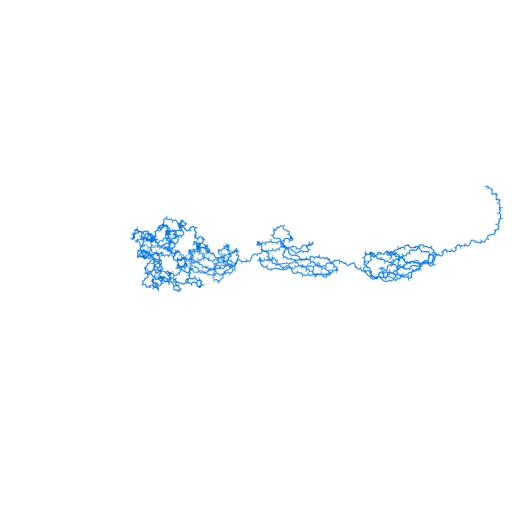70 O O . ASN A 1 425 ? -40.592 33.100 36.481 1.00 40.59 425 ASN A O 1
ATOM 3174 N N . ASP A 1 426 ? -42.709 32.551 36.945 1.00 40.12 426 ASP A N 1
ATOM 3175 C CA . ASP A 1 426 ? -42.808 33.233 38.239 1.00 40.12 426 ASP A CA 1
ATOM 3176 C C . ASP A 1 426 ? -42.673 32.302 39.458 1.00 40.12 426 ASP A C 1
ATOM 3178 O O . ASP A 1 426 ? -42.355 32.757 40.563 1.00 40.12 426 ASP A O 1
ATOM 3182 N N . GLY A 1 427 ? -42.780 30.986 39.258 1.00 49.56 427 GLY A N 1
ATOM 3183 C CA . GLY A 1 427 ? -42.615 30.008 40.323 1.00 49.56 427 GLY A CA 1
ATOM 3184 C C . GLY A 1 427 ? -43.707 30.079 41.394 1.00 49.56 427 GLY A C 1
ATOM 3185 O O . GLY A 1 427 ? -43.392 30.300 42.572 1.00 49.56 427 GLY A O 1
ATOM 3186 N N . SER A 1 428 ? -44.934 29.782 40.983 1.00 42.44 428 SER A N 1
ATOM 3187 C CA . SER A 1 428 ? -46.049 29.282 41.795 1.00 42.44 428 SER A CA 1
ATOM 3188 C C . SER A 1 428 ? -46.729 28.143 41.003 1.00 42.44 428 SER A C 1
ATOM 3190 O O . SER A 1 428 ? -46.668 28.159 39.784 1.00 42.44 428 SER A O 1
ATOM 3192 N N . GLU A 1 429 ? -47.292 27.079 41.576 1.00 47.19 429 GLU A N 1
ATOM 3193 C CA . GLU A 1 429 ? -47.605 26.750 42.968 1.00 47.19 429 GLU A CA 1
ATOM 3194 C C . GLU A 1 429 ? -47.622 25.209 43.099 1.00 47.19 429 GLU A C 1
ATOM 3196 O O . GLU A 1 429 ? -48.116 24.517 42.217 1.00 47.19 429 GLU A O 1
ATOM 3201 N N . TYR A 1 430 ? -47.083 24.644 44.181 1.00 51.50 430 TYR A N 1
ATOM 3202 C CA . TYR A 1 430 ? -47.517 23.309 44.608 1.00 51.50 430 TYR A CA 1
ATOM 3203 C C . TYR A 1 430 ? -48.893 23.472 45.246 1.00 51.50 430 TYR A C 1
ATOM 3205 O O . TYR A 1 430 ? -49.072 24.412 46.018 1.00 51.50 430 TYR A O 1
ATOM 3213 N N . ALA A 1 431 ? -49.818 22.531 45.055 1.00 58.75 431 ALA A N 1
ATOM 3214 C CA . ALA A 1 431 ? -51.028 22.495 45.878 1.00 58.75 431 ALA A CA 1
ATOM 3215 C C . ALA A 1 431 ? -50.682 22.238 47.363 1.00 58.75 431 ALA A C 1
ATOM 3217 O O . ALA A 1 431 ? -51.437 22.585 48.271 1.00 58.75 431 ALA A O 1
ATOM 3218 N N . LEU A 1 432 ? -49.491 21.680 47.619 1.00 66.88 432 LEU A N 1
ATOM 3219 C CA . LEU A 1 432 ? -48.936 21.439 48.944 1.00 66.88 432 LEU A CA 1
ATOM 3220 C C . LEU A 1 432 ? -48.036 22.586 49.434 1.00 66.88 432 LEU A C 1
ATOM 3222 O O . LEU A 1 432 ? -47.113 23.041 48.760 1.00 66.88 432 LEU A O 1
ATOM 3226 N N . THR A 1 433 ? -48.218 22.974 50.692 1.00 75.94 433 THR A N 1
ATOM 3227 C CA . THR A 1 433 ? -47.247 23.791 51.435 1.00 75.94 433 THR A CA 1
ATOM 3228 C C . THR A 1 433 ? -45.927 23.031 51.664 1.00 75.94 433 THR A C 1
ATOM 3230 O O . THR A 1 433 ? -45.915 21.797 51.638 1.00 75.94 433 THR A O 1
ATOM 3233 N N . PRO A 1 434 ? -44.806 23.720 51.973 1.00 72.12 434 PRO A N 1
ATOM 3234 C CA . PRO A 1 434 ? -43.534 23.052 52.275 1.00 72.12 434 PRO A CA 1
ATOM 3235 C C . PRO A 1 434 ? -43.625 21.997 53.395 1.00 72.12 434 PRO A C 1
ATOM 3237 O O . PRO A 1 434 ? -42.993 20.943 53.312 1.00 72.12 434 PRO A O 1
ATOM 3240 N N . GLU A 1 435 ? -44.448 22.238 54.422 1.00 75.44 435 GLU A N 1
ATOM 3241 C CA . GLU A 1 435 ? -44.691 21.281 55.514 1.00 75.44 435 GLU A CA 1
ATOM 3242 C C . GLU A 1 435 ? -45.450 20.032 55.039 1.00 75.44 435 GLU A C 1
ATOM 3244 O O . GLU A 1 435 ? -45.127 18.909 55.439 1.00 75.44 435 GLU A O 1
ATOM 3249 N N . GLN A 1 436 ? -46.435 20.207 54.155 1.00 77.69 436 GLN A N 1
ATOM 3250 C CA . GLN A 1 436 ? -47.191 19.101 53.566 1.00 77.69 436 GLN A CA 1
ATOM 3251 C C . GLN A 1 436 ? -46.314 18.270 52.624 1.00 77.69 436 GLN A C 1
ATOM 3253 O O . GLN A 1 436 ? -46.291 17.048 52.750 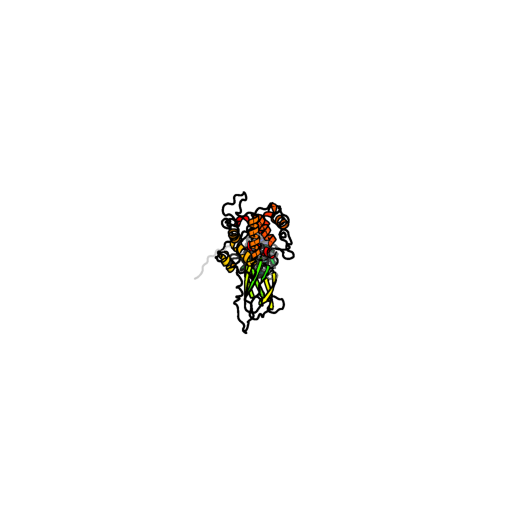1.00 77.69 436 GLN A O 1
ATOM 3258 N N . ALA A 1 437 ? -45.525 18.910 51.755 1.00 73.06 437 ALA A N 1
ATOM 3259 C CA . ALA A 1 437 ? -44.590 18.220 50.862 1.00 73.06 437 ALA A CA 1
ATOM 3260 C C . ALA A 1 437 ? -43.535 17.420 51.648 1.00 73.06 437 ALA A C 1
ATOM 3262 O O . ALA A 1 437 ? -43.265 16.262 51.332 1.00 73.06 437 ALA A O 1
ATOM 3263 N N . THR A 1 438 ? -43.009 17.995 52.735 1.00 78.19 438 THR A N 1
ATOM 3264 C CA . THR A 1 438 ? -42.088 17.304 53.653 1.00 78.19 438 THR A CA 1
ATOM 3265 C C . THR A 1 438 ? -42.749 16.090 54.308 1.00 78.19 438 THR A C 1
ATOM 3267 O O . THR A 1 438 ? -42.139 15.028 54.429 1.00 78.19 438 THR A O 1
ATOM 3270 N N . THR A 1 439 ? -44.013 16.218 54.722 1.00 80.12 439 THR A N 1
ATOM 3271 C CA . THR A 1 439 ? -44.759 15.112 55.334 1.00 80.12 439 THR A CA 1
ATOM 3272 C C . THR A 1 439 ? -45.004 13.987 54.333 1.00 80.12 439 THR A C 1
ATOM 3274 O O . THR A 1 439 ? -44.781 12.826 54.678 1.00 80.12 439 THR A O 1
ATOM 3277 N N . VAL A 1 440 ? -45.392 14.309 53.095 1.00 77.44 440 VAL A N 1
ATOM 3278 C CA . VAL A 1 440 ? -45.530 13.323 52.012 1.00 77.44 440 VAL A CA 1
ATOM 3279 C C . VAL A 1 440 ? -44.195 12.626 51.753 1.00 77.44 440 VAL A C 1
ATOM 3281 O O . VAL A 1 440 ? -44.158 11.401 51.747 1.00 77.44 440 VAL A O 1
ATOM 3284 N N . GLN A 1 441 ? -43.092 13.372 51.625 1.00 81.00 441 GLN A N 1
ATOM 3285 C CA . GLN A 1 441 ? -41.763 12.805 51.365 1.00 81.00 441 GLN A CA 1
ATOM 3286 C C . GLN A 1 441 ? -41.300 11.862 52.484 1.00 81.00 441 GLN A C 1
ATOM 3288 O O . GLN A 1 441 ? -40.904 10.732 52.219 1.00 81.00 441 GLN A O 1
ATOM 3293 N N . ASN A 1 442 ? -41.408 12.290 53.742 1.00 82.62 442 ASN A N 1
ATOM 3294 C CA . ASN A 1 442 ? -41.033 11.471 54.895 1.00 82.62 442 ASN A CA 1
ATOM 3295 C C . ASN A 1 442 ? -41.938 10.245 55.057 1.00 82.62 442 ASN A C 1
ATOM 3297 O O . ASN A 1 442 ? -41.488 9.215 55.549 1.00 82.62 442 ASN A O 1
ATOM 3301 N N . THR A 1 443 ? -43.218 10.352 54.692 1.00 79.31 443 THR A N 1
ATOM 3302 C CA . THR A 1 443 ? -44.146 9.211 54.704 1.00 79.31 443 THR A CA 1
ATOM 3303 C C . THR A 1 443 ? -43.805 8.237 53.587 1.00 79.31 443 THR A C 1
ATOM 3305 O O . THR A 1 443 ? -43.773 7.038 53.833 1.00 79.31 443 THR A O 1
ATOM 3308 N N . TYR A 1 444 ? -43.463 8.753 52.404 1.00 82.12 444 TYR A N 1
ATOM 3309 C CA . TYR A 1 444 ? -43.022 7.948 51.276 1.00 82.12 444 TYR A CA 1
ATOM 3310 C C . TYR A 1 444 ? -41.750 7.166 51.608 1.00 82.12 444 TYR A C 1
ATOM 3312 O O . TYR A 1 444 ? -41.732 5.952 51.445 1.00 82.12 444 TYR A O 1
ATOM 3320 N N . ASP A 1 445 ? -40.715 7.833 52.129 1.00 78.94 445 ASP A N 1
ATOM 3321 C CA . ASP A 1 445 ? -39.433 7.188 52.431 1.00 78.94 445 ASP A CA 1
ATOM 3322 C C . ASP A 1 445 ? -39.537 6.143 53.548 1.00 78.94 445 ASP A C 1
ATOM 3324 O O . ASP A 1 445 ? -38.859 5.121 53.481 1.00 78.94 445 ASP A O 1
ATOM 3328 N N . LYS A 1 446 ? -40.445 6.338 54.517 1.00 81.12 446 LYS A N 1
ATOM 3329 C CA . LYS A 1 446 ? -40.719 5.356 55.581 1.00 81.12 446 LYS A CA 1
ATOM 3330 C C . LYS A 1 446 ? -41.225 4.005 55.073 1.00 81.12 446 LYS A C 1
ATOM 3332 O O . LYS A 1 446 ? -41.132 3.027 55.809 1.00 81.12 446 LYS A O 1
ATOM 3337 N N . GLN A 1 447 ? -41.766 3.945 53.855 1.00 78.56 447 GLN A N 1
ATOM 3338 C CA . GLN A 1 447 ? -42.213 2.689 53.241 1.00 78.56 447 GLN A CA 1
ATOM 3339 C C . GLN A 1 447 ? -41.037 1.779 52.853 1.00 78.56 447 GLN A C 1
ATOM 3341 O O . GLN A 1 447 ? -41.234 0.583 52.667 1.00 78.56 447 GLN A O 1
ATOM 3346 N N . PHE A 1 448 ? -39.822 2.333 52.766 1.00 76.00 448 PHE A N 1
ATOM 3347 C CA . PHE A 1 448 ? -38.605 1.628 52.352 1.00 76.00 448 PHE A CA 1
ATOM 3348 C C . PHE A 1 448 ? -37.619 1.395 53.507 1.00 76.00 448 PHE A C 1
ATOM 3350 O O . PHE A 1 448 ? -36.555 0.829 53.299 1.00 76.00 448 PHE A O 1
ATOM 3357 N N . GLY A 1 449 ? -37.943 1.840 54.725 1.00 74.31 449 GLY A N 1
ATOM 3358 C CA . GLY A 1 449 ? -37.073 1.710 55.895 1.00 74.31 449 GLY A CA 1
ATOM 3359 C C . GLY A 1 449 ? -37.271 2.833 56.919 1.00 74.31 449 GLY A C 1
ATOM 3360 O O . GLY A 1 449 ? -38.006 3.791 56.671 1.00 74.31 449 GLY A O 1
ATOM 3361 N N . PRO A 1 450 ? -36.653 2.738 58.109 1.00 78.38 450 PRO A N 1
ATOM 3362 C CA . PRO A 1 450 ? -36.695 3.820 59.088 1.00 78.38 450 PRO A CA 1
ATOM 3363 C C . PRO A 1 450 ? -35.968 5.070 58.566 1.00 78.38 450 PRO A C 1
ATOM 3365 O O . PRO A 1 450 ? -34.962 4.977 57.871 1.00 78.38 450 PRO A O 1
ATOM 3368 N N . LEU A 1 451 ? -36.453 6.256 58.948 1.00 80.31 451 LEU A N 1
ATOM 3369 C CA . LEU A 1 451 ? -35.735 7.512 58.698 1.00 80.31 451 LEU A CA 1
ATOM 3370 C C . LEU A 1 451 ? -34.438 7.572 59.530 1.00 80.31 451 LEU A C 1
ATOM 3372 O O . LEU A 1 451 ? -34.405 6.997 60.622 1.00 80.31 451 LEU A O 1
ATOM 3376 N N . PRO A 1 452 ? -33.404 8.309 59.083 1.00 77.75 452 PRO A N 1
ATOM 3377 C CA . PRO A 1 452 ? -32.114 8.349 59.762 1.00 77.75 452 PRO A CA 1
ATOM 3378 C C . PRO A 1 452 ? -32.229 8.923 61.178 1.00 77.75 452 PRO A C 1
ATOM 3380 O O . PRO A 1 452 ? -32.668 10.057 61.380 1.00 77.75 452 PRO A O 1
ATOM 3383 N N . GLU A 1 453 ? -31.784 8.152 62.174 1.00 75.38 453 GLU A N 1
ATOM 3384 C CA . GLU A 1 453 ? -31.758 8.582 63.581 1.00 75.38 453 GLU A CA 1
ATOM 3385 C C . GLU A 1 453 ? -30.510 9.414 63.928 1.00 75.38 453 GLU A C 1
ATOM 3387 O O . GLU A 1 453 ? -30.513 10.190 64.886 1.00 75.38 453 GLU A O 1
ATOM 3392 N N . SER A 1 454 ? -29.416 9.248 63.179 1.00 77.69 454 SER A N 1
ATOM 3393 C CA . SER A 1 454 ? -28.139 9.953 63.372 1.00 77.69 454 SER A CA 1
ATOM 3394 C C . SER A 1 454 ? -27.446 10.170 62.022 1.00 77.69 454 SER A C 1
ATOM 3396 O O . SER A 1 454 ? -26.499 9.456 61.709 1.00 77.69 454 SER A O 1
ATOM 3398 N N . PRO A 1 455 ? -27.947 11.107 61.199 1.00 80.88 455 PRO A N 1
ATOM 3399 C CA . PRO A 1 455 ? -27.420 11.342 59.858 1.00 80.88 455 PRO A CA 1
ATOM 3400 C C . PRO A 1 455 ? -26.005 11.935 59.895 1.00 80.88 455 PRO A C 1
ATOM 3402 O O . PRO A 1 455 ? -25.695 12.755 60.764 1.00 80.88 455 PRO A O 1
ATOM 3405 N N . ASP A 1 456 ? -25.185 11.578 58.907 1.00 76.31 456 ASP A N 1
ATOM 3406 C CA . ASP A 1 456 ? -23.831 12.116 58.714 1.00 76.31 456 ASP A CA 1
ATOM 3407 C C . ASP A 1 456 ? -23.833 13.607 58.333 1.00 76.31 456 ASP A C 1
ATOM 3409 O O . ASP A 1 456 ? -22.895 14.339 58.652 1.00 76.31 456 ASP A O 1
ATOM 3413 N N . TYR A 1 457 ? -24.903 14.063 57.680 1.00 78.62 457 TYR A N 1
ATOM 3414 C CA . TYR A 1 457 ? -25.126 15.431 57.229 1.00 78.62 457 TYR A CA 1
ATOM 3415 C C . TYR A 1 457 ? -26.490 15.940 57.689 1.00 78.62 457 TYR A C 1
ATOM 3417 O O . TYR A 1 457 ? -27.524 15.279 57.542 1.00 78.62 457 TYR A O 1
ATOM 3425 N N . SER A 1 458 ? -26.512 17.161 58.211 1.00 84.88 458 SER A N 1
ATOM 3426 C CA . SER A 1 458 ? -27.745 17.860 58.566 1.00 84.88 458 SER A CA 1
ATOM 3427 C C . SER A 1 458 ? -28.533 18.306 57.327 1.00 84.88 458 SER A C 1
ATOM 3429 O O . SER A 1 458 ? -27.971 18.514 56.254 1.00 84.88 458 SER A O 1
ATOM 3431 N N . LEU A 1 459 ? -29.845 18.522 57.483 1.00 82.75 459 LEU A N 1
ATOM 3432 C CA . LEU A 1 459 ? -30.702 19.087 56.426 1.00 82.75 459 LEU A CA 1
ATOM 3433 C C . LEU A 1 459 ? -30.155 20.408 55.866 1.00 82.75 459 LEU A C 1
ATOM 3435 O O . LEU A 1 459 ? -30.260 20.661 54.671 1.00 82.75 459 LEU A O 1
ATOM 3439 N N . GLU A 1 460 ? -29.555 21.235 56.725 1.00 82.69 460 GLU A N 1
ATOM 3440 C CA . GLU A 1 460 ? -28.955 22.509 56.325 1.00 82.69 460 GLU A CA 1
ATOM 3441 C C . GLU A 1 460 ? -27.726 22.295 55.432 1.00 82.69 460 GLU A C 1
ATOM 3443 O O . GLU A 1 460 ? -27.570 22.971 54.418 1.00 82.69 460 GLU A O 1
ATOM 3448 N N . GLU A 1 461 ? -26.875 21.320 55.760 1.00 79.62 461 GLU A N 1
ATOM 3449 C CA . GLU A 1 461 ? -25.713 20.970 54.935 1.00 79.62 461 GLU A CA 1
ATOM 3450 C C . GLU A 1 461 ? -26.137 20.407 53.576 1.00 79.62 461 GLU A C 1
ATOM 3452 O O . GLU A 1 461 ? -25.543 20.767 52.560 1.00 79.62 461 GLU A O 1
ATOM 3457 N N . VAL A 1 462 ? -27.201 19.598 53.534 1.00 77.31 462 VAL A N 1
ATOM 3458 C CA . VAL A 1 462 ? -27.762 19.078 52.278 1.00 77.31 462 VAL A CA 1
ATOM 3459 C C . VAL A 1 462 ? -28.380 20.204 51.439 1.00 77.31 462 VAL A C 1
ATOM 3461 O O . VAL A 1 462 ? -28.111 20.286 50.241 1.00 77.31 462 VAL A O 1
ATOM 3464 N N . ALA A 1 463 ? -29.139 21.122 52.047 1.00 75.62 463 ALA A N 1
ATOM 3465 C CA . ALA A 1 463 ? -29.716 22.283 51.361 1.00 75.62 463 ALA A CA 1
ATOM 3466 C C . ALA A 1 463 ? -28.640 23.187 50.741 1.00 75.62 463 ALA A C 1
ATOM 3468 O O . ALA A 1 463 ? -28.713 23.531 49.556 1.00 75.62 463 ALA A O 1
ATOM 3469 N N . VAL A 1 464 ? -27.599 23.511 51.515 1.00 71.25 464 VAL A N 1
ATOM 3470 C CA . VAL A 1 464 ? -26.463 24.306 51.035 1.00 71.25 464 VAL A CA 1
ATOM 3471 C C . VAL A 1 464 ? -25.698 23.558 49.945 1.00 71.25 464 VAL A C 1
ATOM 3473 O O . VAL A 1 464 ? -25.306 24.172 48.957 1.00 71.25 464 VAL A O 1
ATOM 3476 N N . GLY A 1 465 ? -25.502 22.247 50.079 1.00 66.75 465 GLY A N 1
ATOM 3477 C CA . GLY A 1 465 ? -24.763 21.469 49.088 1.00 66.75 465 GLY A CA 1
ATOM 3478 C C . GLY A 1 465 ? -25.510 21.260 47.765 1.00 66.75 465 GLY A C 1
ATOM 3479 O O . GLY A 1 465 ? -24.855 21.213 46.726 1.00 66.75 465 GLY A O 1
ATOM 3480 N N . LEU A 1 466 ? -26.847 21.172 47.777 1.00 63.38 466 LEU A N 1
ATOM 3481 C CA . LEU A 1 466 ? -27.667 20.996 46.567 1.00 63.38 466 LEU A CA 1
ATOM 3482 C C . LEU A 1 466 ? -28.026 22.316 45.873 1.00 63.38 466 LEU A C 1
ATOM 3484 O O . LEU A 1 466 ? -28.042 22.379 44.644 1.00 63.38 466 LEU A O 1
ATOM 3488 N N . TYR A 1 467 ? -28.329 23.364 46.644 1.00 65.94 467 TYR A N 1
ATOM 3489 C CA . TYR A 1 467 ? -28.881 24.618 46.112 1.00 65.94 467 TYR A CA 1
ATOM 3490 C C . TYR A 1 467 ? -28.027 25.852 46.407 1.00 65.94 467 TYR A C 1
ATOM 3492 O O . TYR A 1 467 ? -28.353 26.945 45.941 1.00 65.94 467 TYR A O 1
ATOM 3500 N N . GLY A 1 468 ? -26.950 25.721 47.187 1.00 69.62 468 GLY A N 1
ATOM 3501 C CA . GLY A 1 468 ? -26.113 26.855 47.585 1.00 69.62 468 GLY A CA 1
ATOM 3502 C C . GLY A 1 468 ? -26.822 27.861 48.498 1.00 69.62 468 GLY A C 1
ATOM 3503 O O . GLY A 1 468 ? -26.346 28.986 48.642 1.00 69.62 468 GLY A O 1
ATOM 3504 N N . THR A 1 469 ? -27.963 27.496 49.090 1.00 75.62 469 THR A N 1
ATOM 3505 C CA . THR A 1 469 ? -28.774 28.372 49.947 1.00 75.62 469 THR A CA 1
ATOM 3506 C C . THR A 1 469 ? -29.273 27.637 51.190 1.00 75.62 469 THR A C 1
ATOM 3508 O O . THR A 1 469 ? -29.273 26.410 51.240 1.00 75.62 469 THR A O 1
ATOM 3511 N N . SER A 1 470 ? -29.677 28.406 52.201 1.00 80.31 470 SER A N 1
ATOM 3512 C CA . SER A 1 470 ? -30.215 27.877 53.459 1.00 80.31 470 SER A CA 1
ATOM 3513 C C . SER A 1 470 ? -31.596 27.251 53.268 1.00 80.31 470 SER A C 1
ATOM 3515 O O . SER A 1 470 ? -32.382 27.726 52.440 1.00 80.31 470 SER A O 1
ATOM 3517 N N . LEU A 1 471 ? -31.907 26.236 54.079 1.00 79.56 471 LEU A N 1
ATOM 3518 C CA . LEU A 1 471 ? -33.169 25.490 54.055 1.00 79.56 471 LEU A CA 1
ATOM 3519 C C . LEU A 1 471 ? -34.399 26.411 54.147 1.00 79.56 471 LEU A C 1
ATOM 3521 O O . LEU A 1 471 ? -35.404 26.172 53.484 1.00 79.56 471 LEU A O 1
ATOM 3525 N N . GLU A 1 472 ? -34.310 27.493 54.927 1.00 79.44 472 GLU A N 1
ATOM 3526 C CA . GLU A 1 472 ? -35.405 28.455 55.135 1.00 79.44 472 GLU A CA 1
ATOM 3527 C C . GLU A 1 472 ? -35.774 29.265 53.880 1.00 79.44 472 GLU A C 1
ATOM 3529 O O . GLU A 1 472 ? -36.864 29.832 53.806 1.00 79.44 472 GLU A O 1
ATOM 3534 N N . ASN A 1 473 ? -34.870 29.322 52.898 1.00 78.94 473 ASN A N 1
ATOM 3535 C CA . ASN A 1 473 ? -35.056 30.063 51.652 1.00 78.94 473 ASN A CA 1
ATOM 3536 C C . ASN A 1 473 ? -35.534 29.171 50.498 1.00 78.94 473 ASN A C 1
ATOM 3538 O O . ASN A 1 473 ? -35.754 29.674 49.393 1.00 78.94 473 ASN A O 1
ATOM 3542 N N . LEU A 1 474 ? -35.667 27.863 50.731 1.00 71.62 474 LEU A N 1
ATOM 3543 C CA . LEU A 1 474 ? -36.126 26.917 49.723 1.00 71.62 474 LEU A CA 1
ATOM 3544 C C . LEU A 1 474 ? -37.646 26.963 49.575 1.00 71.62 474 LEU A C 1
ATOM 3546 O O . LEU A 1 474 ? -38.397 27.075 50.546 1.00 71.62 474 LEU A O 1
ATOM 3550 N N . LYS A 1 475 ? -38.110 26.849 48.329 1.00 70.94 475 LYS A N 1
ATOM 3551 C CA . LYS A 1 475 ? -39.532 26.638 48.032 1.00 70.94 475 LYS A CA 1
ATOM 3552 C C . LYS A 1 475 ? -39.912 25.184 48.332 1.00 70.94 475 LYS A C 1
ATOM 3554 O O . LYS A 1 475 ? -39.038 24.332 48.467 1.00 70.94 475 LYS A O 1
ATOM 3559 N N . ALA A 1 476 ? -41.215 24.887 48.380 1.00 64.38 476 ALA A N 1
ATOM 3560 C CA . ALA A 1 476 ? -41.720 23.526 48.610 1.00 64.38 476 ALA A CA 1
ATOM 3561 C C . ALA A 1 476 ? -41.066 22.486 47.674 1.00 64.38 476 ALA A C 1
ATOM 3563 O O . ALA A 1 476 ? -40.698 21.412 48.143 1.00 64.38 476 ALA A O 1
ATOM 3564 N N . TYR A 1 477 ? -40.847 22.863 46.402 1.00 62.38 477 TYR A N 1
ATOM 3565 C CA . TYR A 1 477 ? -40.130 22.077 45.388 1.00 62.38 477 TYR A CA 1
ATOM 3566 C C . TYR A 1 477 ? -38.733 21.654 45.850 1.00 62.38 477 TYR A C 1
ATOM 3568 O O . TYR A 1 477 ? -38.394 20.482 45.924 1.00 62.38 477 TYR A O 1
ATOM 3576 N N . ASP A 1 478 ? -37.891 22.626 46.169 1.00 68.56 478 ASP A N 1
ATOM 3577 C CA . ASP A 1 478 ? -36.494 22.342 46.469 1.00 68.56 478 ASP A CA 1
ATOM 3578 C C . ASP A 1 478 ? -36.377 21.672 47.849 1.00 68.56 478 ASP A C 1
ATOM 3580 O O . ASP A 1 478 ? -35.504 20.840 48.086 1.00 68.56 478 ASP A O 1
ATOM 3584 N N . LEU A 1 479 ? -37.314 21.973 48.757 1.00 70.81 479 LEU A N 1
ATOM 3585 C CA . LEU A 1 479 ? -37.324 21.428 50.106 1.00 70.81 479 LEU A CA 1
ATOM 3586 C C . LEU A 1 479 ? -37.540 19.908 50.125 1.00 70.81 479 LEU A C 1
ATOM 3588 O O . LEU A 1 479 ? -36.797 19.213 50.815 1.00 70.81 479 LEU A O 1
ATOM 3592 N N . TYR A 1 480 ? -38.506 19.359 49.378 1.00 71.38 480 TYR A N 1
ATOM 3593 C CA . TYR A 1 480 ? -38.727 17.904 49.402 1.00 71.38 480 TYR A CA 1
ATOM 3594 C C . TYR A 1 480 ? -37.539 17.132 48.802 1.00 71.38 480 TYR A C 1
ATOM 3596 O O . TYR A 1 480 ? -37.224 16.046 49.286 1.00 71.38 480 TYR A O 1
ATOM 3604 N N . GLN A 1 481 ? -36.840 17.699 47.810 1.00 70.69 481 GLN A N 1
ATOM 3605 C CA . GLN A 1 481 ? -35.629 17.103 47.232 1.00 70.69 481 GLN A CA 1
ATOM 3606 C C . GLN A 1 481 ? -34.489 17.047 48.261 1.00 70.69 481 GLN A C 1
ATOM 3608 O O . GLN A 1 481 ? -33.809 16.025 48.365 1.00 70.69 481 GLN A O 1
ATOM 3613 N N . VAL A 1 482 ? -34.333 18.092 49.089 1.00 74.88 482 VAL A N 1
ATOM 3614 C CA . VAL A 1 482 ? -33.411 18.063 50.240 1.00 74.88 482 VAL A CA 1
ATOM 3615 C C . VAL A 1 482 ? -33.769 16.930 51.201 1.00 74.88 482 VAL A C 1
ATOM 3617 O O . VAL A 1 482 ? -32.883 16.174 51.594 1.00 74.88 482 VAL A O 1
ATOM 3620 N N . TYR A 1 483 ? -35.049 16.775 51.559 1.00 76.25 483 TYR A N 1
ATOM 3621 C CA . TYR A 1 483 ? -35.488 15.692 52.449 1.00 76.25 483 TYR A CA 1
ATOM 3622 C C . TYR A 1 483 ? -35.267 14.307 51.841 1.00 76.25 483 TYR A C 1
ATOM 3624 O O . TYR A 1 483 ? -34.818 13.410 52.544 1.00 76.25 483 TYR A O 1
ATOM 3632 N N . ALA A 1 484 ? -35.516 14.131 50.544 1.00 73.38 484 ALA A N 1
ATOM 3633 C CA . ALA A 1 484 ? -35.334 12.851 49.871 1.00 73.38 484 ALA A CA 1
ATOM 3634 C C . ALA A 1 484 ? -33.866 12.388 49.874 1.00 73.38 484 ALA A C 1
ATOM 3636 O O . ALA A 1 484 ? -33.593 11.206 50.062 1.00 73.38 484 ALA A O 1
ATOM 3637 N N . VAL A 1 485 ? -32.915 13.319 49.721 1.00 73.44 485 VAL A N 1
ATOM 3638 C CA . VAL A 1 485 ? -31.474 13.035 49.854 1.00 73.44 485 VAL A CA 1
ATOM 3639 C C . VAL A 1 485 ? -31.091 12.824 51.321 1.00 73.44 485 VAL A C 1
ATOM 3641 O O . VAL A 1 485 ? -30.392 11.871 51.653 1.00 73.44 485 VAL A O 1
ATOM 3644 N N . TYR A 1 486 ? -31.587 13.675 52.221 1.00 79.19 486 TYR A N 1
ATOM 3645 C CA . TYR A 1 486 ? -31.308 13.583 53.652 1.00 79.19 486 TYR A CA 1
ATOM 3646 C C . TYR A 1 486 ? -31.777 12.259 54.273 1.00 79.19 486 TYR A C 1
ATOM 3648 O O . TYR A 1 486 ? -31.048 11.690 55.084 1.00 79.19 486 TYR A O 1
ATOM 3656 N N . ASN A 1 487 ? -32.953 11.761 53.880 1.00 81.94 487 ASN A N 1
ATOM 3657 C CA . ASN A 1 487 ? -33.590 10.565 54.437 1.00 81.94 487 ASN A CA 1
ATOM 3658 C C . ASN A 1 487 ? -32.912 9.247 54.046 1.00 81.94 487 ASN A C 1
ATOM 3660 O O . ASN A 1 487 ? -33.254 8.215 54.612 1.00 81.94 487 ASN A O 1
ATOM 3664 N N . ARG A 1 488 ? -31.979 9.259 53.090 1.00 74.56 488 ARG A N 1
ATOM 3665 C CA . ARG A 1 488 ? -31.284 8.050 52.621 1.00 74.56 488 ARG A CA 1
ATOM 3666 C C . ARG A 1 488 ? -29.951 7.789 53.317 1.00 74.56 488 ARG A C 1
ATOM 3668 O O . ARG A 1 488 ? -29.234 6.878 52.941 1.00 74.56 488 ARG A O 1
ATOM 3675 N N . GLN A 1 489 ? -29.608 8.597 54.312 1.00 76.38 489 GLN A N 1
ATOM 3676 C CA . GLN A 1 489 ? -28.389 8.416 55.093 1.00 76.38 489 GLN A CA 1
ATOM 3677 C C . GLN A 1 489 ? -28.466 7.163 55.981 1.00 76.38 489 GLN A C 1
ATOM 3679 O O . GLN A 1 489 ? -29.549 6.874 56.499 1.00 76.38 489 GLN A O 1
ATOM 3684 N N . PRO A 1 490 ? -27.339 6.473 56.240 1.00 68.25 490 PRO A N 1
ATOM 3685 C CA . PRO A 1 490 ? -25.951 6.860 55.935 1.00 68.25 490 PRO A CA 1
ATOM 3686 C C . PRO A 1 490 ? -25.515 6.595 54.483 1.00 68.25 490 PRO A C 1
ATOM 3688 O O . PRO A 1 490 ? -26.145 5.840 53.747 1.00 68.25 490 PRO A O 1
ATOM 3691 N N . TYR A 1 491 ? -24.426 7.247 54.068 1.00 66.75 491 TYR A N 1
ATOM 3692 C CA . TYR A 1 491 ? -23.803 7.012 52.760 1.00 66.75 491 TYR A CA 1
ATOM 3693 C C . TYR A 1 491 ? -22.705 5.953 52.870 1.00 66.75 491 TYR A C 1
ATOM 3695 O O . TYR A 1 491 ? -21.994 5.906 53.874 1.00 66.75 491 TYR A O 1
ATOM 3703 N N . THR A 1 492 ? -22.505 5.175 51.807 1.00 61.03 492 THR A N 1
ATOM 3704 C CA . THR A 1 492 ? -21.429 4.180 51.722 1.00 61.03 492 THR A CA 1
ATOM 3705 C C . THR A 1 492 ? -20.067 4.833 51.972 1.00 61.03 492 THR A C 1
ATOM 3707 O O . THR A 1 492 ? -19.757 5.892 51.416 1.00 61.03 492 THR A O 1
ATOM 3710 N N . GLU A 1 493 ? -19.224 4.201 52.795 1.00 53.84 493 GLU A N 1
ATOM 3711 C CA . GLU A 1 493 ? -17.918 4.743 53.188 1.00 53.84 493 GLU A CA 1
ATOM 3712 C C . GLU A 1 493 ? -17.080 5.171 51.965 1.00 53.84 493 GLU A C 1
ATOM 3714 O O . GLU A 1 493 ? -16.751 4.375 51.084 1.00 53.84 493 GLU A O 1
ATOM 3719 N N . GLY A 1 494 ? -16.718 6.457 51.914 1.00 52.41 494 GLY A N 1
ATOM 3720 C CA . GLY A 1 494 ? -15.955 7.047 50.810 1.00 52.41 494 GLY A CA 1
ATOM 3721 C C . GLY A 1 494 ? -16.790 7.832 49.799 1.00 52.41 494 GLY A C 1
ATOM 3722 O O . GLY A 1 494 ? -16.195 8.613 49.055 1.00 52.41 494 GLY A O 1
ATOM 3723 N N . TYR A 1 495 ? -18.121 7.720 49.830 1.00 52.69 495 TYR A N 1
ATOM 3724 C CA . TYR A 1 495 ? -19.034 8.562 49.060 1.00 52.69 495 TYR A CA 1
ATOM 3725 C C . TYR A 1 495 ? -19.465 9.799 49.854 1.00 52.69 495 TYR A C 1
ATOM 3727 O O . TYR A 1 495 ? -19.584 9.790 51.079 1.00 52.69 495 TYR A O 1
ATOM 3735 N N . ARG A 1 496 ? -19.682 10.910 49.146 1.00 54.16 496 ARG A N 1
ATOM 3736 C CA . ARG A 1 496 ? -20.328 12.107 49.700 1.00 54.16 496 ARG A CA 1
ATOM 3737 C C . ARG A 1 496 ? -21.390 12.583 48.723 1.00 54.16 496 ARG A C 1
ATOM 3739 O O . ARG A 1 496 ? -21.152 12.570 47.517 1.00 54.16 496 ARG A O 1
ATOM 3746 N N . PHE A 1 497 ? -22.503 13.104 49.231 1.00 56.62 497 PHE A N 1
ATOM 3747 C CA . PHE A 1 497 ? -23.556 13.668 48.378 1.00 56.62 497 PHE A CA 1
ATOM 3748 C C . PHE A 1 497 ? -23.067 14.855 47.510 1.00 56.62 497 PHE A C 1
ATOM 3750 O O . PHE A 1 497 ? -23.704 15.207 46.521 1.00 56.62 497 PHE A O 1
ATOM 3757 N N . ASP A 1 498 ? -21.914 15.452 47.852 1.00 54.88 498 ASP A N 1
ATOM 3758 C CA . ASP A 1 498 ? -21.262 16.568 47.153 1.00 54.88 498 ASP A CA 1
ATOM 3759 C C . ASP A 1 498 ? -20.066 16.156 46.252 1.00 54.88 498 ASP A C 1
ATOM 3761 O O . ASP A 1 498 ? -19.463 17.012 45.599 1.00 54.88 498 ASP A O 1
ATOM 3765 N N . GLN A 1 499 ? -19.711 14.862 46.162 1.00 45.41 499 GLN A N 1
ATOM 3766 C CA . GLN A 1 499 ? -18.478 14.394 45.495 1.00 45.41 499 GLN A CA 1
ATOM 3767 C C . GLN A 1 499 ? -18.471 14.472 43.959 1.00 45.41 499 GLN A C 1
ATOM 3769 O O . GLN A 1 499 ? -17.400 14.392 43.359 1.00 45.41 499 GLN A O 1
ATOM 3774 N N . TYR A 1 500 ? -19.612 14.713 43.307 1.00 43.22 500 TYR A N 1
ATOM 3775 C CA . TYR A 1 500 ? -19.656 15.040 41.872 1.00 43.22 500 TYR A CA 1
ATOM 3776 C C . TYR A 1 500 ? -19.417 16.535 41.574 1.00 43.22 500 TYR A C 1
ATOM 3778 O O . TYR A 1 500 ? -19.783 17.038 40.511 1.00 43.22 500 TYR A O 1
ATOM 3786 N N . SER A 1 501 ? -18.733 17.245 42.476 1.00 34.22 501 SER A N 1
ATOM 3787 C CA . SER A 1 501 ? -18.053 18.508 42.178 1.00 34.22 501 SER A CA 1
ATOM 3788 C C . SER A 1 501 ? -16.771 18.234 41.379 1.00 34.22 501 SER A C 1
ATOM 3790 O O . SER A 1 501 ? -15.665 18.148 41.917 1.00 34.22 501 SER A O 1
ATOM 3792 N N . LEU A 1 502 ? -16.912 18.029 40.068 1.00 31.08 502 LEU A N 1
ATOM 3793 C CA . LEU A 1 502 ? -15.764 17.928 39.169 1.00 31.08 502 LEU A CA 1
ATOM 3794 C C . LEU A 1 502 ? -15.306 19.334 38.761 1.00 31.08 502 LEU A C 1
ATOM 3796 O O . LEU A 1 502 ? -16.006 20.033 38.038 1.00 31.08 502 LEU A O 1
ATOM 3800 N N . GLY A 1 503 ? -14.127 19.704 39.269 1.00 27.75 503 GLY A N 1
ATOM 3801 C CA . GLY A 1 503 ? -13.149 20.661 38.733 1.00 27.75 503 GLY A CA 1
ATOM 3802 C C . GLY A 1 503 ? -13.631 21.814 37.844 1.00 27.75 503 GLY A C 1
ATOM 3803 O O . GLY A 1 503 ? -13.938 21.615 36.678 1.00 27.75 503 GLY A O 1
ATOM 3804 N N . ASP A 1 504 ? -13.544 23.024 38.404 1.00 31.55 504 ASP A N 1
ATOM 3805 C CA . ASP A 1 504 ? -13.185 24.297 37.755 1.00 31.55 504 ASP A CA 1
ATOM 3806 C C . ASP A 1 504 ? -13.678 24.523 36.309 1.00 31.55 504 ASP A C 1
ATOM 3808 O O . ASP A 1 504 ? -12.909 24.401 35.365 1.00 31.55 504 ASP A O 1
ATOM 3812 N N . GLU A 1 505 ? -14.950 24.917 36.144 1.00 30.92 505 GLU A N 1
ATOM 3813 C CA . GLU A 1 505 ? -15.389 25.795 35.043 1.00 30.92 505 GLU A CA 1
ATOM 3814 C C . GLU A 1 505 ? -16.757 26.465 35.357 1.00 30.92 505 GLU A C 1
ATOM 3816 O O . GLU A 1 505 ? -17.837 25.981 35.025 1.00 30.92 505 GLU A O 1
ATOM 3821 N N . SER A 1 506 ? -16.707 27.644 35.991 1.00 31.16 506 SER A N 1
ATOM 3822 C CA . SER A 1 506 ? -17.741 28.708 36.034 1.00 31.16 506 SER A CA 1
ATOM 3823 C C . SER A 1 506 ? -19.200 28.369 36.456 1.00 31.16 506 SER A C 1
ATOM 3825 O O . SER A 1 506 ? -20.070 28.046 35.647 1.00 31.16 506 SER A O 1
ATOM 3827 N N . ASP A 1 507 ? -19.474 28.538 37.755 1.00 42.81 507 ASP A N 1
ATOM 3828 C CA . ASP A 1 507 ? -20.591 29.218 38.468 1.00 42.81 507 ASP A CA 1
ATOM 3829 C C . ASP A 1 507 ? -22.007 29.450 37.867 1.00 42.81 507 ASP A C 1
ATOM 3831 O O . ASP A 1 507 ? -22.782 30.270 38.356 1.00 42.81 507 ASP A O 1
ATOM 3835 N N . THR A 1 508 ? -22.457 28.725 36.845 1.00 29.64 508 THR A N 1
ATOM 3836 C CA . THR A 1 508 ? -23.901 28.696 36.475 1.00 29.64 508 THR A CA 1
ATOM 3837 C C . THR A 1 508 ? -24.359 27.355 35.897 1.00 29.64 508 THR A C 1
ATOM 3839 O O . THR A 1 508 ? -25.555 27.119 35.696 1.00 29.64 508 THR A O 1
ATOM 3842 N N . LYS A 1 509 ? -23.400 26.458 35.643 1.00 29.89 509 LYS A N 1
ATOM 3843 C CA . LYS A 1 509 ? -23.615 25.070 35.220 1.00 29.89 509 LYS A CA 1
ATOM 3844 C C . LYS A 1 509 ? -23.725 24.113 36.415 1.00 29.89 509 LYS A C 1
ATOM 3846 O O . LYS A 1 509 ? -24.502 23.171 36.349 1.00 29.89 509 LYS A O 1
ATOM 3851 N N . VAL A 1 510 ? -23.036 24.417 37.521 1.00 28.80 510 VAL A N 1
ATOM 3852 C CA . VAL A 1 510 ? -22.984 23.613 38.761 1.00 28.80 510 VAL A CA 1
ATOM 3853 C C . VAL A 1 510 ? -24.373 23.429 39.382 1.00 28.80 510 VAL A C 1
ATOM 3855 O O . VAL A 1 510 ? -24.821 22.299 39.564 1.00 28.80 510 VAL A O 1
ATOM 3858 N N . ILE A 1 511 ? -25.115 24.528 39.559 1.00 31.67 511 ILE A N 1
ATOM 3859 C CA . ILE A 1 511 ? -26.502 24.505 40.055 1.00 31.67 511 ILE A CA 1
ATOM 3860 C C . ILE A 1 511 ? -27.408 23.701 39.107 1.00 31.67 511 ILE A C 1
ATOM 3862 O O . ILE A 1 511 ? -28.302 22.992 39.550 1.00 31.67 511 ILE A O 1
ATOM 3866 N N . ARG A 1 512 ? -27.167 23.755 37.788 1.00 34.41 512 ARG A N 1
ATOM 3867 C CA . ARG A 1 512 ? -27.966 23.031 36.786 1.00 34.41 512 ARG A CA 1
ATOM 3868 C C . ARG A 1 512 ? -27.720 21.524 36.780 1.00 34.41 512 ARG A C 1
ATOM 3870 O O . ARG A 1 512 ? -28.644 20.803 36.431 1.00 34.41 512 ARG A O 1
ATOM 3877 N N . THR A 1 513 ? -26.534 21.050 37.156 1.00 33.88 513 THR A N 1
ATOM 3878 C CA . THR A 1 513 ? -26.208 19.614 37.193 1.00 33.88 513 THR A CA 1
ATOM 3879 C C . THR A 1 513 ? -26.720 18.947 38.469 1.00 33.88 513 THR A C 1
ATOM 3881 O O . THR A 1 513 ? -27.305 17.876 38.382 1.00 33.88 513 THR A O 1
ATOM 3884 N N . GLN A 1 514 ? -26.603 19.598 39.631 1.00 37.66 514 GLN A N 1
ATOM 3885 C CA . GLN A 1 514 ? -27.182 19.092 40.886 1.00 37.66 514 GLN A CA 1
ATOM 3886 C C . GLN A 1 514 ? -28.713 19.157 40.867 1.00 37.66 514 GLN A C 1
ATOM 3888 O O . GLN A 1 514 ? -29.367 18.177 41.209 1.00 37.66 514 GLN A O 1
ATOM 3893 N N . ARG A 1 515 ? -29.285 20.248 40.338 1.00 42.72 515 ARG A N 1
ATOM 3894 C CA . ARG A 1 515 ? -30.722 20.346 40.048 1.00 42.72 515 ARG A CA 1
ATOM 3895 C C . ARG A 1 515 ? -31.162 19.344 38.982 1.00 42.72 515 ARG A C 1
ATOM 3897 O O . ARG A 1 515 ? -32.269 18.850 39.063 1.00 42.72 515 ARG A O 1
ATOM 3904 N N . ARG A 1 516 ? -30.310 18.992 38.007 1.00 45.31 516 ARG A N 1
ATOM 3905 C CA . ARG A 1 516 ? -30.601 17.913 37.045 1.00 45.31 516 ARG A CA 1
ATOM 3906 C C . ARG A 1 516 ? -30.612 16.551 37.705 1.00 45.31 516 ARG A C 1
ATOM 3908 O O . ARG A 1 516 ? -31.542 15.821 37.443 1.00 45.31 516 ARG A O 1
ATOM 3915 N N . ILE A 1 517 ? 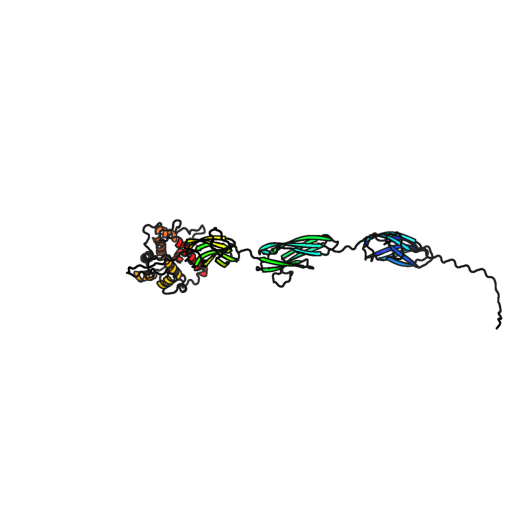-29.636 16.215 38.541 1.00 44.62 517 ILE A N 1
ATOM 3916 C CA . ILE A 1 517 ? -29.604 14.923 39.241 1.00 44.62 517 ILE A CA 1
ATOM 3917 C C . ILE A 1 517 ? -30.790 14.831 40.212 1.00 44.62 517 ILE A C 1
ATOM 3919 O O . ILE A 1 517 ? -31.495 13.834 40.209 1.00 44.62 517 ILE A O 1
ATOM 3923 N N . ALA A 1 518 ? -31.103 15.898 40.952 1.00 44.06 518 ALA A N 1
ATOM 3924 C CA . ALA A 1 518 ? -32.279 15.940 41.821 1.00 44.06 518 ALA A CA 1
ATOM 3925 C C . ALA A 1 518 ? -33.612 15.897 41.040 1.00 44.06 518 ALA A C 1
ATOM 3927 O O . ALA A 1 518 ? -34.517 15.166 41.430 1.00 44.06 518 ALA A O 1
ATOM 3928 N N . ASN A 1 519 ? -33.726 16.595 39.903 1.00 47.59 519 ASN A N 1
ATOM 3929 C CA . ASN A 1 519 ? -34.919 16.533 39.050 1.00 47.59 519 ASN A CA 1
ATOM 3930 C C . ASN A 1 519 ? -35.063 15.166 38.357 1.00 47.59 519 ASN A C 1
ATOM 3932 O O . ASN A 1 519 ? -36.154 14.613 38.338 1.00 47.59 519 ASN A O 1
ATOM 3936 N N . ILE A 1 520 ? -33.974 14.586 37.841 1.00 45.84 520 ILE A N 1
ATOM 3937 C CA . ILE A 1 520 ? -33.950 13.249 37.218 1.00 45.84 520 ILE A CA 1
ATOM 3938 C C . ILE A 1 520 ? -34.329 12.171 38.242 1.00 45.84 520 ILE A C 1
ATOM 3940 O O . ILE A 1 520 ? -35.062 11.246 37.911 1.00 45.84 520 ILE A O 1
ATOM 3944 N N . ASN A 1 521 ? -33.883 12.310 39.493 1.00 46.97 521 ASN A N 1
ATOM 3945 C CA . ASN A 1 521 ? -34.101 11.299 40.526 1.00 46.97 521 ASN A CA 1
ATOM 3946 C C . ASN A 1 521 ? -35.475 11.403 41.212 1.00 46.97 521 ASN A C 1
ATOM 3948 O O . ASN A 1 521 ? -35.900 10.434 41.840 1.00 46.97 521 ASN A O 1
ATOM 3952 N N . TYR A 1 522 ? -36.169 12.549 41.136 1.00 51.19 522 TYR A N 1
ATOM 3953 C CA . TYR A 1 522 ? -37.360 12.795 41.966 1.00 51.19 522 TYR A CA 1
ATOM 3954 C C . TYR A 1 522 ? -38.573 13.436 41.270 1.00 51.19 522 TYR A C 1
ATOM 3956 O O . TYR A 1 522 ? -39.623 13.549 41.905 1.00 51.19 522 TYR A O 1
ATOM 3964 N N . GLU A 1 523 ? -38.506 13.726 39.965 1.00 48.50 523 GLU A N 1
ATOM 3965 C CA . GLU A 1 523 ? -39.683 13.977 39.111 1.00 48.50 523 GLU A CA 1
ATOM 3966 C C . GLU A 1 523 ? -40.128 12.794 38.219 1.00 48.50 523 GLU A C 1
ATOM 3968 O O . GLU A 1 523 ? -40.654 13.022 37.130 1.00 48.50 523 GLU A O 1
ATOM 3973 N N . PRO A 1 524 ? -40.055 11.512 38.619 1.00 41.50 524 PRO A N 1
ATOM 3974 C CA . PRO A 1 524 ? -40.632 10.486 37.763 1.00 41.50 524 PRO A CA 1
ATOM 3975 C C . PRO A 1 524 ? -42.170 10.503 37.768 1.00 41.50 524 PRO A C 1
ATOM 3977 O O . PRO A 1 524 ? -42.801 9.732 37.052 1.00 41.50 524 PRO A O 1
ATOM 3980 N N . SER A 1 525 ? -42.806 11.336 38.606 1.00 38.91 525 SER A N 1
ATOM 3981 C CA . SER A 1 525 ? -44.215 11.115 38.904 1.00 38.91 525 SER A CA 1
ATOM 3982 C C . SER A 1 525 ? -45.204 11.533 37.815 1.00 38.91 525 SER A C 1
ATOM 3984 O O . SER A 1 525 ? -46.105 10.726 37.629 1.00 38.91 525 SER A O 1
ATOM 3986 N N . ILE A 1 526 ? -45.145 12.686 37.110 1.00 33.16 526 ILE A N 1
ATOM 3987 C CA . ILE A 1 526 ? -46.305 13.057 36.241 1.00 33.16 526 ILE A CA 1
ATOM 3988 C C . ILE A 1 526 ? -46.042 13.870 34.936 1.00 33.16 526 ILE A C 1
ATOM 3990 O O . ILE A 1 526 ? -46.887 13.797 34.049 1.00 33.16 526 ILE A O 1
ATOM 3994 N N . TYR A 1 527 ? -44.922 14.574 34.683 1.00 33.00 527 TYR A N 1
ATOM 3995 C CA . TYR A 1 527 ? -44.844 15.470 33.492 1.00 33.00 527 TYR A CA 1
ATOM 3996 C C . TYR A 1 527 ? -43.638 15.288 32.558 1.00 33.00 527 TYR A C 1
ATOM 3998 O O . TYR A 1 527 ? -42.768 16.148 32.461 1.00 33.00 527 TYR A O 1
ATOM 4006 N N . VAL A 1 528 ? -43.673 14.238 31.727 1.00 38.09 528 VAL A N 1
ATOM 4007 C CA . VAL A 1 528 ? -42.890 14.160 30.468 1.00 38.09 528 VAL A CA 1
ATOM 4008 C C . VAL A 1 528 ? -43.801 14.347 29.237 1.00 38.09 528 VAL A C 1
ATOM 4010 O O . VAL A 1 528 ? -43.531 13.835 28.156 1.00 38.09 528 VAL A O 1
ATOM 4013 N N . ARG A 1 529 ? -44.924 15.077 29.350 1.00 31.39 529 ARG A N 1
ATOM 4014 C CA . ARG A 1 529 ? -45.838 15.282 28.202 1.00 31.39 529 ARG A CA 1
ATOM 4015 C C . ARG A 1 529 ? -45.511 16.463 27.288 1.00 31.39 529 ARG A C 1
ATOM 4017 O O . ARG A 1 529 ? -45.921 16.428 26.134 1.00 31.39 529 ARG A O 1
ATOM 4024 N N . GLU A 1 530 ? -44.700 17.427 27.719 1.00 30.11 530 GLU A N 1
ATOM 4025 C CA . GLU A 1 530 ? -44.219 18.518 26.848 1.00 30.11 530 GLU A CA 1
ATOM 4026 C C . GLU A 1 530 ? -42.703 18.747 26.941 1.00 30.11 530 GLU A C 1
ATOM 4028 O O . GLU A 1 530 ? -42.205 19.859 26.818 1.00 30.11 530 GLU A O 1
ATOM 4033 N N . TRP A 1 531 ? -41.937 17.660 27.063 1.00 36.09 531 TRP A N 1
ATOM 4034 C CA . TRP A 1 531 ? -40.501 17.661 26.764 1.00 36.09 531 TRP A CA 1
ATOM 4035 C C . TRP A 1 531 ? -40.206 16.945 25.440 1.00 36.09 531 TRP A C 1
ATOM 4037 O O . TRP A 1 531 ? -39.233 16.206 25.312 1.00 36.09 531 TRP A O 1
ATOM 4047 N N . GLN A 1 532 ? -40.992 17.241 24.395 1.00 31.17 532 GLN A N 1
ATOM 4048 C CA . GLN A 1 532 ? -40.630 16.907 23.004 1.00 31.17 532 GLN A CA 1
ATOM 4049 C C . GLN A 1 532 ? -39.326 17.600 22.534 1.00 31.17 532 GLN A C 1
ATOM 4051 O O . GLN A 1 532 ? -38.920 17.452 21.385 1.00 31.17 532 GLN A O 1
ATOM 4056 N N . THR A 1 533 ? -38.642 18.328 23.421 1.00 34.59 533 THR A N 1
ATOM 4057 C CA . THR A 1 533 ? -37.352 18.992 23.201 1.00 34.59 533 THR A CA 1
ATOM 4058 C C . THR A 1 533 ? -36.296 18.658 24.269 1.00 34.59 533 THR A C 1
ATOM 4060 O O . THR A 1 533 ? -35.364 19.436 24.472 1.00 34.59 533 THR A O 1
ATOM 4063 N N . LEU A 1 534 ? -36.372 17.501 24.945 1.00 37.44 534 LEU A N 1
ATOM 4064 C CA . LEU A 1 534 ? -35.225 16.982 25.723 1.00 37.44 534 LEU A CA 1
ATOM 4065 C C . LEU A 1 534 ? -34.028 16.597 24.826 1.00 37.44 534 LEU A C 1
ATOM 4067 O O . LEU A 1 534 ? -32.891 16.591 25.296 1.00 37.44 534 LEU A O 1
ATOM 4071 N N . ASP A 1 535 ? -34.267 16.401 23.525 1.00 35.00 535 ASP A N 1
ATOM 4072 C CA . ASP A 1 535 ? -33.239 16.152 22.504 1.00 35.00 535 ASP A CA 1
ATOM 4073 C C . ASP A 1 535 ? -32.278 17.350 22.311 1.00 35.00 535 ASP A C 1
ATOM 4075 O O . ASP A 1 535 ? -31.129 17.173 21.917 1.00 35.00 535 ASP A O 1
ATOM 4079 N N . SER A 1 536 ? -32.688 18.587 22.644 1.00 33.56 536 SER A N 1
ATOM 4080 C CA . SER A 1 536 ? -31.870 19.782 22.364 1.00 33.56 536 SER A CA 1
ATOM 4081 C C . SER A 1 536 ? -31.133 20.399 23.556 1.00 33.56 536 SER A C 1
ATOM 4083 O O . SER A 1 536 ? -30.160 21.117 23.332 1.00 33.56 536 SER A O 1
ATOM 4085 N N . GLU A 1 537 ? -31.547 20.165 24.808 1.00 34.00 537 GLU A N 1
ATOM 4086 C CA . GLU A 1 537 ? -30.910 20.837 25.960 1.00 34.00 537 GLU A CA 1
ATOM 4087 C C . GLU A 1 537 ? -30.203 19.916 26.966 1.00 34.00 537 GLU A C 1
ATOM 4089 O O . GLU A 1 537 ? -29.285 20.385 27.651 1.00 34.00 537 GLU A O 1
ATOM 4094 N N . SER A 1 538 ? -30.564 18.630 27.099 1.00 40.41 538 SER A N 1
ATOM 4095 C CA . SER A 1 538 ? -29.816 17.685 27.955 1.00 40.41 538 SER A CA 1
ATOM 4096 C C . SER A 1 538 ? -28.828 16.827 27.172 1.00 40.41 538 SER A C 1
ATOM 4098 O O . SER A 1 538 ? -27.725 16.609 27.670 1.00 40.41 538 SER A O 1
ATOM 4100 N N . GLY A 1 539 ? -29.193 16.392 25.962 1.00 38.88 539 GLY A N 1
ATOM 4101 C CA . GLY A 1 539 ? -28.380 15.492 25.142 1.00 38.88 539 GLY A CA 1
ATOM 4102 C C . GLY A 1 539 ? -28.171 14.102 25.759 1.00 38.88 539 GLY A C 1
ATOM 4103 O O . GLY A 1 539 ? -27.202 13.437 25.403 1.00 38.88 539 GLY A O 1
ATOM 4104 N N . LEU A 1 540 ? -29.013 13.672 26.710 1.00 40.81 540 LEU A N 1
ATOM 4105 C CA . LEU A 1 540 ? -28.891 12.377 27.397 1.00 40.81 540 LEU A CA 1
ATOM 4106 C C . LEU A 1 540 ? -30.104 11.492 27.073 1.00 40.81 540 LEU A C 1
ATOM 4108 O O . LEU A 1 540 ? -31.241 11.931 27.222 1.00 40.81 540 LEU A O 1
ATOM 4112 N N . SER A 1 541 ? -29.855 10.254 26.641 1.00 50.00 541 SER A N 1
ATOM 4113 C CA . SER A 1 541 ? -30.874 9.216 26.428 1.00 50.00 541 SER A CA 1
ATOM 4114 C C . SER A 1 541 ? -31.419 8.669 27.758 1.00 50.00 541 SER A C 1
ATOM 4116 O O . SER A 1 541 ? -30.762 8.807 28.789 1.00 50.00 541 SER A O 1
ATOM 4118 N N . LEU A 1 542 ? -32.573 7.983 27.743 1.00 49.97 542 LEU A N 1
ATOM 4119 C CA . LEU A 1 542 ? -33.089 7.220 28.898 1.00 49.97 542 LEU A CA 1
ATOM 4120 C C . LEU A 1 542 ? -32.026 6.271 29.480 1.00 49.97 542 LEU A C 1
ATOM 4122 O O . LEU A 1 542 ? -31.867 6.181 30.691 1.00 49.97 542 LEU A O 1
ATOM 4126 N N . GLU A 1 543 ? -31.248 5.621 28.612 1.00 51.50 543 GLU A N 1
ATOM 4127 C CA . GLU A 1 543 ? -30.112 4.772 28.992 1.00 51.50 543 GLU A CA 1
ATOM 4128 C C . GLU A 1 543 ? -29.087 5.551 29.830 1.00 51.50 543 GLU A C 1
ATOM 4130 O O . GLU A 1 543 ? -28.672 5.101 30.892 1.00 51.50 543 GLU A O 1
ATOM 4135 N N . ARG A 1 544 ? -28.761 6.781 29.422 1.00 50.56 544 ARG A N 1
ATOM 4136 C CA . ARG A 1 544 ? -27.846 7.652 30.159 1.00 50.56 544 ARG A CA 1
ATOM 4137 C C . ARG A 1 544 ? -28.458 8.219 31.445 1.00 50.56 544 ARG A C 1
ATOM 4139 O O . ARG A 1 544 ? -27.716 8.530 32.374 1.00 50.56 544 ARG A O 1
ATOM 4146 N N . LEU A 1 545 ? -29.782 8.365 31.511 1.00 51.09 545 LEU A N 1
ATOM 4147 C CA . LEU A 1 545 ? -30.492 8.750 32.734 1.00 51.09 545 LEU A CA 1
ATOM 4148 C C . LEU A 1 545 ? -30.455 7.623 33.772 1.00 51.09 545 LEU A C 1
ATOM 4150 O O . LEU A 1 545 ? -30.118 7.890 34.922 1.00 51.09 545 LEU A O 1
ATOM 4154 N N . LEU A 1 546 ? -30.700 6.379 33.356 1.00 54.19 546 LEU A N 1
ATOM 4155 C CA . LEU A 1 546 ? -30.582 5.198 34.217 1.00 54.19 546 LEU A CA 1
ATOM 4156 C C . LEU A 1 546 ? -29.131 4.968 34.673 1.00 54.19 546 LEU A C 1
ATOM 4158 O O . LEU A 1 546 ? -28.902 4.696 35.843 1.00 54.19 546 LEU A O 1
ATOM 4162 N N . GLU A 1 547 ? -28.132 5.197 33.811 1.00 52.34 547 GLU A N 1
ATOM 4163 C CA . GLU A 1 547 ? -26.711 5.142 34.204 1.00 52.34 547 GLU A CA 1
ATOM 4164 C C . GLU A 1 547 ? -26.347 6.142 35.313 1.00 52.34 547 GLU A C 1
ATOM 4166 O O . GLU A 1 547 ? -25.550 5.838 36.202 1.00 52.34 547 GLU A O 1
ATOM 4171 N N . VAL A 1 548 ? -26.884 7.364 35.239 1.00 50.16 548 VAL A N 1
ATOM 4172 C CA . VAL A 1 548 ? -26.672 8.391 36.269 1.00 50.16 548 VAL A CA 1
ATOM 4173 C C . VAL A 1 548 ? -27.420 8.026 37.550 1.00 50.16 548 VAL A C 1
ATOM 4175 O O . VAL A 1 548 ? -26.899 8.262 38.639 1.00 50.16 548 VAL A O 1
ATOM 4178 N N . TYR A 1 549 ? -28.609 7.440 37.415 1.00 53.56 549 TYR A N 1
ATOM 4179 C CA . TYR A 1 549 ? -29.435 6.990 38.526 1.00 53.56 549 TYR A CA 1
ATOM 4180 C C . TYR A 1 549 ? -28.772 5.847 39.311 1.00 53.56 549 TYR A C 1
ATOM 4182 O O . TYR A 1 549 ? -28.596 5.971 40.521 1.00 53.56 549 TYR A O 1
ATOM 4190 N N . ASP A 1 550 ? -28.303 4.799 38.630 1.00 57.47 550 ASP A N 1
ATOM 4191 C CA . ASP A 1 550 ? -27.611 3.658 39.246 1.00 57.47 550 ASP A CA 1
ATOM 4192 C C . ASP A 1 550 ? -26.309 4.090 39.936 1.00 57.47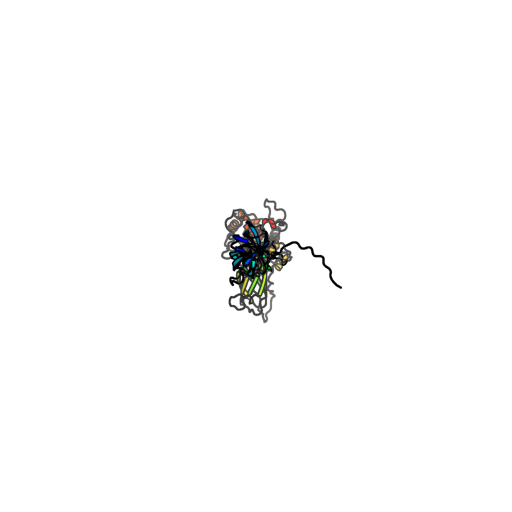 550 ASP A C 1
ATOM 4194 O O . ASP A 1 550 ? -26.043 3.718 41.077 1.00 57.47 550 ASP A O 1
ATOM 4198 N N . ALA A 1 551 ? -25.512 4.951 39.289 1.00 53.81 551 ALA A N 1
ATOM 4199 C CA . ALA A 1 551 ? -24.284 5.489 39.882 1.00 53.81 551 ALA A CA 1
ATOM 4200 C C . ALA A 1 551 ? -24.543 6.341 41.137 1.00 53.81 551 ALA A C 1
ATOM 4202 O O . ALA A 1 551 ? -23.667 6.485 41.991 1.00 53.81 551 ALA A O 1
ATOM 4203 N N . TRP A 1 552 ? -25.727 6.941 41.231 1.00 55.97 552 TRP A N 1
ATOM 4204 C CA . TRP A 1 552 ? -26.152 7.675 42.410 1.00 55.97 552 TRP A CA 1
ATOM 4205 C C . TRP A 1 552 ? -26.707 6.742 43.498 1.00 55.97 552 TRP A C 1
ATOM 4207 O O . TRP A 1 552 ? -26.443 6.981 44.673 1.00 55.97 552 TRP A O 1
ATOM 4217 N N . GLN A 1 553 ? -27.396 5.655 43.135 1.00 58.47 553 GLN A N 1
ATOM 4218 C CA . GLN A 1 553 ? -27.836 4.628 44.088 1.00 58.47 553 GLN A CA 1
ATOM 4219 C C . GLN A 1 553 ? -26.658 3.912 44.764 1.00 58.47 553 GLN A C 1
ATOM 4221 O O . GLN A 1 553 ? -26.698 3.712 45.975 1.00 58.47 553 GLN A O 1
ATOM 4226 N N . ASP A 1 554 ? -25.563 3.664 44.034 1.00 58.94 554 ASP A N 1
ATOM 4227 C CA . ASP A 1 554 ? -24.306 3.095 44.562 1.00 58.94 554 ASP A CA 1
ATOM 4228 C C . ASP A 1 554 ? -23.694 3.927 45.732 1.00 58.94 554 ASP A C 1
ATOM 4230 O O . ASP A 1 554 ? -22.774 3.464 46.414 1.00 58.94 554 ASP A O 1
ATOM 4234 N N . GLN A 1 555 ? -24.168 5.161 45.982 1.00 57.31 555 GLN A N 1
ATOM 4235 C CA . GLN A 1 555 ? -23.699 6.032 47.073 1.00 57.31 555 GLN A CA 1
ATOM 4236 C C . GLN A 1 555 ? -24.337 5.743 48.437 1.00 57.31 555 GLN A C 1
ATOM 4238 O O . GLN A 1 555 ? -23.843 6.249 49.449 1.00 57.31 555 GLN A O 1
ATOM 4243 N N . PHE A 1 556 ? -25.427 4.983 48.480 1.00 59.81 556 PHE A N 1
ATOM 4244 C CA . PHE A 1 556 ? -26.150 4.662 49.709 1.00 59.81 556 PHE A CA 1
ATOM 4245 C C . PHE A 1 556 ? -25.821 3.237 50.148 1.00 59.81 556 PHE A C 1
ATOM 4247 O O . PHE A 1 556 ? -25.612 2.364 49.306 1.00 59.81 556 PHE A O 1
ATOM 4254 N N . GLU A 1 557 ? -25.733 3.003 51.458 1.00 55.16 557 GLU A N 1
ATOM 4255 C CA . GLU A 1 557 ? -25.518 1.646 51.965 1.00 55.16 557 GLU A CA 1
ATOM 4256 C C . GLU A 1 557 ? -26.765 0.794 51.674 1.00 55.16 557 GLU A C 1
ATOM 4258 O O . GLU A 1 557 ? -27.881 1.204 52.002 1.00 55.16 557 GLU A O 1
ATOM 4263 N N . GLU A 1 558 ? -26.584 -0.387 51.068 1.00 51.44 558 GLU A N 1
ATOM 4264 C CA . GLU A 1 558 ? -27.621 -1.427 51.034 1.00 51.44 558 GLU A CA 1
ATOM 4265 C C . GLU A 1 558 ? -27.915 -1.837 52.486 1.00 51.44 558 GLU A C 1
ATOM 4267 O O . GLU A 1 558 ? -27.121 -2.552 53.101 1.00 51.44 558 GLU A O 1
ATOM 4272 N N . ASN A 1 559 ? -29.021 -1.341 53.050 1.00 37.47 559 ASN A N 1
ATOM 4273 C CA . ASN A 1 559 ? -29.549 -1.802 54.337 1.00 37.47 559 ASN A CA 1
ATOM 4274 C C . ASN A 1 559 ? -30.641 -2.847 54.140 1.00 37.47 559 ASN A C 1
ATOM 4276 O O . ASN A 1 559 ? -31.595 -2.553 53.384 1.00 37.47 559 ASN A O 1
#

InterPro domains:
  IPR013783 Immunoglobulin-like fold [G3DSA:2.60.40.10] (25-124)
  IPR013783 Immunoglobulin-like fold [G3DSA:2.60.40.10] (125-235)

Sequence (559 aa):
MVLFAVVVTVAGVAPAVAGSPSAGSVYQISGMDVPSSVTTNESFRVSAQLSNDGAIDMQVVAFRIDTNGDGEFTPNESLGAEAFVLHEGASRNVTFDVSAADIEPGEYEYMLWTESSSMTGNITVESPVAPATFRLVGASGPDQITIGESFTVNARLANLGDLKGTENVSLYLDTDGDGLLSDEVALTSTSYDLNGSSEMTVGLNASTPEVSPGTYAIGVTTGAEVVAGEVNITQAPAPFEVRSLRTGRAMVDGTLGVSTIIKNADDEERTGIIEVRLDSNGDGRYTPEETVRTREVTLGAGASQLHNFAVDLPRGYDPGTYEFALVTPATVRTATFEVFRPSSGSDDDESPERTEEPPETTREDVAQALYGESYEALDDGQKLAVEDVFVRLPAEVPLSEIQTRQQLSQELYGEDFLVDDEFDNDGSEYALTPEQATTVQNTYDKQFGPLPESPDYSLEEVAVGLYGTSLENLKAYDLYQVYAVYNRQPYTEGYRFDQYSLGDESDTKVIRTQRRIANINYEPSIYVREWQTLDSESGLSLERLLEVYDAWQDQFEEN

pLDDT: mean 74.35, std 20.41, range [24.23, 97.25]

Foldseek 3Di:
DDDDDDDDDDDDDDDDDPPDPQWDWAKEWPDKDFDQEDEAQDKGKIKTKIFTQGAWDKWKWFKFKDLPPPPDTDPVRTQDIDIDTDHHGDIDMDMDMGHNYPRDFDKIKMWTDIPNYIDIDIHTHHYDFFPWDKDWPAKDWDQEDEAQDKTKIKTKMFTQTQAKDKFKKWKFKAQVPPPDRDPVGTQDIDMDIDHHGDMDIDIDMGHHHPGDFAKIKMWMDRPVDIHIDIHTYHYDAFQKDWPDWDWAAAEQQGKIKIKTKIWGPAQAKDKHKKFKFWPPPPPPDGDPVRTQDMDIDIDGGRDIDMDIDIGGDDHDDDFDKTKMWIDGPNDTDMDIYTYDYDDDDDDDDDDDDDDDQDPLQDLQNLLCQAPVDGLVPDDLLLVLVSVVCNLLPDSPQDSNPQYDLQRLLCVVPVAGQADDDDPPVPDDDGPDFLVSLLVSLQVNLVNRHDFDPDAPDDLQRLLCLQAVDGLVPDGSVSNSLSSNVNRLDDWDPPDDPNVPPDDDDDDPVSNVVSVVLSCLNPRSPDDPPPPPPPCPPVVADSVRSVVSVVVVVNGGDPD